Protein AF-0000000084720265 (afdb_homodimer)

Nearest PDB structures (foldseek):
  3tvk-assembly1_A  TM=3.172E-01  e=5.018E+00  Escherichia coli K-12
  6pph-assembly1_k  TM=3.146E-01  e=4.478E+00  Human herpesvirus 8 strain GK18
  1qht-assembly1_A  TM=2.442E-01  e=9.939E+00  Thermococcus sp. 9oN-7
  3tvk-assembly1_A  TM=3.169E-01  e=5.514E+00  Escherichia coli K-12
  1qht-assembly1_A  TM=2.442E-01  e=9.774E+00  Thermococcus sp. 9oN-7

Radius of gyration: 26.6 Å; Cα contacts (8 Å, |Δi|>4): 1416; chains: 2; bounding box: 69×74×68 Å

pLDDT: mean 87.04, std 13.89, range [28.55, 98.56]

Secondary structure (DSSP, 8-state):
--TT------HHHHHHHHHHHHHHHTT---TTTHHHHHHHHHHHTT-EETTEE----EEEES-HHHHHHHHT-EEEEEEEEE-SSHHHHHHHHHHHGGGGGGGSEEEEEEEETTEEEEEEEE----TTS--HHHHHHHS-S-S--EEEEEEEETTEEEEEEGGG-EEEEE-SS--TTS--HHHHHHHHHHHHTTTPPTTHHHHHHHHHHHHHHHHHHH-S-EEEEEEPTT----TTEEEEEEEEEEEEHHHHHHHHHHS--HHHHHHHHHHHHHHHHHHTSSSEEEEETTSEEEEEEEEEPPPHHHHHGGGSSS-HHHHHHHHHHHHBTTTBSEEEEE-TT--EEEEE-/--TT------HHHHHHHHHHHHHHHTT---TTTHHHHHHHHHHHTT-EETTEE----EEEES-HHHHHHHHT-EEEEEEEEE-SSHHHHHHHHHHHGGGGGGGSEEEEEEEETTEEEEEEEE----TTS--HHHHHHHS-S-S--EEEEEEEETTEEEEEEGGG-EEEEE-SS--TTS--HHHHHHHHHHHHTTTPPTTHHHHHHHHHHHHHHHHHHH-S-EEEEEEPTT----TTEEEEEEEEEEEEHHHHHHHHHHS--HHHHHHHHHHHHHHHHHHTSSSEEEEETTSEEEEEEEEEPPPHHHHH-TTSSS-HHHHHHHHHHHHBTTTBSEEEEE-TTS-EEEEE-

Organism: Cystobacter fuscus (strain ATCC 25194 / DSM 2262 / NBRC 100088 / M29) (NCBI:txid1242864)

Structure (mmCIF, N/CA/C/O backbone):
data_AF-0000000084720265-model_v1
#
loop_
_entity.id
_entity.type
_entity.pdbx_description
1 polymer 'DAC domain-containing protein'
#
loop_
_atom_site.group_PDB
_atom_site.id
_atom_site.type_symbol
_atom_site.label_atom_id
_atom_site.label_alt_id
_atom_site.label_comp_id
_atom_site.label_asym_id
_atom_site.label_entity_id
_atom_site.label_seq_id
_atom_site.pdbx_PDB_ins_code
_atom_site.Cartn_x
_atom_site.Cartn_y
_atom_site.Cartn_z
_atom_site.occupancy
_atom_site.B_iso_or_equiv
_atom_site.auth_seq_id
_atom_site.auth_comp_id
_atom_site.auth_asym_id
_atom_site.auth_atom_id
_atom_site.pdbx_PDB_model_num
ATOM 1 N N . MET A 1 1 ? -26.594 -44.469 25.734 1 29.33 1 MET A N 1
ATOM 2 C CA . MET A 1 1 ? -26.109 -43.281 25.031 1 29.33 1 MET A CA 1
ATOM 3 C C . MET A 1 1 ? -24.891 -42.688 25.75 1 29.33 1 MET A C 1
ATOM 5 O O . MET A 1 1 ? -24.906 -42.531 26.969 1 29.33 1 MET A O 1
ATOM 9 N N . ASP A 1 2 ? -23.625 -42.906 25.281 1 36.53 2 ASP A N 1
ATOM 10 C CA . ASP A 1 2 ? -22.438 -42.531 26.047 1 36.53 2 ASP A CA 1
ATOM 11 C C . ASP A 1 2 ? -22.469 -41.062 26.438 1 36.53 2 ASP A C 1
ATOM 13 O O . ASP A 1 2 ? -22.719 -40.188 25.594 1 36.53 2 ASP A O 1
ATOM 17 N N . PRO A 1 3 ? -22.781 -40.625 27.609 1 46.97 3 PRO A N 1
ATOM 18 C CA . PRO A 1 3 ? -23 -39.281 28.172 1 46.97 3 PRO A CA 1
ATOM 19 C C . PRO A 1 3 ? -21.891 -38.312 27.812 1 46.97 3 PRO A C 1
ATOM 21 O O . PRO A 1 3 ? -22.031 -37.094 28.016 1 46.97 3 PRO A O 1
ATOM 24 N N . GLY A 1 4 ? -20.672 -38.719 27.734 1 37.5 4 GLY A N 1
ATOM 25 C CA . GLY A 1 4 ? -19.516 -37.812 27.609 1 37.5 4 GLY A CA 1
ATOM 26 C C . GLY A 1 4 ? -19.375 -37.219 26.234 1 37.5 4 GLY A C 1
ATOM 27 O O . GLY A 1 4 ? -18.312 -36.719 25.859 1 37.5 4 GLY A O 1
ATOM 28 N N . ALA A 1 5 ? -20.094 -37.656 25.203 1 37.81 5 ALA A N 1
ATOM 29 C CA . ALA A 1 5 ? -19.875 -37.031 23.906 1 37.81 5 ALA A CA 1
ATOM 30 C C . ALA A 1 5 ? -20.094 -35.5 23.969 1 37.81 5 ALA A C 1
ATOM 32 O O . ALA A 1 5 ? -21.203 -35.031 24.25 1 37.81 5 ALA A O 1
ATOM 33 N N . SER A 1 6 ? -19.109 -34.719 24.375 1 41.12 6 SER A N 1
ATOM 34 C CA . SER A 1 6 ? -19.094 -33.25 24.375 1 41.12 6 SER A CA 1
ATOM 35 C C . SER A 1 6 ? -19.703 -32.688 23.094 1 41.12 6 SER A C 1
ATOM 37 O O . SER A 1 6 ? -19.328 -33.094 22 1 41.12 6 SER A O 1
ATOM 39 N N . THR A 1 7 ? -20.938 -32.406 23.062 1 40.38 7 THR A N 1
ATOM 40 C CA . THR A 1 7 ? -21.641 -31.766 21.969 1 40.38 7 THR A CA 1
ATOM 41 C C . THR A 1 7 ? -20.906 -30.484 21.547 1 40.38 7 THR A C 1
ATOM 43 O O . THR A 1 7 ? -20.75 -29.562 22.344 1 40.38 7 THR A O 1
ATOM 46 N N . VAL A 1 8 ? -19.844 -30.672 20.828 1 42.72 8 VAL A N 1
ATOM 47 C CA . VAL A 1 8 ? -19.25 -29.469 20.234 1 42.72 8 VAL A CA 1
ATOM 48 C C . VAL A 1 8 ? -20.328 -28.688 19.484 1 42.72 8 VAL A C 1
ATOM 50 O O . VAL A 1 8 ? -21 -29.234 18.609 1 42.72 8 VAL A O 1
ATOM 53 N N . LEU A 1 9 ? -20.891 -27.703 20.109 1 46.59 9 LEU A N 1
ATOM 54 C CA . LEU A 1 9 ? -21.781 -26.766 19.422 1 46.59 9 LEU A CA 1
ATOM 55 C C . LEU A 1 9 ? -21.031 -25.984 18.344 1 46.59 9 LEU A C 1
ATOM 57 O O . LEU A 1 9 ? -20.016 -25.359 18.641 1 46.59 9 LEU A O 1
ATOM 61 N N . SER A 1 10 ? -21.062 -26.578 17.109 1 57.19 10 SER A N 1
ATOM 62 C CA . SER A 1 10 ? -20.359 -25.859 16.047 1 57.19 10 SER A CA 1
ATOM 63 C C . SER A 1 10 ? -21.328 -24.938 15.289 1 57.19 10 SER A C 1
ATOM 65 O O . SER A 1 10 ? -22.391 -25.375 14.867 1 57.19 10 SER A O 1
ATOM 67 N N . PHE A 1 11 ? -21.141 -23.594 15.422 1 66.5 11 PHE A N 1
ATOM 68 C CA . PHE A 1 11 ? -21.844 -22.578 14.656 1 66.5 11 PHE A CA 1
ATOM 69 C C . PHE A 1 11 ? -21.641 -22.797 13.156 1 66.5 11 PHE A C 1
ATOM 71 O O . PHE A 1 11 ? -22.406 -22.281 12.344 1 66.5 11 PHE A O 1
ATOM 78 N N . ARG A 1 12 ? -20.828 -23.781 12.859 1 71.81 12 ARG A N 1
ATOM 79 C CA . ARG A 1 12 ? -20.438 -23.953 11.469 1 71.81 12 ARG A CA 1
ATOM 80 C C . ARG A 1 12 ? -21.578 -24.578 10.656 1 71.81 12 ARG A C 1
ATOM 82 O O . ARG A 1 12 ? -21.781 -24.219 9.492 1 71.81 12 ARG A O 1
ATOM 89 N N . HIS A 1 13 ? -22.281 -25.453 11.328 1 74.81 13 HIS A N 1
ATOM 90 C CA . HIS A 1 13 ? -23.391 -26.062 10.602 1 74.81 13 HIS A CA 1
ATOM 91 C C . HIS A 1 13 ? -24.453 -25.031 10.258 1 74.81 13 HIS A C 1
ATOM 93 O O . HIS A 1 13 ? -24.969 -25 9.133 1 74.81 13 HIS A O 1
ATOM 99 N N . LEU A 1 14 ? -24.656 -24.203 11.203 1 78.25 14 LEU A N 1
ATOM 100 C CA . LEU A 1 14 ? -25.641 -23.156 10.977 1 78.25 14 LEU A CA 1
ATOM 101 C C . LEU A 1 14 ? -25.156 -22.172 9.922 1 78.25 14 LEU A C 1
ATOM 103 O O . LEU A 1 14 ? -25.938 -21.734 9.07 1 78.25 14 LEU A O 1
ATOM 107 N N . LEU A 1 15 ? -23.922 -21.938 9.969 1 85.44 15 LEU A N 1
ATOM 108 C CA . LEU A 1 15 ? -23.328 -21.016 8.992 1 85.44 15 LEU A CA 1
ATOM 109 C C . LEU A 1 15 ? -23.391 -21.609 7.59 1 85.44 15 LEU A C 1
ATOM 111 O O . LEU A 1 15 ? -23.75 -20.922 6.633 1 85.44 15 LEU A O 1
ATOM 115 N N . SER A 1 16 ? -23.125 -22.953 7.547 1 87.38 16 SER A N 1
ATOM 116 C CA . SER A 1 16 ? -23.125 -23.625 6.254 1 87.38 16 SER A CA 1
ATOM 117 C C . SER A 1 16 ? -24.516 -23.609 5.613 1 87.38 16 SER A C 1
ATOM 119 O O . SER A 1 16 ? -24.641 -23.375 4.41 1 87.38 16 SER A O 1
ATOM 121 N N . GLU A 1 17 ? -25.453 -23.781 6.383 1 85.75 17 GLU A N 1
ATOM 122 C CA . GLU A 1 17 ? -26.812 -23.766 5.875 1 85.75 17 GLU A CA 1
ATOM 123 C C . GLU A 1 17 ? -27.219 -22.375 5.426 1 85.75 17 GLU A C 1
ATOM 125 O O . GLU A 1 17 ? -27.859 -22.203 4.383 1 85.75 17 GLU A O 1
ATOM 130 N N . ALA A 1 18 ? -26.906 -21.438 6.207 1 86.06 18 ALA A N 1
ATOM 131 C CA . ALA A 1 18 ? -27.219 -20.047 5.879 1 86.06 18 ALA A CA 1
ATOM 132 C C . ALA A 1 18 ? -26.531 -19.609 4.594 1 86.06 18 ALA A C 1
ATOM 134 O O . ALA A 1 18 ? -27.125 -18.922 3.76 1 86.06 18 ALA A O 1
ATOM 135 N N . ILE A 1 19 ? -25.359 -20.016 4.473 1 88.94 19 ILE A N 1
ATOM 136 C CA . ILE A 1 19 ? -24.578 -19.656 3.295 1 88.94 19 ILE A CA 1
ATOM 137 C C . ILE A 1 19 ? -25.156 -20.344 2.062 1 88.94 19 ILE A C 1
ATOM 139 O O . ILE A 1 19 ? -25.297 -19.734 1.004 1 88.94 19 ILE A O 1
ATOM 143 N N . SER A 1 20 ? -25.484 -21.625 2.26 1 89.38 20 SER A N 1
ATOM 144 C CA . SER A 1 20 ? -26.094 -22.344 1.153 1 89.38 20 SER A CA 1
ATOM 145 C C . SER A 1 20 ? -27.391 -21.672 0.691 1 89.38 20 SER A C 1
ATOM 147 O O . SER A 1 20 ? -27.641 -21.578 -0.51 1 89.38 20 SER A O 1
ATOM 149 N N . SER A 1 21 ? -28.109 -21.234 1.604 1 88.69 21 SER A N 1
ATOM 150 C CA . SER A 1 21 ? -29.344 -20.531 1.288 1 88.69 21 SER A CA 1
ATOM 151 C C . SER A 1 21 ? -29.062 -19.25 0.519 1 88.69 21 SER A C 1
ATOM 153 O O . SER A 1 21 ? -29.75 -18.953 -0.465 1 88.69 21 SER A O 1
ATOM 155 N N . PHE A 1 22 ? -28.156 -18.484 0.915 1 90.62 22 PHE A N 1
ATOM 156 C CA . PHE A 1 22 ? -27.797 -17.25 0.242 1 90.62 22 PHE A CA 1
ATOM 157 C C . PHE A 1 22 ? -27.328 -17.516 -1.184 1 90.62 22 PHE A C 1
ATOM 159 O O . PHE A 1 22 ? -27.719 -16.812 -2.115 1 90.62 22 PHE A O 1
ATOM 166 N N . LEU A 1 23 ? -26.469 -18.531 -1.287 1 89.94 23 LEU A N 1
ATOM 167 C CA . LEU A 1 23 ? -25.953 -18.875 -2.607 1 89.94 23 LEU A CA 1
ATOM 168 C C . LEU A 1 23 ? -27.078 -19.281 -3.547 1 89.94 23 LEU A C 1
ATOM 170 O O . LEU A 1 23 ? -27.078 -18.906 -4.723 1 89.94 23 LEU A O 1
ATOM 174 N N . SER A 1 24 ? -27.984 -20 -3.002 1 88.44 24 SER A N 1
ATOM 175 C CA . SER A 1 24 ? -29.141 -20.391 -3.795 1 88.44 24 SER A CA 1
ATOM 176 C C . SER A 1 24 ? -29.969 -19.172 -4.219 1 88.44 24 SER A C 1
ATOM 178 O O . SER A 1 24 ? -30.391 -19.078 -5.371 1 88.44 24 SER A O 1
ATOM 180 N N . GLU A 1 25 ? -30.094 -18.25 -3.33 1 87.94 25 GLU A N 1
ATOM 181 C CA . GLU A 1 25 ? -30.812 -17.031 -3.629 1 87.94 25 GLU A CA 1
ATOM 182 C C . GLU A 1 25 ? -30.094 -16.203 -4.695 1 87.94 25 GLU A C 1
ATOM 184 O O . GLU A 1 25 ? -30.734 -15.516 -5.492 1 87.94 25 GLU A O 1
ATOM 189 N N . ALA A 1 26 ? -28.812 -16.297 -4.684 1 88.44 26 ALA A N 1
ATOM 190 C CA . ALA A 1 26 ? -27.984 -15.57 -5.645 1 88.44 26 ALA A CA 1
ATOM 191 C C . ALA A 1 26 ? -27.922 -16.297 -6.984 1 88.44 26 ALA A C 1
ATOM 193 O O . ALA A 1 26 ? -27.297 -15.82 -7.934 1 88.44 26 ALA A O 1
ATOM 194 N N . GLY A 1 27 ? -28.469 -17.547 -7.016 1 85.12 27 GLY A N 1
ATOM 195 C CA . GLY A 1 27 ? -28.531 -18.297 -8.258 1 85.12 27 GLY A CA 1
ATOM 196 C C . GLY A 1 27 ? -27.359 -19.219 -8.461 1 85.12 27 GLY A C 1
ATOM 197 O O . GLY A 1 27 ? -27.156 -19.75 -9.562 1 85.12 27 GLY A O 1
ATOM 198 N N . LEU A 1 28 ? -26.531 -19.312 -7.445 1 85.69 28 LEU A N 1
ATOM 199 C CA . LEU A 1 28 ? -25.391 -20.219 -7.547 1 85.69 28 LEU A CA 1
ATOM 200 C C . LEU A 1 28 ? -25.75 -21.609 -7.008 1 85.69 28 LEU A C 1
ATOM 202 O O . LEU A 1 28 ? -26.594 -21.719 -6.113 1 85.69 28 LEU A O 1
ATOM 206 N N . GLY A 1 29 ? -25.219 -22.578 -7.766 1 71.94 29 GLY A N 1
ATOM 207 C CA . GLY A 1 29 ? -25.438 -23.922 -7.25 1 71.94 29 GLY A CA 1
ATOM 208 C C . GLY A 1 29 ? -24.906 -24.109 -5.84 1 71.94 29 GLY A C 1
ATOM 209 O O . GLY A 1 29 ? -23.781 -23.703 -5.535 1 71.94 29 GLY A O 1
ATOM 210 N N . SER A 1 30 ? -25.812 -24.469 -4.914 1 64.44 30 SER A N 1
ATOM 211 C CA . SER A 1 30 ? -25.453 -24.516 -3.498 1 64.44 30 SER A CA 1
ATOM 212 C C . SER A 1 30 ? -25.156 -25.953 -3.055 1 64.44 30 SER A C 1
ATOM 214 O O . SER A 1 30 ? -24.734 -26.172 -1.923 1 64.44 30 SER A O 1
ATOM 216 N N . ALA A 1 31 ? -25.281 -26.797 -4.031 1 66.75 31 ALA A N 1
ATOM 217 C CA . ALA A 1 31 ? -25.031 -28.156 -3.584 1 66.75 31 ALA A CA 1
ATOM 218 C C . ALA A 1 31 ? -23.531 -28.375 -3.309 1 66.75 31 ALA A C 1
ATOM 220 O O . ALA A 1 31 ? -22.688 -28.047 -4.145 1 66.75 31 ALA A O 1
ATOM 221 N N . GLN A 1 32 ? -23.141 -28.812 -2.109 1 75.62 32 GLN A N 1
ATOM 222 C CA . GLN A 1 32 ? -21.828 -29.266 -1.662 1 75.62 32 GLN A CA 1
ATOM 223 C C . GLN A 1 32 ? -20.844 -28.109 -1.539 1 75.62 32 GLN A C 1
ATOM 225 O O . GLN A 1 32 ? -19.625 -28.312 -1.555 1 75.62 32 GLN A O 1
ATOM 230 N N . VAL A 1 33 ? -21.469 -26.859 -1.601 1 84.69 33 VAL A N 1
ATOM 231 C CA . VAL A 1 33 ? -20.5 -25.766 -1.507 1 84.69 33 VAL A CA 1
ATOM 232 C C . VAL A 1 33 ? -20.688 -25.031 -0.186 1 84.69 33 VAL A C 1
ATOM 234 O O . VAL A 1 33 ? -19.891 -24.141 0.147 1 84.69 33 VAL A O 1
ATOM 237 N N . GLY A 1 34 ? -21.625 -25.438 0.568 1 86 34 GLY A N 1
ATOM 238 C CA . GLY A 1 34 ? -21.891 -24.75 1.825 1 86 34 GLY A CA 1
ATOM 239 C C . GLY A 1 34 ? -20.719 -24.781 2.787 1 86 34 GLY A C 1
ATOM 240 O O . GLY A 1 34 ? -20.297 -23.75 3.293 1 86 34 GLY A O 1
ATOM 241 N N . GLU A 1 35 ? -20.188 -25.922 2.949 1 88.19 35 GLU A N 1
ATOM 242 C CA . GLU A 1 35 ? -19.109 -26.109 3.91 1 88.19 35 GLU A CA 1
ATOM 243 C C . GLU A 1 35 ? -17.828 -25.422 3.443 1 88.19 35 GLU A C 1
ATOM 245 O O . GLU A 1 35 ? -17.219 -24.656 4.191 1 88.19 35 GLU A O 1
ATOM 250 N N . PRO A 1 36 ? -17.422 -25.672 2.211 1 92 36 PRO A N 1
ATOM 251 C CA . PRO A 1 36 ? -16.203 -25 1.749 1 92 36 PRO A CA 1
ATOM 252 C C . PRO A 1 36 ? -16.328 -23.469 1.782 1 92 36 PRO A C 1
ATOM 254 O O . PRO A 1 36 ? -15.367 -22.781 2.137 1 92 36 PRO A O 1
ATOM 257 N N . ILE A 1 37 ? -17.484 -22.984 1.495 1 91.88 37 ILE A N 1
ATOM 258 C CA . ILE A 1 37 ? -17.641 -21.531 1.439 1 91.88 37 ILE A CA 1
ATOM 259 C C . ILE A 1 37 ? -17.75 -20.969 2.855 1 91.88 37 ILE A C 1
ATOM 261 O O . ILE A 1 37 ? -17.312 -19.844 3.117 1 91.88 37 ILE A O 1
ATOM 265 N N . SER A 1 38 ? -18.281 -21.766 3.723 1 90.81 38 SER A N 1
ATOM 266 C CA . SER A 1 38 ? -18.234 -21.375 5.129 1 90.81 38 SER A CA 1
ATOM 267 C C . SER A 1 38 ? -16.797 -21.219 5.609 1 90.81 38 SER A C 1
ATOM 269 O O . SER A 1 38 ? -16.484 -20.297 6.367 1 90.81 38 SER A O 1
ATOM 271 N N . GLU A 1 39 ? -15.969 -22.094 5.152 1 92.38 39 GLU A N 1
ATOM 272 C CA . GLU A 1 39 ? -14.547 -22 5.465 1 92.38 39 GLU A CA 1
ATOM 273 C C . GLU A 1 39 ? -13.953 -20.703 4.93 1 92.38 39 GLU A C 1
ATOM 275 O O . GLU A 1 39 ? -13.156 -20.047 5.609 1 92.38 39 GLU A O 1
ATOM 280 N N . LEU A 1 40 ? -14.312 -20.344 3.773 1 93.94 40 LEU A N 1
ATOM 281 C CA . LEU A 1 40 ? -13.859 -19.094 3.168 1 93.94 40 LEU A CA 1
ATOM 282 C C . LEU A 1 40 ? -14.219 -17.906 4.047 1 93.94 40 LEU A C 1
ATOM 284 O O . LEU A 1 40 ? -13.367 -17.062 4.34 1 93.94 40 LEU A O 1
ATOM 288 N N . LEU A 1 41 ? -15.422 -17.891 4.516 1 92.62 41 LEU A N 1
ATOM 289 C CA . LEU A 1 41 ? -15.914 -16.766 5.305 1 92.62 41 LEU A CA 1
ATOM 290 C C . LEU A 1 41 ? -15.203 -16.688 6.648 1 92.62 41 LEU A C 1
ATOM 292 O O . LEU A 1 41 ? -14.766 -15.602 7.062 1 92.62 41 LEU A O 1
ATOM 296 N N . VAL A 1 42 ? -15.086 -17.797 7.23 1 91.44 42 VAL A N 1
ATOM 297 C CA . VAL A 1 42 ? -14.453 -17.844 8.547 1 91.44 42 VAL A CA 1
ATOM 298 C C . VAL A 1 42 ? -12.992 -17.422 8.43 1 91.44 42 VAL A C 1
ATOM 300 O O . VAL A 1 42 ? -12.516 -16.594 9.219 1 91.44 42 VAL A O 1
ATOM 303 N N . THR A 1 43 ? -12.328 -17.906 7.449 1 92.69 43 THR A N 1
ATOM 304 C CA . THR A 1 43 ? -10.914 -17.609 7.273 1 92.69 43 THR A CA 1
ATOM 305 C C . THR A 1 43 ? -10.711 -16.141 6.906 1 92.69 43 THR A C 1
ATOM 307 O O . THR A 1 43 ? -9.812 -15.477 7.43 1 92.69 43 THR A O 1
ATOM 310 N N . LEU A 1 44 ? -11.578 -15.594 6.102 1 92.25 44 LEU A N 1
ATOM 311 C CA . LEU A 1 44 ? -11.469 -14.211 5.648 1 92.25 44 LEU A CA 1
ATOM 312 C C . LEU A 1 44 ? -11.742 -13.234 6.793 1 92.25 44 LEU A C 1
ATOM 314 O O . LEU A 1 44 ? -11.258 -12.102 6.777 1 92.25 44 LEU A O 1
ATOM 318 N N . SER A 1 45 ? -12.492 -13.648 7.75 1 88.88 45 SER A N 1
ATOM 319 C CA . SER A 1 45 ? -12.945 -12.758 8.812 1 88.88 45 SER A CA 1
ATOM 320 C C . SER A 1 45 ? -11.781 -12.289 9.68 1 88.88 45 SER A C 1
ATOM 322 O O . SER A 1 45 ? -11.891 -11.273 10.375 1 88.88 45 SER A O 1
ATOM 324 N N . ARG A 1 46 ? -10.672 -13.086 9.594 1 88.5 46 ARG A N 1
ATOM 325 C CA . ARG A 1 46 ? -9.461 -12.719 10.328 1 88.5 46 ARG A CA 1
ATOM 326 C C . ARG A 1 46 ? -8.219 -13.266 9.641 1 88.5 46 ARG A C 1
ATOM 328 O O . ARG A 1 46 ? -7.367 -13.891 10.281 1 88.5 46 ARG A O 1
ATOM 335 N N . TYR A 1 47 ? -8.141 -12.953 8.461 1 90.56 47 TYR A N 1
ATOM 336 C CA . TYR A 1 47 ? -7.047 -13.539 7.695 1 90.56 47 TYR A CA 1
ATOM 337 C C . TYR A 1 47 ? -5.727 -12.852 8.016 1 90.56 47 TYR A C 1
ATOM 339 O O . TYR A 1 47 ? -5.645 -11.625 8.023 1 90.56 47 TYR A O 1
ATOM 347 N N . ARG A 1 48 ? -4.738 -13.664 8.266 1 86.56 48 ARG A N 1
ATOM 348 C CA . ARG A 1 48 ? -3.379 -13.195 8.523 1 86.56 48 ARG A CA 1
ATOM 349 C C . ARG A 1 48 ? -2.354 -14.078 7.812 1 86.56 48 ARG A C 1
ATOM 351 O O . ARG A 1 48 ? -2.543 -15.289 7.703 1 86.56 48 ARG A O 1
ATOM 358 N N . GLU A 1 49 ? -1.375 -13.453 7.258 1 79.75 49 GLU A N 1
ATOM 359 C CA . GLU A 1 49 ? -0.223 -14.148 6.691 1 79.75 49 GLU A CA 1
ATOM 360 C C . GLU A 1 49 ? 1.074 -13.703 7.363 1 79.75 49 GLU A C 1
ATOM 362 O O . GLU A 1 49 ? 1.397 -12.516 7.379 1 79.75 49 GLU A O 1
ATOM 367 N N . GLU A 1 50 ? 1.831 -14.617 7.977 1 72 50 GLU A N 1
ATOM 368 C CA . GLU A 1 50 ? 3.053 -14.328 8.727 1 72 50 GLU A CA 1
ATOM 369 C C . GLU A 1 50 ? 2.826 -13.219 9.742 1 72 50 GLU A C 1
ATOM 371 O O . GLU A 1 50 ? 3.615 -12.273 9.828 1 72 50 GLU A O 1
ATOM 376 N N . GLY A 1 51 ? 1.604 -13.219 10.336 1 74.06 51 GLY A N 1
ATOM 377 C CA . GLY A 1 51 ? 1.293 -12.289 11.414 1 74.06 51 GLY A CA 1
ATOM 378 C C . GLY A 1 51 ? 0.687 -10.992 10.914 1 74.06 51 GLY A C 1
ATOM 379 O O . GLY A 1 51 ? 0.179 -10.195 11.711 1 74.06 51 GLY A O 1
ATOM 380 N N . GLU A 1 52 ? 0.734 -10.75 9.672 1 78.19 52 GLU A N 1
ATOM 381 C CA . GLU A 1 52 ? 0.213 -9.508 9.102 1 78.19 52 GLU A CA 1
ATOM 382 C C . GLU A 1 52 ? -1.212 -9.695 8.594 1 78.19 52 GLU A C 1
ATOM 384 O O . GLU A 1 52 ? -1.49 -10.625 7.84 1 78.19 52 GLU A O 1
ATOM 389 N N . PRO A 1 53 ? -2.061 -8.812 9.031 1 85.88 53 PRO A N 1
ATOM 390 C CA . PRO A 1 53 ? -3.424 -8.922 8.508 1 85.88 53 PRO A CA 1
ATOM 391 C C . PRO A 1 53 ? -3.512 -8.57 7.023 1 85.88 53 PRO A C 1
ATOM 393 O O . PRO A 1 53 ? -2.828 -7.656 6.559 1 85.88 53 PRO A O 1
ATOM 396 N N . LEU A 1 54 ? -4.277 -9.344 6.285 1 90.31 54 LEU A N 1
ATOM 397 C CA . LEU A 1 54 ? -4.59 -9.078 4.883 1 90.31 54 LEU A CA 1
ATOM 398 C C . LEU A 1 54 ? -6.098 -8.992 4.672 1 90.31 54 LEU A C 1
ATOM 400 O O . LEU A 1 54 ? -6.871 -9.594 5.426 1 90.31 54 LEU A O 1
ATOM 404 N N . PHE A 1 55 ? -6.496 -8.242 3.621 1 90.75 55 PHE A N 1
ATOM 405 C CA . PHE A 1 55 ? -7.914 -8.016 3.375 1 90.75 55 PHE A CA 1
ATOM 406 C C . PHE A 1 55 ? -8.266 -8.328 1.925 1 90.75 55 PHE A C 1
ATOM 408 O O . PHE A 1 55 ? -8.75 -7.457 1.198 1 90.75 55 PHE A O 1
ATOM 415 N N . PRO A 1 56 ? -8.133 -9.539 1.546 1 93.81 56 PRO A N 1
ATOM 416 C CA . PRO A 1 56 ? -8.453 -9.898 0.164 1 93.81 56 PRO A CA 1
ATOM 417 C C . PRO A 1 56 ? -9.953 -9.828 -0.127 1 93.81 56 PRO A C 1
ATOM 419 O O . PRO A 1 56 ? -10.773 -9.984 0.782 1 93.81 56 PRO A O 1
ATOM 422 N N . VAL A 1 57 ? -10.281 -9.508 -1.312 1 95.69 57 VAL A N 1
ATOM 423 C CA . VAL A 1 57 ? -11.641 -9.594 -1.834 1 95.69 57 VAL A CA 1
ATOM 424 C C . VAL A 1 57 ? -11.758 -10.789 -2.771 1 95.69 57 VAL A C 1
ATOM 426 O O . VAL A 1 57 ? -10.898 -11.008 -3.629 1 95.69 57 VAL A O 1
ATOM 429 N N . ALA A 1 58 ? -12.812 -11.562 -2.535 1 97.31 58 ALA A N 1
ATOM 430 C CA . ALA A 1 58 ? -12.992 -12.766 -3.34 1 97.31 58 ALA A CA 1
ATOM 431 C C . ALA A 1 58 ? -14.344 -12.766 -4.039 1 97.31 58 ALA A C 1
ATOM 433 O O . ALA A 1 58 ? -15.328 -12.258 -3.496 1 97.31 58 ALA A O 1
ATOM 434 N N . PHE A 1 59 ? -14.359 -13.32 -5.168 1 96.94 59 PHE A N 1
ATOM 435 C CA . PHE A 1 59 ? -15.586 -13.461 -5.941 1 96.94 59 PHE A CA 1
ATOM 436 C C . PHE A 1 59 ? -15.82 -14.922 -6.324 1 96.94 59 PHE A C 1
ATOM 438 O O . PHE A 1 59 ? -14.93 -15.578 -6.863 1 96.94 59 PHE A O 1
ATOM 445 N N . LEU A 1 60 ? -17 -15.375 -6.027 1 95.94 60 LEU A N 1
ATOM 446 C CA . LEU A 1 60 ? -17.438 -16.734 -6.367 1 95.94 60 LEU A CA 1
ATOM 447 C C . LEU A 1 60 ? -18.391 -16.703 -7.559 1 95.94 60 LEU A C 1
ATOM 449 O O . LEU A 1 60 ? -19.297 -15.883 -7.617 1 95.94 60 LEU A O 1
ATOM 453 N N . GLY A 1 61 ? -18.156 -17.594 -8.477 1 94.31 61 GLY A N 1
ATOM 454 C CA . GLY A 1 61 ? -19.047 -17.672 -9.625 1 94.31 61 GLY A CA 1
ATOM 455 C C . GLY A 1 61 ? -18.844 -18.922 -10.461 1 94.31 61 GLY A C 1
ATOM 456 O O . GLY A 1 61 ? -18.125 -19.844 -10.047 1 94.31 61 GLY A O 1
ATOM 457 N N . GLU A 1 62 ? -19.547 -18.953 -11.633 1 92.5 62 GLU A N 1
ATOM 458 C CA . GLU A 1 62 ? -19.5 -20.141 -12.484 1 92.5 62 GLU A CA 1
ATOM 459 C C . GLU A 1 62 ? -18.891 -19.828 -13.844 1 92.5 62 GLU A C 1
ATOM 461 O O . GLU A 1 62 ? -18.516 -20.734 -14.594 1 92.5 62 GLU A O 1
ATOM 466 N N . ASP A 1 63 ? -18.75 -18.562 -14.141 1 93.38 63 ASP A N 1
ATOM 467 C CA . ASP A 1 63 ? -18.281 -18.109 -15.453 1 93.38 63 ASP A CA 1
ATOM 468 C C . ASP A 1 63 ? -17.266 -16.984 -15.32 1 93.38 63 ASP A C 1
ATOM 470 O O . ASP A 1 63 ? -17.625 -15.859 -14.992 1 93.38 63 ASP A O 1
ATOM 474 N N . LEU A 1 64 ? -16.062 -17.359 -15.672 1 96.06 64 LEU A N 1
ATOM 475 C CA . LEU A 1 64 ? -14.992 -16.391 -15.5 1 96.06 64 LEU A CA 1
ATOM 476 C C . LEU A 1 64 ? -15.172 -15.211 -16.438 1 96.06 64 LEU A C 1
ATOM 478 O O . LEU A 1 64 ? -15 -14.055 -16.047 1 96.06 64 LEU A O 1
ATOM 482 N N . ASP A 1 65 ? -15.516 -15.484 -17.672 1 95.69 65 ASP A N 1
ATOM 483 C CA . ASP A 1 65 ? -15.672 -14.422 -18.656 1 95.69 65 ASP A CA 1
ATOM 484 C C . ASP A 1 65 ? -16.781 -13.461 -18.25 1 95.69 65 ASP A C 1
ATOM 486 O O . ASP A 1 65 ? -16.625 -12.242 -18.359 1 95.69 65 ASP A O 1
ATOM 490 N N . GLY A 1 66 ? -17.922 -14.016 -17.859 1 93.75 66 GLY A N 1
ATOM 491 C CA . GLY A 1 66 ? -19 -13.188 -17.359 1 93.75 66 GLY A CA 1
ATOM 492 C C . GLY A 1 66 ? -18.594 -12.359 -16.156 1 93.75 66 GLY A C 1
ATOM 493 O O . GLY A 1 66 ? -18.969 -11.188 -16.062 1 93.75 66 GLY A O 1
ATOM 494 N N . MET A 1 67 ? -17.844 -12.945 -15.266 1 95.25 67 MET A N 1
ATOM 495 C CA . MET A 1 67 ? -17.359 -12.25 -14.078 1 95.25 67 MET A CA 1
ATOM 496 C C . MET A 1 67 ? -16.484 -11.07 -14.461 1 95.25 67 MET A C 1
ATOM 498 O O . MET A 1 67 ? -16.641 -9.969 -13.93 1 95.25 67 MET A O 1
ATOM 502 N N . MET A 1 68 ? -15.555 -11.289 -15.422 1 96.31 68 MET A N 1
ATOM 503 C CA . MET A 1 68 ? -14.656 -10.227 -15.867 1 96.31 68 MET A CA 1
ATOM 504 C C . MET A 1 68 ? -15.445 -9.078 -16.5 1 96.31 68 MET A C 1
ATOM 506 O O . MET A 1 68 ? -15.133 -7.906 -16.266 1 96.31 68 MET A O 1
ATOM 510 N N . ARG A 1 69 ? -16.453 -9.391 -17.172 1 94.81 69 ARG A N 1
ATOM 511 C CA . ARG A 1 69 ? -17.266 -8.367 -17.828 1 94.81 69 ARG A CA 1
ATOM 512 C C . ARG A 1 69 ? -18.016 -7.516 -16.797 1 94.81 69 ARG A C 1
ATOM 514 O O . ARG A 1 69 ? -18 -6.285 -16.891 1 94.81 69 ARG A O 1
ATOM 521 N N . VAL A 1 70 ? -18.594 -8.164 -15.828 1 94.31 70 VAL A N 1
ATOM 522 C CA . VAL A 1 70 ? -19.406 -7.457 -14.844 1 94.31 70 VAL A CA 1
ATOM 523 C C . VAL A 1 70 ? -18.5 -6.645 -13.914 1 94.31 70 VAL A C 1
ATOM 525 O O . VAL A 1 70 ? -18.781 -5.484 -13.617 1 94.31 70 VAL A O 1
ATOM 528 N N . LEU A 1 71 ? -17.391 -7.223 -13.531 1 95.81 71 LEU A N 1
ATOM 529 C CA . LEU A 1 71 ? -16.516 -6.633 -12.516 1 95.81 71 LEU A CA 1
ATOM 530 C C . LEU A 1 71 ? -15.492 -5.703 -13.148 1 95.81 71 LEU A C 1
ATOM 532 O O . LEU A 1 71 ? -14.734 -5.031 -12.445 1 95.81 71 LEU A O 1
ATOM 536 N N . ASN A 1 72 ? -15.461 -5.664 -14.5 1 95.25 72 ASN A N 1
ATOM 537 C CA . ASN A 1 72 ? -14.414 -4.973 -15.25 1 95.25 72 ASN A CA 1
ATOM 538 C C . ASN A 1 72 ? -13.031 -5.508 -14.891 1 95.25 72 ASN A C 1
ATOM 540 O O . ASN A 1 72 ? -12.094 -4.73 -14.703 1 95.25 72 ASN A O 1
ATOM 544 N N . GLY A 1 73 ? -12.969 -6.801 -14.664 1 96.56 73 GLY A N 1
ATOM 545 C CA . GLY A 1 73 ? -11.711 -7.473 -14.375 1 96.56 73 GLY A CA 1
ATOM 546 C C . GLY A 1 73 ? -10.828 -7.637 -15.602 1 96.56 73 GLY A C 1
ATOM 547 O O . GLY A 1 73 ? -11.336 -7.812 -16.719 1 96.56 73 GLY A O 1
ATOM 548 N N . LYS A 1 74 ? -9.523 -7.613 -15.336 1 96.31 74 LYS A N 1
ATOM 549 C CA . LYS A 1 74 ? -8.578 -7.754 -16.438 1 96.31 74 LYS A CA 1
ATOM 550 C C . LYS A 1 74 ? -7.477 -8.758 -16.109 1 96.31 74 LYS A C 1
ATOM 552 O O . LYS A 1 74 ? -7.195 -8.992 -14.93 1 96.31 74 LYS A O 1
ATOM 557 N N . ASP A 1 75 ? -6.902 -9.375 -17.062 1 95.31 75 ASP A N 1
ATOM 558 C CA . ASP A 1 75 ? -5.691 -10.188 -16.969 1 95.31 75 ASP A CA 1
ATOM 559 C C . ASP A 1 75 ? -5.836 -11.273 -15.914 1 95.31 75 ASP A C 1
ATOM 561 O O . ASP A 1 75 ? -4.984 -11.406 -15.031 1 95.31 75 ASP A O 1
ATOM 565 N N . PRO A 1 76 ? -6.859 -12.07 -16.047 1 97.06 76 PRO A N 1
ATOM 566 C CA . PRO A 1 76 ? -6.965 -13.156 -15.078 1 97.06 76 PRO A CA 1
ATOM 567 C C . PRO A 1 76 ? -5.758 -14.094 -15.109 1 97.06 76 PRO A C 1
ATOM 569 O O . PRO A 1 76 ? -5.211 -14.367 -16.172 1 97.06 76 PRO A O 1
ATOM 572 N N . VAL A 1 77 ? -5.301 -14.516 -13.961 1 96.81 77 VAL A N 1
ATOM 573 C CA . VAL A 1 77 ? -4.203 -15.469 -13.789 1 96.81 77 VAL A CA 1
ATOM 574 C C . VAL A 1 77 ? -4.691 -16.688 -13.023 1 96.81 77 VAL A C 1
ATOM 576 O O . VAL A 1 77 ? -5.074 -16.594 -11.852 1 96.81 77 VAL A O 1
ATOM 579 N N . ALA A 1 78 ? -4.664 -17.812 -13.688 1 96.81 78 ALA A N 1
ATOM 580 C CA . ALA A 1 78 ? -5.043 -19.062 -13.023 1 96.81 78 ALA A CA 1
ATOM 581 C C . ALA A 1 78 ? -3.951 -19.531 -12.062 1 96.81 78 ALA A C 1
ATOM 583 O O . ALA A 1 78 ? -2.768 -19.531 -12.414 1 96.81 78 ALA A O 1
ATOM 584 N N . VAL A 1 79 ? -4.371 -19.969 -10.875 1 96.75 79 VAL A N 1
ATOM 585 C CA . VAL A 1 79 ? -3.395 -20.344 -9.852 1 96.75 79 VAL A CA 1
ATOM 586 C C . VAL A 1 79 ? -3.506 -21.828 -9.547 1 96.75 79 VAL A C 1
ATOM 588 O O . VAL A 1 79 ? -2.492 -22.516 -9.375 1 96.75 79 VAL A O 1
ATOM 591 N N . GLY A 1 80 ? -4.801 -22.281 -9.43 1 96.06 80 GLY A N 1
ATOM 592 C CA . GLY A 1 80 ? -4.918 -23.688 -9.078 1 96.06 80 GLY A CA 1
ATOM 593 C C . GLY A 1 80 ? -6.328 -24.234 -9.242 1 96.06 80 GLY A C 1
ATOM 594 O O . GLY A 1 80 ? -7.223 -23.516 -9.695 1 96.06 80 GLY A O 1
ATOM 595 N N . THR A 1 81 ? -6.426 -25.562 -9.023 1 96 81 THR A N 1
ATOM 596 C CA . THR A 1 81 ? -7.688 -26.297 -9.023 1 96 81 THR A CA 1
ATOM 597 C C . THR A 1 81 ? -7.723 -27.297 -7.883 1 96 81 THR A C 1
ATOM 599 O O . THR A 1 81 ? -6.684 -27.625 -7.305 1 96 81 THR A O 1
ATOM 602 N N . GLY A 1 82 ? -8.93 -27.703 -7.504 1 96.31 82 GLY A N 1
ATOM 603 C CA . GLY A 1 82 ? -9.102 -28.734 -6.48 1 96.31 82 GLY A CA 1
ATOM 604 C C . GLY A 1 82 ? -10.547 -29.109 -6.246 1 96.31 82 GLY A C 1
ATOM 605 O O . GLY A 1 82 ? -11.461 -28.453 -6.77 1 96.31 82 GLY A O 1
ATOM 606 N N . PRO A 1 83 ? -10.758 -30.188 -5.473 1 95.88 83 PRO A N 1
ATOM 607 C CA . PRO A 1 83 ? -12.125 -30.562 -5.133 1 95.88 83 PRO A CA 1
ATOM 608 C C . PRO A 1 83 ? -12.836 -29.531 -4.273 1 95.88 83 PRO A C 1
ATOM 610 O O . PRO A 1 83 ? -12.195 -28.609 -3.744 1 95.88 83 PRO A O 1
ATOM 613 N N . ARG A 1 84 ? -14.141 -29.672 -4.199 1 93.75 84 ARG A N 1
ATOM 614 C CA . ARG A 1 84 ? -14.93 -28.75 -3.389 1 93.75 84 ARG A CA 1
ATOM 615 C C . ARG A 1 84 ? -14.805 -29.078 -1.905 1 93.75 84 ARG A C 1
ATOM 617 O O . ARG A 1 84 ? -15.766 -29.547 -1.286 1 93.75 84 ARG A O 1
ATOM 624 N N . THR A 1 85 ? -13.672 -28.797 -1.418 1 94.62 85 THR A N 1
ATOM 625 C CA . THR A 1 85 ? -13.391 -29.094 -0.017 1 94.62 85 THR A CA 1
ATOM 626 C C . THR A 1 85 ? -12.883 -27.844 0.708 1 94.62 85 THR A C 1
ATOM 628 O O . THR A 1 85 ? -12.516 -26.859 0.072 1 94.62 85 THR A O 1
ATOM 631 N N . ARG A 1 86 ? -12.875 -27.969 2.021 1 93.62 86 ARG A N 1
ATOM 632 C CA . ARG A 1 86 ? -12.32 -26.906 2.861 1 93.62 86 ARG A CA 1
ATOM 633 C C . ARG A 1 86 ? -10.836 -26.719 2.586 1 93.62 86 ARG A C 1
ATOM 635 O O . ARG A 1 86 ? -10.344 -25.578 2.564 1 93.62 86 ARG A O 1
ATOM 642 N N . GLU A 1 87 ? -10.164 -27.766 2.354 1 95.38 87 GLU A N 1
ATOM 643 C CA . GLU A 1 87 ? -8.727 -27.734 2.111 1 95.38 87 GLU A CA 1
ATOM 644 C C . GLU A 1 87 ? -8.398 -26.953 0.846 1 95.38 87 GLU A C 1
ATOM 646 O O . GLU A 1 87 ? -7.41 -26.219 0.808 1 95.38 87 GLU A O 1
ATOM 651 N N . THR A 1 88 ? -9.211 -27.109 -0.153 1 96.38 88 THR A N 1
ATOM 652 C CA . THR A 1 88 ? -9 -26.391 -1.397 1 96.38 88 THR A CA 1
ATOM 653 C C . THR A 1 88 ? -9.156 -24.875 -1.177 1 96.38 88 THR A C 1
ATOM 655 O O . THR A 1 88 ? -8.375 -24.078 -1.697 1 96.38 88 THR A O 1
ATOM 658 N N . VAL A 1 89 ? -10.133 -24.531 -0.392 1 96.06 89 VAL A N 1
ATOM 659 C CA . VAL A 1 89 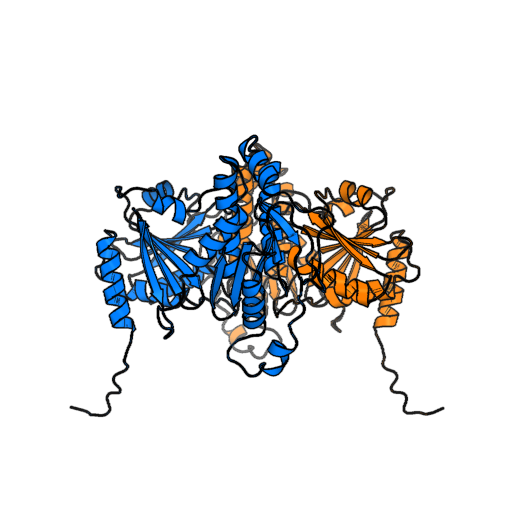? -10.391 -23.125 -0.108 1 96.06 89 VAL A CA 1
ATOM 660 C C . VAL A 1 89 ? -9.219 -22.531 0.687 1 96.06 89 VAL A C 1
ATOM 662 O O . VAL A 1 89 ? -8.75 -21.438 0.395 1 96.06 89 VAL A O 1
ATOM 665 N N . GLN A 1 90 ? -8.766 -23.266 1.618 1 95.06 90 GLN A N 1
ATOM 666 C CA . GLN A 1 90 ? -7.625 -22.828 2.414 1 95.06 90 GLN A CA 1
ATOM 667 C C . GLN A 1 90 ? -6.387 -22.641 1.543 1 95.06 90 GLN A C 1
ATOM 669 O O . GLN A 1 90 ? -5.672 -21.641 1.684 1 95.06 90 GLN A O 1
ATOM 674 N N . ARG A 1 91 ? -6.18 -23.547 0.713 1 94.69 91 ARG A N 1
ATOM 675 C CA . ARG A 1 91 ? -5.047 -23.453 -0.202 1 94.69 91 ARG A CA 1
ATOM 676 C C . ARG A 1 91 ? -5.184 -22.25 -1.13 1 94.69 91 ARG A C 1
ATOM 678 O O . ARG A 1 91 ? -4.215 -21.531 -1.364 1 94.69 91 ARG A O 1
ATOM 685 N N . ALA A 1 92 ? -6.367 -22.047 -1.651 1 96.44 92 ALA A N 1
ATOM 686 C CA . ALA A 1 92 ? -6.633 -20.922 -2.531 1 96.44 92 ALA A CA 1
ATOM 687 C C . ALA A 1 92 ? -6.328 -19.594 -1.83 1 96.44 92 ALA A C 1
ATOM 689 O O . ALA A 1 92 ? -5.688 -18.719 -2.408 1 96.44 92 ALA A O 1
ATOM 690 N N . LEU A 1 93 ? -6.746 -19.5 -0.611 1 95.38 93 LEU A N 1
ATOM 691 C CA . LEU A 1 93 ? -6.512 -18.281 0.147 1 95.38 93 LEU A CA 1
ATOM 692 C C . LEU A 1 93 ? -5.027 -18.094 0.444 1 95.38 93 LEU A C 1
ATOM 694 O O . LEU A 1 93 ? -4.488 -17 0.288 1 95.38 93 LEU A O 1
ATOM 698 N N . LYS A 1 94 ? -4.41 -19.094 0.792 1 93 94 LYS A N 1
ATOM 699 C CA . LYS A 1 94 ? -2.984 -19.031 1.106 1 93 94 LYS A CA 1
ATOM 700 C C . LYS A 1 94 ? -2.172 -18.594 -0.109 1 93 94 LYS A C 1
ATOM 702 O O . LYS A 1 94 ? -1.217 -17.828 0.021 1 93 94 LYS A O 1
ATOM 707 N N . GLN A 1 95 ? -2.578 -19.078 -1.215 1 94.56 95 GLN A N 1
ATOM 708 C CA . GLN A 1 95 ? -1.814 -18.844 -2.436 1 94.56 95 GLN A CA 1
ATOM 709 C C . GLN A 1 95 ? -2.201 -17.5 -3.072 1 94.56 95 GLN A C 1
ATOM 711 O O . GLN A 1 95 ? -1.395 -16.891 -3.768 1 94.56 95 GLN A O 1
ATOM 716 N N . CYS A 1 96 ? -3.396 -17 -2.807 1 96.38 96 CYS A N 1
ATOM 717 C CA . CYS A 1 96 ? -3.875 -15.859 -3.574 1 96.38 96 CYS A CA 1
ATOM 718 C C . CYS A 1 96 ? -3.973 -14.617 -2.697 1 96.38 96 CYS A C 1
ATOM 720 O O . CYS A 1 96 ? -3.82 -13.492 -3.186 1 96.38 96 CYS A O 1
ATOM 722 N N . ALA A 1 97 ? -4.238 -14.734 -1.43 1 95 97 ALA A N 1
ATOM 723 C CA . ALA A 1 97 ? -4.547 -13.609 -0.552 1 95 97 ALA A CA 1
ATOM 724 C C . ALA A 1 97 ? -3.402 -12.594 -0.533 1 95 97 ALA A C 1
ATOM 726 O O . ALA A 1 97 ? -3.631 -11.391 -0.643 1 95 97 ALA A O 1
ATOM 727 N N . PRO A 1 98 ? -2.129 -13.039 -0.477 1 92.44 98 PRO A N 1
ATOM 728 C CA . PRO A 1 98 ? -1.023 -12.078 -0.451 1 92.44 98 PRO A CA 1
ATOM 729 C C . PRO A 1 98 ? -0.914 -11.273 -1.741 1 92.44 98 PRO A C 1
ATOM 731 O O . PRO A 1 98 ? -0.296 -10.203 -1.754 1 92.44 98 PRO A O 1
ATOM 734 N N . LEU A 1 99 ? -1.49 -11.773 -2.809 1 95.25 99 LEU A N 1
ATOM 735 C CA . LEU A 1 99 ? -1.409 -11.125 -4.113 1 95.25 99 LEU A CA 1
ATOM 736 C C . LEU A 1 99 ? -2.412 -9.984 -4.215 1 95.25 99 LEU A C 1
ATOM 738 O O . LEU A 1 99 ? -2.33 -9.156 -5.125 1 95.25 99 LEU A O 1
ATOM 742 N N . GLY A 1 100 ? -3.326 -9.922 -3.291 1 91.31 100 GLY A N 1
ATOM 743 C CA . GLY A 1 100 ? -4.426 -8.969 -3.377 1 91.31 100 GLY A CA 1
ATOM 744 C C . GLY A 1 100 ? -4.172 -7.691 -2.605 1 91.31 100 GLY A C 1
ATOM 745 O O . GLY A 1 100 ? -5.066 -6.852 -2.469 1 91.31 100 GLY A O 1
ATOM 746 N N . GLN A 1 101 ? -2.988 -7.457 -2.18 1 84.06 101 GLN A N 1
ATOM 747 C CA . GLN A 1 101 ? -2.672 -6.266 -1.399 1 84.06 101 GLN A CA 1
ATOM 748 C C . GLN A 1 101 ? -2.787 -5.004 -2.252 1 84.06 101 GLN A C 1
ATOM 750 O O . GLN A 1 101 ? -2.414 -5.008 -3.426 1 84.06 101 GLN A O 1
ATOM 755 N N . GLY A 1 102 ? -3.355 -4.023 -1.626 1 82.5 102 GLY A N 1
ATOM 756 C CA . GLY A 1 102 ? -3.465 -2.729 -2.277 1 82.5 102 GLY A CA 1
ATOM 757 C C . GLY A 1 102 ? -4.621 -2.65 -3.258 1 82.5 102 GLY A C 1
ATOM 758 O O . GLY A 1 102 ? -4.754 -1.668 -3.99 1 82.5 102 GLY A O 1
ATOM 759 N N . ARG A 1 103 ? -5.344 -3.699 -3.467 1 89.12 103 ARG A N 1
ATOM 760 C CA . ARG A 1 103 ? -6.578 -3.77 -4.246 1 89.12 103 ARG A CA 1
ATOM 761 C C . ARG A 1 103 ? -6.281 -3.744 -5.742 1 89.12 103 ARG A C 1
ATOM 763 O O . ARG A 1 103 ? -7.133 -3.348 -6.539 1 89.12 103 ARG A O 1
ATOM 770 N N . TRP A 1 104 ? -5.105 -4.125 -6.051 1 95.06 104 TRP A N 1
ATOM 771 C CA . TRP A 1 104 ? -4.734 -4.23 -7.457 1 95.06 104 TRP A CA 1
ATOM 772 C C . TRP A 1 104 ? -5.246 -5.535 -8.062 1 95.06 104 TRP A C 1
ATOM 774 O O . TRP A 1 104 ? -5.422 -5.637 -9.273 1 95.06 104 TRP A O 1
ATOM 784 N N . TRP A 1 105 ? -5.418 -6.473 -7.152 1 97.44 105 TRP A N 1
ATOM 785 C CA . TRP A 1 105 ? -5.84 -7.809 -7.562 1 97.44 105 TRP A CA 1
ATOM 786 C C . TRP A 1 105 ? -6.922 -8.344 -6.629 1 97.44 105 TRP A C 1
ATOM 788 O O . TRP A 1 105 ? -6.906 -8.07 -5.43 1 97.44 105 TRP A O 1
ATOM 798 N N . SER A 1 106 ? -7.793 -9.094 -7.215 1 98 106 SER A N 1
ATOM 799 C CA . SER A 1 106 ? -8.82 -9.789 -6.453 1 98 106 SER A CA 1
ATOM 800 C C . SER A 1 106 ? -8.828 -11.281 -6.762 1 98 106 SER A C 1
ATOM 802 O O . SER A 1 106 ? -8.352 -11.703 -7.816 1 98 106 SER A O 1
ATOM 804 N N . LEU A 1 107 ? -9.359 -12.008 -5.828 1 97.88 107 LEU A N 1
ATOM 805 C CA . LEU A 1 107 ? -9.422 -13.461 -5.969 1 97.88 107 LEU A CA 1
ATOM 806 C C . LEU A 1 107 ? -10.719 -13.891 -6.633 1 97.88 107 LEU A C 1
ATOM 808 O O . LEU A 1 107 ? -11.773 -13.297 -6.387 1 97.88 107 LEU A O 1
ATOM 812 N N . TYR A 1 108 ? -10.617 -14.891 -7.465 1 98.06 108 TYR A N 1
ATOM 813 C CA . TYR A 1 108 ? -11.828 -15.547 -7.922 1 98.06 108 TYR A CA 1
ATOM 814 C C . TYR A 1 108 ? -11.805 -17.031 -7.578 1 98.06 108 TYR A C 1
ATOM 816 O O . TYR A 1 108 ? -10.742 -17.656 -7.531 1 98.06 108 TYR A O 1
ATOM 824 N N . LEU A 1 109 ? -12.93 -17.547 -7.277 1 97.12 109 LEU A N 1
ATOM 825 C CA . LEU A 1 109 ? -13.219 -18.953 -7.059 1 97.12 109 LEU A CA 1
ATOM 826 C C . LEU A 1 109 ? -14.367 -19.422 -7.945 1 97.12 109 LEU A C 1
ATOM 828 O O . LEU A 1 109 ? -15.523 -19.062 -7.711 1 97.12 109 LEU A O 1
ATOM 832 N N . LEU A 1 110 ? -14.039 -20.266 -8.875 1 96 110 LEU A N 1
ATOM 833 C CA . LEU A 1 110 ? -15.039 -20.719 -9.844 1 96 110 LEU A CA 1
ATOM 834 C C . LEU A 1 110 ? -15.562 -22.094 -9.469 1 96 110 LEU A C 1
ATOM 836 O O . LEU A 1 110 ? -14.789 -23 -9.141 1 96 110 LEU A O 1
ATOM 840 N N . LEU A 1 111 ? -16.844 -22.188 -9.516 1 93.69 111 LEU A N 1
ATOM 841 C CA . LEU A 1 111 ? -17.5 -23.484 -9.383 1 93.69 111 LEU A CA 1
ATOM 842 C C . LEU A 1 111 ? -17.562 -24.203 -10.727 1 93.69 111 LEU A C 1
ATOM 844 O O . LEU A 1 111 ? -18.328 -23.828 -11.609 1 93.69 111 LEU A O 1
ATOM 848 N N . VAL A 1 112 ? -16.734 -25.219 -10.836 1 92.56 112 VAL A N 1
ATOM 849 C CA . VAL A 1 112 ? -16.703 -26.016 -12.055 1 92.56 112 VAL A CA 1
ATOM 850 C C . VAL A 1 112 ? -17.078 -27.469 -11.734 1 92.56 112 VAL A C 1
ATOM 852 O O . VAL A 1 112 ? -17.078 -27.859 -10.57 1 92.56 112 VAL A O 1
ATOM 855 N N . PRO A 1 113 ? -17.469 -28.203 -12.68 1 89.62 113 PRO A N 1
ATOM 856 C CA . PRO A 1 113 ? -17.922 -29.578 -12.422 1 89.62 113 PRO A CA 1
ATOM 857 C C . PRO A 1 113 ? -16.891 -30.406 -11.641 1 89.62 113 PRO A C 1
ATOM 859 O O . PRO A 1 113 ? -17.25 -31.203 -10.781 1 89.62 113 PRO A O 1
ATOM 862 N N . GLU A 1 114 ? -15.609 -30.156 -11.852 1 91.69 114 GLU A N 1
ATOM 863 C CA . GLU A 1 114 ? -14.547 -30.938 -11.242 1 91.69 114 GLU A CA 1
ATOM 864 C C . GLU A 1 114 ? -14.219 -30.438 -9.836 1 91.69 114 GLU A C 1
ATOM 866 O O . GLU A 1 114 ? -13.5 -31.094 -9.086 1 91.69 114 GLU A O 1
ATOM 871 N N . GLY A 1 115 ? -14.75 -29.312 -9.523 1 94.62 115 GLY A N 1
ATOM 872 C CA . GLY A 1 115 ? -14.453 -28.719 -8.227 1 94.62 115 GLY A CA 1
ATOM 873 C C . GLY A 1 115 ? -14.359 -27.203 -8.266 1 94.62 115 GLY A C 1
ATOM 874 O O . GLY A 1 115 ? -15.266 -26.547 -8.773 1 94.62 115 GLY A O 1
ATOM 875 N N . PHE A 1 116 ? -13.266 -26.734 -7.691 1 96.31 116 PHE A N 1
ATOM 876 C CA . PHE A 1 116 ? -12.977 -25.312 -7.723 1 96.31 116 PHE A CA 1
ATOM 877 C C . PHE A 1 116 ? -11.812 -25.016 -8.648 1 96.31 116 PHE A C 1
ATOM 879 O O . PHE A 1 116 ? -10.836 -25.766 -8.695 1 96.31 116 PHE A O 1
ATOM 886 N N . ARG A 1 117 ? -11.914 -24.047 -9.414 1 97.38 117 ARG A N 1
ATOM 887 C CA . ARG A 1 117 ? -10.805 -23.359 -10.055 1 97.38 117 ARG A CA 1
ATOM 888 C C . ARG A 1 117 ? -10.617 -21.953 -9.484 1 97.38 117 ARG A C 1
ATOM 890 O O . ARG A 1 117 ? -11.586 -21.219 -9.312 1 97.38 117 ARG A O 1
ATOM 897 N N . TYR A 1 118 ? -9.383 -21.625 -9.133 1 97.75 118 TYR A N 1
ATOM 898 C CA . TYR A 1 118 ? -9.203 -20.328 -8.477 1 97.75 118 TYR A CA 1
ATOM 899 C C . TYR A 1 118 ? -7.984 -19.609 -9.031 1 97.75 118 TYR A C 1
ATOM 901 O O . TYR A 1 118 ? -7.098 -20.234 -9.617 1 97.75 118 TYR A O 1
ATOM 909 N N . GLY A 1 119 ? -7.973 -18.328 -8.852 1 98 119 GLY A N 1
ATOM 910 C CA . GLY A 1 119 ? -6.93 -17.438 -9.305 1 98 119 GLY A CA 1
ATOM 911 C C . GLY A 1 119 ? -7.172 -15.992 -8.898 1 98 119 GLY A C 1
ATOM 912 O O . GLY A 1 119 ? -7.844 -15.727 -7.898 1 98 119 GLY A O 1
ATOM 913 N N . ILE A 1 120 ? -6.488 -15.125 -9.602 1 98 120 ILE A N 1
ATOM 914 C CA . ILE A 1 120 ? -6.613 -13.695 -9.328 1 98 120 ILE A CA 1
ATOM 915 C C . ILE A 1 120 ? -6.898 -12.945 -10.625 1 98 120 ILE A C 1
ATOM 917 O O . ILE A 1 120 ? -6.715 -13.484 -11.719 1 98 120 ILE A O 1
ATOM 921 N N . PHE A 1 121 ? -7.445 -11.773 -10.508 1 98.25 121 PHE A N 1
ATOM 922 C CA . PHE A 1 121 ? -7.621 -10.891 -11.656 1 98.25 121 PHE A CA 1
ATOM 923 C C . PHE A 1 121 ? -7.355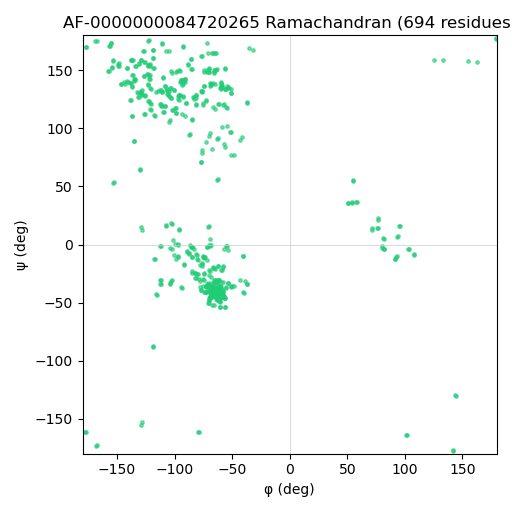 -9.438 -11.266 1 98.25 121 PHE A C 1
ATOM 925 O O . PHE A 1 121 ? -7.5 -9.062 -10.102 1 98.25 121 PHE A O 1
ATOM 932 N N . ARG A 1 122 ? -6.941 -8.695 -12.188 1 97.31 122 ARG A N 1
ATOM 933 C CA . ARG A 1 122 ? -6.543 -7.309 -11.977 1 97.31 122 ARG A CA 1
ATOM 934 C C . ARG A 1 122 ? -7.766 -6.41 -11.812 1 97.31 122 ARG A C 1
ATOM 936 O O . ARG A 1 122 ? -8.727 -6.512 -12.578 1 97.31 122 ARG A O 1
ATOM 943 N N . THR A 1 123 ? -7.707 -5.602 -10.781 1 96.19 123 THR A N 1
ATOM 944 C CA . THR A 1 123 ? -8.711 -4.57 -10.547 1 96.19 123 THR A CA 1
ATOM 945 C C . THR A 1 123 ? -8.07 -3.184 -10.562 1 96.19 123 THR A C 1
ATOM 947 O O . THR A 1 123 ? -6.844 -3.057 -10.625 1 96.19 123 THR A O 1
ATOM 950 N N . GLU A 1 124 ? -8.867 -2.148 -10.625 1 91.25 124 GLU A N 1
ATOM 951 C CA . GLU A 1 124 ? -8.398 -0.767 -10.594 1 91.25 124 GLU A CA 1
ATOM 952 C C . GLU A 1 124 ? -8.547 -0.162 -9.203 1 91.25 124 GLU A C 1
ATOM 954 O O . GLU A 1 124 ? -9.664 0.023 -8.719 1 91.25 124 GLU A O 1
ATOM 959 N N . PRO A 1 125 ? -7.414 0.199 -8.625 1 91.19 125 PRO A N 1
ATOM 960 C CA . PRO A 1 125 ? -7.484 0.665 -7.238 1 91.19 125 PRO A CA 1
ATOM 961 C C . PRO A 1 125 ? -7.832 2.146 -7.133 1 91.19 125 PRO A C 1
ATOM 963 O O . PRO A 1 125 ? -7.988 2.67 -6.023 1 91.19 125 PRO A O 1
ATOM 966 N N . SER A 1 126 ? -7.984 2.85 -8.172 1 91.25 126 SER A N 1
ATOM 967 C CA . SER A 1 126 ? -8.258 4.281 -8.141 1 91.25 126 SER A CA 1
ATOM 968 C C . SER A 1 126 ? -9.555 4.582 -7.402 1 91.25 126 SER A C 1
ATOM 970 O O . SER A 1 126 ? -10.586 3.967 -7.676 1 91.25 126 SER A O 1
ATOM 972 N N . PRO A 1 127 ? -9.492 5.582 -6.516 1 93.62 127 PRO A N 1
ATOM 973 C CA . PRO A 1 127 ? -10.711 5.949 -5.801 1 93.62 127 PRO A CA 1
ATOM 974 C C . PRO A 1 127 ? -11.734 6.652 -6.691 1 93.62 127 PRO A C 1
ATOM 976 O O . PRO A 1 127 ? -12.844 6.953 -6.25 1 93.62 127 PRO A O 1
ATOM 979 N N . LEU A 1 128 ? -11.352 6.855 -7.949 1 91.12 128 LEU A N 1
ATOM 980 C CA . LEU A 1 128 ? -12.219 7.574 -8.875 1 91.12 128 LEU A CA 1
ATOM 981 C C . LEU A 1 128 ? -13.023 6.602 -9.734 1 91.12 128 LEU A C 1
ATOM 983 O O . LEU A 1 128 ? -13.93 7.016 -10.469 1 91.12 128 LEU A O 1
ATOM 987 N N . VAL A 1 129 ? -12.648 5.352 -9.648 1 90.88 129 VAL A N 1
ATOM 988 C CA . VAL A 1 129 ? -13.297 4.332 -10.469 1 90.88 129 VAL A CA 1
ATOM 989 C C . VAL A 1 129 ? -14.148 3.426 -9.586 1 90.88 129 VAL A C 1
ATOM 991 O O . VAL A 1 129 ? -13.773 3.107 -8.461 1 90.88 129 VAL A O 1
ATOM 994 N N . GLU A 1 130 ? -15.258 3.021 -10.141 1 92.94 130 GLU A N 1
ATOM 995 C CA . GLU A 1 130 ? -16.125 2.098 -9.422 1 92.94 130 GLU A CA 1
ATOM 996 C C . GLU A 1 130 ? -15.406 0.796 -9.086 1 92.94 130 GLU A C 1
ATOM 998 O O . GLU A 1 130 ? -14.703 0.241 -9.938 1 92.94 130 GLU A O 1
ATOM 1003 N N . THR A 1 131 ? -15.625 0.346 -7.859 1 93.31 131 THR A N 1
ATOM 1004 C CA . THR A 1 131 ? -15.047 -0.929 -7.445 1 93.31 131 THR A CA 1
ATOM 1005 C C . THR A 1 131 ? -15.836 -2.094 -8.039 1 93.31 131 THR A C 1
ATOM 1007 O O . THR A 1 131 ? -16.984 -1.929 -8.445 1 93.31 131 THR A O 1
ATOM 1010 N N . PRO A 1 132 ? -15.203 -3.287 -8.055 1 94.5 132 PRO A N 1
ATOM 1011 C CA . PRO A 1 132 ? -15.938 -4.469 -8.516 1 94.5 132 PRO A CA 1
ATOM 1012 C C . PRO A 1 132 ? -17.234 -4.684 -7.742 1 94.5 132 PRO A C 1
ATOM 1014 O O . PRO A 1 132 ? -18.281 -4.996 -8.336 1 94.5 132 PRO A O 1
ATOM 1017 N N . LEU A 1 133 ? -17.25 -4.426 -6.492 1 91.75 133 LEU A N 1
ATOM 1018 C CA . LEU A 1 133 ? -18.438 -4.641 -5.672 1 91.75 133 LEU A CA 1
ATOM 1019 C C . LEU A 1 133 ? -19.516 -3.609 -5.992 1 91.75 133 LEU A C 1
ATOM 1021 O O . LEU A 1 133 ? -20.703 -3.922 -5.961 1 91.75 133 LEU A O 1
ATOM 1025 N N . GLU A 1 134 ? -19.125 -2.408 -6.258 1 90.69 134 GLU A N 1
ATOM 1026 C CA . GLU A 1 134 ? -20.078 -1.388 -6.668 1 90.69 134 GLU A CA 1
ATOM 1027 C C . GLU A 1 134 ? -20.703 -1.726 -8.023 1 90.69 134 GLU A C 1
ATOM 1029 O O . GLU A 1 134 ? -21.891 -1.492 -8.242 1 90.69 134 GLU A O 1
ATOM 1034 N N . ARG A 1 135 ? -19.891 -2.264 -8.883 1 92.62 135 ARG A N 1
ATOM 1035 C CA . ARG A 1 135 ? -20.375 -2.658 -10.203 1 92.62 135 ARG A CA 1
ATOM 1036 C C . ARG A 1 135 ? -21.391 -3.789 -10.094 1 92.62 135 ARG A C 1
ATOM 1038 O O . ARG A 1 135 ? -22.375 -3.822 -10.836 1 92.62 135 ARG A O 1
ATOM 1045 N N . MET A 1 136 ? -21.172 -4.641 -9.219 1 91 136 MET A N 1
ATOM 1046 C CA . MET A 1 136 ? -22.109 -5.738 -8.992 1 91 136 MET A CA 1
ATOM 1047 C C . MET A 1 136 ? -23.469 -5.211 -8.57 1 91 136 MET A C 1
ATOM 1049 O O . MET A 1 136 ? -24.5 -5.734 -9 1 91 136 MET A O 1
ATOM 1053 N N . ARG A 1 137 ? -23.406 -4.273 -7.746 1 84.56 137 ARG A N 1
ATOM 1054 C CA . ARG A 1 137 ? -24.656 -3.686 -7.258 1 84.56 137 ARG A CA 1
ATOM 1055 C C . ARG A 1 137 ? -25.453 -3.08 -8.406 1 84.56 137 ARG A C 1
ATOM 1057 O O . ARG A 1 137 ? -26.688 -3.195 -8.438 1 84.56 137 ARG A O 1
ATOM 1064 N N . ARG A 1 138 ? -24.734 -2.551 -9.281 1 84.94 138 ARG A N 1
ATOM 1065 C CA . ARG A 1 138 ? -25.391 -1.881 -10.398 1 84.94 138 ARG A CA 1
ATOM 1066 C C . ARG A 1 138 ? -25.828 -2.887 -11.461 1 84.94 138 ARG A C 1
ATOM 1068 O O . ARG A 1 138 ? -26.797 -2.652 -12.18 1 84.94 138 ARG A O 1
ATOM 1075 N N . ALA A 1 139 ? -25.016 -3.953 -11.453 1 83.5 139 ALA A N 1
ATOM 1076 C CA . ALA A 1 139 ? -25.266 -4.949 -12.484 1 83.5 139 ALA A CA 1
ATOM 1077 C C . ALA A 1 139 ? -26.578 -5.68 -12.227 1 83.5 139 ALA A C 1
ATOM 1079 O O . ALA A 1 139 ? -26.953 -5.91 -11.07 1 83.5 139 ALA A O 1
ATOM 1080 N N . GLY A 1 140 ? -27.719 -5.352 -12.789 1 71.25 140 GLY A N 1
ATOM 1081 C CA . GLY A 1 140 ? -29 -6.035 -12.703 1 71.25 140 GLY A CA 1
ATOM 1082 C C . GLY A 1 140 ? -28.859 -7.543 -12.648 1 71.25 140 GLY A C 1
ATOM 1083 O O . GLY A 1 140 ? -27.75 -8.07 -12.547 1 71.25 140 GLY A O 1
ATOM 1084 N N . ASP A 1 141 ? -29.953 -8.25 -12.344 1 63.31 141 ASP A N 1
ATOM 1085 C CA . ASP A 1 141 ? -30.078 -9.703 -12.266 1 63.31 141 ASP A CA 1
ATOM 1086 C C . ASP A 1 141 ? -29.828 -10.344 -13.633 1 63.31 141 ASP A C 1
ATOM 1088 O O . ASP A 1 141 ? -30.75 -10.516 -14.422 1 63.31 141 ASP A O 1
ATOM 1092 N N . GLY A 1 142 ? -28.656 -10.016 -14.156 1 60.44 142 GLY A N 1
ATOM 1093 C CA . GLY A 1 142 ? -28.422 -10.602 -15.469 1 60.44 142 GLY A CA 1
ATOM 1094 C C . GLY A 1 142 ? -28 -12.055 -15.414 1 60.44 142 GLY A C 1
ATOM 1095 O O . GLY A 1 142 ? -28.281 -12.75 -14.43 1 60.44 142 GLY A O 1
ATOM 1096 N N . ALA A 1 143 ? -27.406 -12.578 -16.484 1 63.03 143 ALA A N 1
ATOM 1097 C CA . ALA A 1 143 ? -27.062 -13.969 -16.766 1 63.03 143 ALA A CA 1
ATOM 1098 C C . ALA A 1 143 ? -25.859 -14.414 -15.938 1 63.03 143 ALA A C 1
ATOM 1100 O O . ALA A 1 143 ? -25.703 -15.609 -15.664 1 63.03 143 ALA A O 1
ATOM 1101 N N . SER A 1 144 ? -25.203 -13.453 -15.32 1 76.75 144 SER A N 1
ATOM 1102 C CA . SER A 1 144 ? -24.047 -13.891 -14.539 1 76.75 144 SER A CA 1
ATOM 1103 C C . SER A 1 144 ? -24.406 -14.062 -13.07 1 76.75 144 SER A C 1
ATOM 1105 O O . SER A 1 144 ? -25.141 -13.258 -12.508 1 76.75 144 SER A O 1
ATOM 1107 N N . ARG A 1 145 ? -24.141 -15.219 -12.578 1 86.81 145 ARG A N 1
ATOM 1108 C CA . ARG A 1 145 ? -24.359 -15.523 -11.172 1 86.81 145 ARG A CA 1
ATOM 1109 C C . ARG A 1 145 ? -23.031 -15.5 -10.398 1 86.81 145 ARG A C 1
ATOM 1111 O O . ARG A 1 145 ? -22.125 -16.281 -10.703 1 86.81 145 ARG A O 1
ATOM 1118 N N . MET A 1 146 ? -22.969 -14.523 -9.453 1 93.19 146 MET A N 1
ATOM 1119 C CA . MET A 1 146 ? -21.734 -14.438 -8.688 1 93.19 146 MET A CA 1
ATOM 1120 C C . MET A 1 146 ? -21.984 -13.82 -7.316 1 93.19 146 MET A C 1
ATOM 1122 O O . MET A 1 146 ? -23.016 -13.172 -7.105 1 93.19 146 MET A O 1
ATOM 1126 N N . VAL A 1 147 ? -21.109 -14.086 -6.43 1 94.06 147 VAL A N 1
ATOM 1127 C CA . VAL A 1 147 ? -21.141 -13.547 -5.074 1 94.06 147 VAL A CA 1
ATOM 1128 C C . VAL A 1 147 ? -19.766 -12.977 -4.707 1 94.06 147 VAL A C 1
ATOM 1130 O O . VAL A 1 147 ? -18.75 -13.617 -4.945 1 94.06 147 VAL A O 1
ATOM 1133 N N . GLY A 1 148 ? -19.828 -11.703 -4.266 1 95.44 148 GLY A N 1
ATOM 1134 C CA . GLY A 1 148 ? -18.625 -11.109 -3.695 1 95.44 148 GLY A CA 1
ATOM 1135 C C . GLY A 1 148 ? -18.547 -11.258 -2.188 1 95.44 148 GLY A C 1
ATOM 1136 O O . GLY A 1 148 ? -19.562 -11.211 -1.498 1 95.44 148 GLY A O 1
ATOM 1137 N N . VAL A 1 149 ? -17.312 -11.5 -1.732 1 94.75 149 VAL A N 1
ATOM 1138 C CA . VAL A 1 149 ? -17.062 -11.68 -0.303 1 94.75 149 VAL A CA 1
ATOM 1139 C C . VAL A 1 149 ? -15.938 -10.766 0.149 1 94.75 149 VAL A C 1
ATOM 1141 O O . VAL A 1 149 ? -14.867 -10.727 -0.473 1 94.75 149 VAL A O 1
ATOM 1144 N N . LEU A 1 150 ? -16.156 -9.984 1.215 1 91.88 150 LEU A N 1
ATOM 1145 C CA . LEU A 1 150 ? -15.086 -9.148 1.756 1 91.88 150 LEU A CA 1
ATOM 1146 C C . LEU A 1 150 ? -15.242 -8.977 3.264 1 91.88 150 LEU A C 1
ATOM 1148 O O . LEU A 1 150 ? -16.344 -9.109 3.797 1 91.88 150 LEU A O 1
ATOM 1152 N N . GLN A 1 151 ? -14.18 -8.742 3.9 1 89.5 151 GLN A N 1
ATOM 1153 C CA . GLN A 1 151 ? -14.188 -8.422 5.324 1 89.5 151 GLN A CA 1
ATOM 1154 C C . GLN A 1 151 ? -14.461 -6.941 5.551 1 89.5 151 GLN A C 1
ATOM 1156 O O . GLN A 1 151 ? -13.773 -6.086 4.984 1 89.5 151 GLN A O 1
ATOM 1161 N N . LEU A 1 152 ? -15.414 -6.613 6.352 1 82.75 152 LEU A N 1
ATOM 1162 C CA . LEU A 1 152 ? -15.742 -5.23 6.68 1 82.75 152 LEU A CA 1
ATOM 1163 C C . LEU A 1 152 ? -15.023 -4.789 7.953 1 82.75 152 LEU A C 1
ATOM 1165 O O . LEU A 1 152 ? -14.625 -3.631 8.07 1 82.75 152 LEU A O 1
ATOM 1169 N N . ALA A 1 153 ? -14.922 -5.656 8.836 1 79.81 153 ALA A N 1
ATOM 1170 C CA . ALA A 1 153 ? -14.266 -5.496 10.133 1 79.81 153 ALA A CA 1
ATOM 1171 C C . ALA A 1 153 ? -13.836 -6.848 10.703 1 79.81 153 ALA A C 1
ATOM 1173 O O . ALA A 1 153 ? -14.148 -7.895 10.133 1 79.81 153 ALA A O 1
ATOM 1174 N N . GLU A 1 154 ? -13.102 -6.777 11.727 1 81.06 154 GLU A N 1
ATOM 1175 C CA . GLU A 1 154 ? -12.719 -8.039 12.352 1 81.06 154 GLU A CA 1
ATOM 1176 C C . GLU A 1 154 ? -13.945 -8.875 12.703 1 81.06 154 GLU A C 1
ATOM 1178 O O . GLU A 1 154 ? -14.883 -8.383 13.344 1 81.06 154 GLU A O 1
ATOM 1183 N N . ASN A 1 155 ? -14.062 -10.023 12.133 1 84.56 155 ASN A N 1
ATOM 1184 C CA . ASN A 1 155 ? -15.109 -11.023 12.367 1 84.56 155 ASN A CA 1
ATOM 1185 C C . ASN A 1 155 ? -16.422 -10.625 11.695 1 84.56 155 ASN A C 1
ATOM 1187 O O . ASN A 1 155 ? -17.484 -11.117 12.07 1 84.56 155 ASN A O 1
ATOM 1191 N N . VAL A 1 156 ? -16.375 -9.695 10.836 1 84.56 156 VAL A N 1
ATOM 1192 C CA . VAL A 1 156 ? -17.562 -9.328 10.07 1 84.56 156 VAL A CA 1
ATOM 1193 C C . VAL A 1 156 ? -17.281 -9.461 8.578 1 84.56 156 VAL A C 1
ATOM 1195 O O . VAL A 1 156 ? -16.375 -8.805 8.055 1 84.56 156 VAL A O 1
ATOM 1198 N N . VAL A 1 157 ? -18.047 -10.219 7.945 1 89.94 157 VAL A N 1
ATOM 1199 C CA . VAL A 1 157 ? -17.891 -10.445 6.516 1 89.94 157 VAL A CA 1
ATOM 1200 C C . VAL A 1 157 ? -19.172 -10.047 5.785 1 89.94 157 VAL A C 1
ATOM 1202 O O . VAL A 1 157 ? -20.281 -10.227 6.312 1 89.94 157 VAL A O 1
ATOM 1205 N N . GLU A 1 158 ? -19.031 -9.5 4.684 1 89.69 158 GLU A N 1
ATOM 1206 C CA . GLU A 1 158 ? -20.156 -9.141 3.838 1 89.69 158 GLU A CA 1
ATOM 1207 C C . GLU A 1 158 ? -20.188 -9.992 2.572 1 89.69 158 GLU A C 1
ATOM 1209 O O . GLU A 1 158 ? -19.156 -10.227 1.944 1 89.69 158 GLU A O 1
ATOM 1214 N N . LEU A 1 159 ? -21.359 -10.508 2.262 1 92.75 159 LEU A N 1
ATOM 1215 C CA . LEU A 1 159 ? -21.656 -11.172 0.999 1 92.75 159 LEU A CA 1
ATOM 1216 C C . LEU A 1 159 ? -22.547 -10.289 0.12 1 92.75 159 LEU A C 1
ATOM 1218 O O . LEU A 1 159 ? -23.516 -9.688 0.602 1 92.75 159 LEU A O 1
ATOM 1222 N N . ARG A 1 160 ? -22.125 -10.211 -1.106 1 91.69 160 ARG A N 1
ATOM 1223 C CA . ARG A 1 160 ? -22.906 -9.43 -2.057 1 91.69 160 ARG A CA 1
ATOM 1224 C C . ARG A 1 160 ? -23.188 -10.227 -3.324 1 91.69 160 ARG A C 1
ATOM 1226 O O . ARG A 1 160 ? -22.297 -10.883 -3.865 1 91.69 160 ARG A O 1
ATOM 1233 N N . ALA A 1 161 ? -24.406 -10.219 -3.684 1 91.25 161 ALA A N 1
ATOM 1234 C CA . ALA A 1 161 ? -24.781 -10.805 -4.969 1 91.25 161 ALA A CA 1
ATOM 1235 C C . ALA A 1 161 ? -25.234 -9.727 -5.953 1 91.25 161 ALA A C 1
ATOM 1237 O O . ALA A 1 161 ? -25.266 -8.539 -5.613 1 91.25 161 ALA A O 1
ATOM 1238 N N . LEU A 1 162 ? -25.453 -10.164 -7.145 1 89.06 162 LEU A N 1
ATOM 1239 C CA . LEU A 1 162 ? -25.938 -9.227 -8.156 1 89.06 162 LEU A CA 1
ATOM 1240 C C . LEU A 1 162 ? -27.312 -8.688 -7.777 1 89.06 162 LEU A C 1
ATOM 1242 O O . LEU A 1 162 ? -28.062 -9.344 -7.059 1 89.06 162 LEU A O 1
ATOM 1246 N N . GLY A 1 163 ? -27.656 -7.488 -8.18 1 80.5 163 GLY A N 1
ATOM 1247 C CA . GLY A 1 163 ? -28.984 -6.91 -7.977 1 80.5 163 GLY A CA 1
ATOM 1248 C C . GLY A 1 163 ? -29.172 -6.332 -6.586 1 80.5 163 GLY A C 1
ATOM 1249 O O . GLY A 1 163 ? -30.297 -6.094 -6.16 1 80.5 163 GLY A O 1
ATOM 1250 N N . GLY A 1 164 ? -28.125 -6.309 -5.773 1 81.31 164 GLY A N 1
ATOM 1251 C CA . GLY A 1 164 ? -28.219 -5.59 -4.508 1 81.31 164 GLY A CA 1
ATOM 1252 C C . GLY A 1 164 ? -28.422 -6.508 -3.316 1 81.31 164 GLY A C 1
ATOM 1253 O O . GLY A 1 164 ? -28.469 -6.047 -2.174 1 81.31 164 GLY A O 1
ATOM 1254 N N . LEU A 1 165 ? -28.562 -7.816 -3.572 1 86.12 165 LEU A N 1
ATOM 1255 C CA . LEU A 1 165 ? -28.672 -8.766 -2.467 1 86.12 165 LEU A CA 1
ATOM 1256 C C . LEU A 1 165 ? -27.391 -8.75 -1.621 1 86.12 165 LEU A C 1
ATOM 1258 O O . LEU A 1 165 ? -26.297 -8.93 -2.145 1 86.12 165 LEU A O 1
ATOM 1262 N N . THR A 1 166 ? -27.594 -8.43 -0.319 1 89.06 166 THR A N 1
ATOM 1263 C CA . THR A 1 166 ? -26.453 -8.336 0.586 1 89.06 166 THR A CA 1
ATOM 1264 C C . THR A 1 166 ? -26.75 -9.047 1.905 1 89.06 166 THR A C 1
ATOM 1266 O O . THR A 1 166 ? -27.891 -9.047 2.373 1 89.06 166 THR A O 1
ATOM 1269 N N . ARG A 1 167 ? -25.734 -9.688 2.43 1 89.38 167 ARG A N 1
ATOM 1270 C CA . ARG A 1 167 ? -25.797 -10.312 3.748 1 89.38 167 ARG A CA 1
ATOM 1271 C C . ARG A 1 167 ? -24.531 -10.039 4.547 1 89.38 167 ARG A C 1
ATOM 1273 O O . ARG A 1 167 ? -23.422 -10.07 4 1 89.38 167 ARG A O 1
ATOM 1280 N N . HIS A 1 168 ? -24.75 -9.719 5.82 1 87.06 168 HIS A N 1
ATOM 1281 C CA . HIS A 1 168 ? -23.641 -9.547 6.742 1 87.06 168 HIS A CA 1
ATOM 1282 C C . HIS A 1 168 ? -23.547 -10.719 7.719 1 87.06 168 HIS A C 1
ATOM 1284 O O . HIS A 1 168 ? -24.547 -11.125 8.305 1 87.06 168 HIS A O 1
ATOM 1290 N N . VAL A 1 169 ? -22.375 -11.234 7.801 1 87.06 169 VAL A N 1
ATOM 1291 C CA . VAL A 1 169 ? -22.141 -12.352 8.711 1 87.06 169 VAL A CA 1
ATOM 1292 C C . VAL A 1 169 ? -21.234 -11.906 9.852 1 87.06 169 VAL A C 1
ATOM 1294 O O . VAL A 1 169 ? -20.094 -11.469 9.625 1 87.06 169 VAL A O 1
ATOM 1297 N N . PHE A 1 170 ? -21.75 -12 11.078 1 82.88 170 PHE A N 1
ATOM 1298 C CA . PHE A 1 170 ? -20.984 -11.695 12.281 1 82.88 170 PHE A CA 1
ATOM 1299 C C . PHE A 1 170 ? -20.453 -12.969 12.93 1 82.88 170 PHE A C 1
ATOM 1301 O O . PHE A 1 170 ? -21.234 -13.828 13.352 1 82.88 170 PHE A O 1
ATOM 1308 N N . LEU A 1 171 ? -19.203 -13.125 12.922 1 82 171 LEU A N 1
ATOM 1309 C CA . LEU A 1 171 ? -18.594 -14.344 13.43 1 82 171 LEU A CA 1
ATOM 1310 C C . LEU A 1 171 ? -18.125 -14.156 14.867 1 82 171 LEU A C 1
ATOM 1312 O O . LEU A 1 171 ? -17.484 -15.039 15.445 1 82 171 LEU A O 1
ATOM 1316 N N . SER A 1 172 ? -18.328 -13.031 15.406 1 73.12 172 SER A N 1
ATOM 1317 C CA . SER A 1 172 ? -18.109 -12.812 16.828 1 73.12 172 SER A CA 1
ATOM 1318 C C . SER A 1 172 ? -19.422 -12.797 17.609 1 73.12 172 SER A C 1
ATOM 1320 O O . SER A 1 172 ? -20.5 -12.789 17.016 1 73.12 172 SER A O 1
ATOM 1322 N N . GLY A 1 173 ? -19.406 -13.234 18.812 1 61.62 173 GLY A N 1
ATOM 1323 C CA . GLY A 1 173 ? -20.578 -13.172 19.656 1 61.62 173 GLY A CA 1
ATOM 1324 C C . GLY A 1 173 ? -21.156 -11.773 19.781 1 61.62 173 GLY A C 1
ATOM 1325 O O . GLY A 1 173 ? -22.016 -11.523 20.625 1 61.62 173 GLY A O 1
ATOM 1326 N N . ALA A 1 174 ? -20.531 -10.922 19.172 1 54.44 174 ALA A N 1
ATOM 1327 C CA . ALA A 1 174 ? -20.984 -9.547 19.344 1 54.44 174 ALA A CA 1
ATOM 1328 C C . ALA A 1 174 ? -22.375 -9.352 18.734 1 54.44 174 ALA A C 1
ATOM 1330 O O . ALA A 1 174 ? -22.734 -9.992 17.75 1 54.44 174 ALA A O 1
ATOM 1331 N N . ARG A 1 175 ? -23.297 -9 19.578 1 52.91 175 ARG A N 1
ATOM 1332 C CA . ARG A 1 175 ? -24.672 -8.742 19.172 1 52.91 175 ARG A CA 1
ATOM 1333 C C . ARG A 1 175 ? -24.719 -7.758 18 1 52.91 175 ARG A C 1
ATOM 1335 O O . ARG A 1 175 ? -23.891 -6.848 17.922 1 52.91 175 ARG A O 1
ATOM 1342 N N . ALA A 1 176 ? -25.547 -8.047 16.891 1 53.31 176 ALA A N 1
ATOM 1343 C CA . ALA A 1 176 ? -26 -7.328 15.703 1 53.31 176 ALA A CA 1
ATOM 1344 C C . ALA A 1 176 ? -26.344 -5.875 16.031 1 53.31 176 ALA A C 1
ATOM 1346 O O . ALA A 1 176 ? -26.641 -5.082 15.141 1 53.31 176 ALA A O 1
ATOM 1347 N N . GLU A 1 177 ? -26.375 -5.555 17.297 1 51.84 177 GLU A N 1
ATOM 1348 C CA . GLU A 1 177 ? -26.953 -4.246 17.578 1 51.84 177 GLU A CA 1
ATOM 1349 C C . GLU A 1 177 ? -26.047 -3.123 17.094 1 51.84 177 GLU A C 1
ATOM 1351 O O . GLU A 1 177 ? -26.438 -1.958 17.062 1 51.84 177 GLU A O 1
ATOM 1356 N N . ASN A 1 178 ? -24.891 -3.529 16.531 1 60.75 178 ASN A N 1
ATOM 1357 C CA . ASN A 1 178 ? -23.922 -2.479 16.234 1 60.75 178 ASN A CA 1
ATOM 1358 C C . ASN A 1 178 ? -24.078 -1.967 14.805 1 60.75 178 ASN A C 1
ATOM 1360 O O . ASN A 1 178 ? -24.578 -2.689 13.93 1 60.75 178 ASN A O 1
ATOM 1364 N N . LEU A 1 179 ? -24.203 -0.551 14.688 1 71.12 179 LEU A N 1
ATOM 1365 C CA . LEU A 1 179 ? -24.219 0.095 13.383 1 71.12 179 LEU A CA 1
ATOM 1366 C C . LEU A 1 179 ? -23.266 -0.592 12.422 1 71.12 179 LEU A C 1
ATOM 1368 O O . LEU A 1 179 ? -22.125 -0.881 12.789 1 71.12 179 LEU A O 1
ATOM 1372 N N . LEU A 1 180 ? -23.891 -1.042 11.312 1 79.06 180 LEU A N 1
ATOM 1373 C CA . LEU A 1 180 ? -23.031 -1.612 10.273 1 79.06 180 LEU A CA 1
ATOM 1374 C C . LEU A 1 180 ? -21.953 -0.622 9.852 1 79.06 180 LEU A C 1
ATOM 1376 O O . LEU A 1 180 ? -22.219 0.573 9.703 1 79.06 180 LEU A O 1
ATOM 1380 N N . PRO A 1 181 ? -20.734 -1.04 9.75 1 81.06 181 PRO A N 1
ATOM 1381 C CA . PRO A 1 181 ? -19.641 -0.151 9.352 1 81.06 181 PRO A CA 1
ATOM 1382 C C . PRO A 1 181 ? -19.953 0.64 8.086 1 81.06 181 PRO A C 1
ATOM 1384 O O . PRO A 1 181 ? -19.609 1.818 7.984 1 81.06 181 PRO A O 1
ATOM 1387 N N . THR A 1 182 ? -20.656 0.021 7.164 1 83.81 182 THR A N 1
ATOM 1388 C CA . THR A 1 182 ? -20.938 0.674 5.895 1 83.81 182 THR A CA 1
ATOM 1389 C C . THR A 1 182 ? -21.891 1.855 6.094 1 83.81 182 THR A C 1
ATOM 1391 O O . THR A 1 182 ? -21.781 2.871 5.406 1 83.81 182 THR A O 1
ATOM 1394 N N . VAL A 1 183 ? -22.766 1.721 7.031 1 87.81 183 VAL A N 1
ATOM 1395 C CA . VAL A 1 183 ? -23.719 2.795 7.297 1 87.81 183 VAL A CA 1
ATOM 1396 C C . VAL A 1 183 ? -22.984 3.988 7.914 1 87.81 183 VAL A C 1
ATOM 1398 O O . VAL A 1 183 ? -23.188 5.129 7.5 1 87.81 183 VAL A O 1
ATOM 1401 N N . ALA A 1 184 ? -22.188 3.699 8.891 1 90.81 184 ALA A N 1
ATOM 1402 C CA . ALA A 1 184 ? -21.422 4.762 9.539 1 90.81 184 ALA A CA 1
ATOM 1403 C C . ALA A 1 184 ? -20.516 5.484 8.531 1 90.81 184 ALA A C 1
ATOM 1405 O O . ALA A 1 184 ? -20.406 6.711 8.555 1 90.81 184 ALA A O 1
ATOM 1406 N N . MET A 1 185 ? -19.969 4.762 7.656 1 91.12 185 MET A N 1
ATOM 1407 C CA . MET A 1 185 ? -19.078 5.336 6.648 1 91.12 185 MET A CA 1
ATOM 1408 C C . MET A 1 185 ? -19.859 6.195 5.66 1 91.12 185 MET A C 1
ATOM 1410 O O . MET A 1 185 ? -19.375 7.258 5.25 1 91.12 185 MET A O 1
ATOM 1414 N N . ASP A 1 186 ? -21 5.703 5.352 1 93.31 186 ASP A N 1
ATOM 1415 C CA . ASP A 1 186 ? -21.859 6.469 4.453 1 93.31 186 ASP A CA 1
ATOM 1416 C C . ASP A 1 186 ? -22.266 7.793 5.09 1 93.31 186 ASP A C 1
ATOM 1418 O O . ASP A 1 186 ? -22.281 8.828 4.43 1 93.31 186 ASP A O 1
ATOM 1422 N N . GLU A 1 187 ? -22.594 7.703 6.344 1 95.88 187 GLU A N 1
ATOM 1423 C CA . GLU A 1 187 ? -22.969 8.914 7.062 1 95.88 187 GLU A CA 1
ATOM 1424 C C . GLU A 1 187 ? -21.828 9.922 7.086 1 95.88 187 GLU A C 1
ATOM 1426 O O . GLU A 1 187 ? -22.047 11.125 6.914 1 95.88 187 GLU A O 1
ATOM 1431 N N . LEU A 1 188 ? -20.656 9.438 7.293 1 97.25 188 LEU A N 1
ATOM 1432 C CA . LEU A 1 188 ? -19.484 10.32 7.289 1 97.25 188 LEU A CA 1
ATOM 1433 C C . LEU A 1 188 ? -19.281 10.945 5.91 1 97.25 188 LEU A C 1
ATOM 1435 O O . LEU A 1 188 ? -19.078 12.148 5.797 1 97.25 188 LEU A O 1
ATOM 1439 N N . ALA A 1 189 ? -19.391 10.109 4.883 1 97.56 189 ALA A N 1
ATOM 1440 C CA . ALA A 1 189 ? -19.203 10.617 3.525 1 97.56 189 ALA A CA 1
ATOM 1441 C C . ALA A 1 189 ? -20.25 11.68 3.195 1 97.56 189 ALA A C 1
ATOM 1443 O O . ALA A 1 189 ? -19.953 12.68 2.551 1 97.56 189 ALA A O 1
ATOM 1444 N N . LEU A 1 190 ? -21.453 11.445 3.654 1 97.69 190 LEU A N 1
ATOM 1445 C CA . LEU A 1 190 ? -22.516 12.43 3.479 1 97.69 190 LEU A CA 1
ATOM 1446 C C . LEU A 1 190 ? -22.172 13.734 4.188 1 97.69 190 LEU A C 1
ATOM 1448 O O . LEU A 1 190 ? -22.312 14.82 3.613 1 97.69 190 LEU A O 1
ATOM 1452 N N . GLY A 1 191 ? -21.688 13.625 5.367 1 98.19 191 GLY A N 1
ATOM 1453 C CA . GLY A 1 191 ? -21.297 14.797 6.129 1 98.19 191 GLY A CA 1
ATOM 1454 C C . GLY A 1 191 ? -20.156 15.57 5.492 1 98.19 191 GLY A C 1
ATOM 1455 O O . GLY A 1 191 ? -20.141 16.797 5.539 1 98.19 191 GLY A O 1
ATOM 1456 N N . LEU A 1 192 ? -19.281 14.891 4.824 1 98.31 192 LEU A N 1
ATOM 1457 C CA . LEU A 1 192 ? -18.078 15.469 4.238 1 98.31 192 LEU A CA 1
ATOM 1458 C C . LEU A 1 192 ? -18.406 16.25 2.969 1 98.31 192 LEU A C 1
ATOM 1460 O O . LEU A 1 192 ? -17.594 17.031 2.482 1 98.31 192 LEU A O 1
ATOM 1464 N N . THR A 1 193 ? -19.594 15.992 2.449 1 98.56 193 THR A N 1
ATOM 1465 C CA . THR A 1 193 ? -19.906 16.609 1.165 1 98.56 193 THR A CA 1
ATOM 1466 C C . THR A 1 193 ? -21.25 17.328 1.232 1 98.56 193 THR A C 1
ATOM 1468 O O . THR A 1 193 ? -21.859 17.641 0.2 1 98.56 193 THR A O 1
ATOM 1471 N N . ALA A 1 194 ? -21.75 17.562 2.375 1 98.19 194 ALA A N 1
ATOM 1472 C CA . ALA A 1 194 ? -23.078 18.141 2.584 1 98.19 194 ALA A CA 1
ATOM 1473 C C . ALA A 1 194 ? -23.172 19.516 1.921 1 98.19 194 ALA A C 1
ATOM 1475 O O . ALA A 1 194 ? -24.234 19.891 1.423 1 98.19 194 ALA A O 1
ATOM 1476 N N . ASP A 1 195 ? -22.125 20.234 1.871 1 98.19 195 ASP A N 1
ATOM 1477 C CA . ASP A 1 195 ? -22.141 21.609 1.363 1 98.19 195 ASP A CA 1
ATOM 1478 C C . ASP A 1 195 ? -21.469 21.688 -0.005 1 98.19 195 ASP A C 1
ATOM 1480 O O . ASP A 1 195 ? -21.047 22.766 -0.424 1 98.19 195 ASP A O 1
ATOM 1484 N N . VAL A 1 196 ? -21.297 20.562 -0.68 1 98.38 196 VAL A N 1
ATOM 1485 C CA . VAL A 1 196 ? -20.781 20.531 -2.041 1 98.38 196 VAL A CA 1
ATOM 1486 C C . VAL A 1 196 ? -21.922 20.531 -3.041 1 98.38 196 VAL A C 1
ATOM 1488 O O . VAL A 1 196 ? -22.938 19.844 -2.844 1 98.38 196 VAL A O 1
ATOM 1491 N N . ARG A 1 197 ? -21.812 21.297 -4.09 1 97.19 197 ARG A N 1
ATOM 1492 C CA . ARG A 1 197 ? -22.859 21.359 -5.086 1 97.19 197 ARG A CA 1
ATOM 1493 C C . ARG A 1 197 ? -22.734 20.25 -6.113 1 97.19 197 ARG A C 1
ATOM 1495 O O . ARG A 1 197 ? -21.625 19.781 -6.391 1 97.19 197 ARG A O 1
ATOM 1502 N N . GLU A 1 198 ? -23.859 19.859 -6.648 1 95.44 198 GLU A N 1
ATOM 1503 C CA . GLU A 1 198 ? -23.844 18.906 -7.758 1 95.44 198 GLU A CA 1
ATOM 1504 C C . GLU A 1 198 ? -23.297 19.562 -9.023 1 95.44 198 GLU A C 1
ATOM 1506 O O . GLU A 1 198 ? -23.453 20.766 -9.242 1 95.44 198 GLU A O 1
ATOM 1511 N N . PRO A 1 199 ? -22.719 18.734 -9.828 1 94.12 199 PRO A N 1
ATOM 1512 C CA . PRO A 1 199 ? -22.469 17.297 -9.82 1 94.12 199 PRO A CA 1
ATOM 1513 C C . PRO A 1 199 ? -21.234 16.906 -9.023 1 94.12 199 PRO A C 1
ATOM 1515 O O . PRO A 1 199 ? -20.953 15.719 -8.844 1 94.12 199 PRO A O 1
ATOM 1518 N N . ALA A 1 200 ? -20.469 17.922 -8.477 1 97.12 200 ALA A N 1
ATOM 1519 C CA . ALA A 1 200 ? -19.234 17.672 -7.723 1 97.12 200 ALA A CA 1
ATOM 1520 C C . ALA A 1 200 ? -19.516 16.859 -6.461 1 97.12 200 ALA A C 1
ATOM 1522 O O . ALA A 1 200 ? -18.672 16.078 -6.027 1 97.12 200 ALA A O 1
ATOM 1523 N N . ARG A 1 201 ? -20.641 17 -5.898 1 98 201 ARG A N 1
ATOM 1524 C CA . ARG A 1 201 ? -21.016 16.344 -4.656 1 98 201 ARG A CA 1
ATOM 1525 C C . ARG A 1 201 ? -20.969 14.82 -4.812 1 98 201 ARG A C 1
ATOM 1527 O O . ARG A 1 201 ? -20.312 14.133 -4.035 1 98 201 ARG A O 1
ATOM 1534 N N . GLY A 1 202 ? -21.656 14.312 -5.816 1 96.69 202 GLY A N 1
ATOM 1535 C CA . GLY A 1 202 ? -21.703 12.875 -6.031 1 96.69 202 GLY A CA 1
ATOM 1536 C C . GLY A 1 202 ? -20.328 12.273 -6.27 1 96.69 202 GLY A C 1
ATOM 1537 O O . GLY A 1 202 ? -19.984 11.25 -5.672 1 96.69 202 GLY A O 1
ATOM 1538 N N . LEU A 1 203 ? -19.531 12.953 -7.082 1 96.25 203 LEU A N 1
ATOM 1539 C CA . LEU A 1 203 ? -18.203 12.469 -7.438 1 96.25 203 LEU A CA 1
ATOM 1540 C C . LEU A 1 203 ? -17.281 12.492 -6.223 1 96.25 203 LEU A C 1
ATOM 1542 O O . LEU A 1 203 ? -16.547 11.531 -5.98 1 96.25 203 LEU A O 1
ATOM 1546 N N . THR A 1 204 ? -17.375 13.523 -5.488 1 98.06 204 THR A N 1
ATOM 1547 C CA . THR A 1 204 ? -16.5 13.672 -4.32 1 98.06 204 THR A CA 1
ATOM 1548 C C . THR A 1 204 ? -16.938 12.719 -3.209 1 98.06 204 THR A C 1
ATOM 1550 O O . THR A 1 204 ? -16.094 12.18 -2.488 1 98.06 204 THR A O 1
ATOM 1553 N N . ARG A 1 205 ? -18.188 12.523 -3.088 1 97.88 205 ARG A N 1
ATOM 1554 C CA . ARG A 1 205 ? -18.703 11.586 -2.094 1 97.88 205 ARG A CA 1
ATOM 1555 C C . ARG A 1 205 ? -18.234 10.164 -2.381 1 97.88 205 ARG A C 1
ATOM 1557 O O . ARG A 1 205 ? -17.828 9.445 -1.466 1 97.88 205 ARG A O 1
ATOM 1564 N N . ASP A 1 206 ? -18.281 9.781 -3.607 1 95.88 206 ASP A N 1
ATOM 1565 C CA . ASP A 1 206 ? -17.797 8.461 -3.998 1 95.88 206 ASP A CA 1
ATOM 1566 C C . ASP A 1 206 ? -16.312 8.32 -3.676 1 95.88 206 ASP A C 1
ATOM 1568 O O . ASP A 1 206 ? -15.867 7.27 -3.191 1 95.88 206 ASP A O 1
ATOM 1572 N N . PHE A 1 207 ? -15.586 9.359 -3.922 1 96.81 207 PHE A N 1
ATOM 1573 C CA . PHE A 1 207 ? -14.172 9.383 -3.562 1 96.81 207 PHE A CA 1
ATOM 1574 C C . PHE A 1 207 ? -13.992 9.102 -2.076 1 96.81 207 PHE A C 1
ATOM 1576 O O . PHE A 1 207 ? -13.25 8.195 -1.698 1 96.81 207 PHE A O 1
ATOM 1583 N N . TYR A 1 208 ? -14.656 9.852 -1.284 1 97.88 208 TYR A N 1
ATOM 1584 C CA . TYR A 1 208 ? -14.492 9.711 0.159 1 97.88 208 TYR A CA 1
ATOM 1585 C C . TYR A 1 208 ? -14.953 8.336 0.626 1 97.88 208 TYR A C 1
ATOM 1587 O O . TYR A 1 208 ? -14.305 7.707 1.466 1 97.88 208 TYR A O 1
ATOM 1595 N N . ARG A 1 209 ? -16.047 7.867 0.108 1 95.31 209 ARG A N 1
ATOM 1596 C CA . ARG A 1 209 ? -16.547 6.551 0.489 1 95.31 209 ARG A CA 1
ATOM 1597 C C . ARG A 1 209 ? -15.508 5.469 0.243 1 95.31 209 ARG A C 1
ATOM 1599 O O . ARG A 1 209 ? -15.258 4.629 1.11 1 95.31 209 ARG A O 1
ATOM 1606 N N . ARG A 1 210 ? -14.898 5.48 -0.847 1 94.5 210 ARG A N 1
ATOM 1607 C CA . ARG A 1 210 ? -13.93 4.461 -1.234 1 94.5 210 ARG A CA 1
ATOM 1608 C C . ARG A 1 210 ? -12.648 4.582 -0.412 1 94.5 210 ARG A C 1
ATOM 1610 O O . ARG A 1 210 ? -12.086 3.574 0.024 1 94.5 210 ARG A O 1
ATOM 1617 N N . VAL A 1 211 ? -12.227 5.828 -0.175 1 95 211 VAL A N 1
ATOM 1618 C CA . VAL A 1 211 ? -11.023 6.047 0.618 1 95 211 VAL A CA 1
ATOM 1619 C C . VAL A 1 211 ? -11.273 5.633 2.066 1 95 211 VAL A C 1
ATOM 1621 O O . VAL A 1 211 ? -10.422 4.988 2.688 1 95 211 VAL A O 1
ATOM 1624 N N . LEU A 1 212 ? -12.445 5.992 2.574 1 93.19 212 LEU A N 1
ATOM 1625 C CA . LEU A 1 212 ? -12.789 5.652 3.951 1 93.19 212 LEU A CA 1
ATOM 1626 C C . LEU A 1 212 ? -12.875 4.141 4.137 1 93.19 212 LEU A C 1
ATOM 1628 O O . LEU A 1 212 ? -12.422 3.613 5.156 1 93.19 212 LEU A O 1
ATOM 1632 N N . PHE A 1 213 ? -13.398 3.482 3.215 1 89.5 213 PHE A N 1
ATOM 1633 C CA . PHE A 1 213 ? -13.5 2.029 3.293 1 89.5 213 PHE A CA 1
ATOM 1634 C C . PHE A 1 213 ? -12.117 1.401 3.416 1 89.5 213 PHE A C 1
ATOM 1636 O O . PHE A 1 213 ? -11.898 0.533 4.262 1 89.5 213 PHE A O 1
ATOM 1643 N N . GLU A 1 214 ? -11.203 1.86 2.619 1 87.75 214 GLU A N 1
ATOM 1644 C CA . GLU A 1 214 ? -9.844 1.331 2.654 1 87.75 214 GLU A CA 1
ATOM 1645 C C . GLU A 1 214 ? -9.148 1.688 3.965 1 87.75 214 GLU A C 1
ATOM 1647 O O . GLU A 1 214 ? -8.43 0.866 4.535 1 87.75 214 GLU A O 1
ATOM 1652 N N . ALA A 1 215 ? -9.344 2.904 4.379 1 87.06 215 ALA A N 1
ATOM 1653 C CA . ALA A 1 215 ? -8.719 3.369 5.613 1 87.06 215 ALA A CA 1
ATOM 1654 C C . ALA A 1 215 ? -9.195 2.553 6.812 1 87.06 215 ALA A C 1
ATOM 1656 O O . ALA A 1 215 ? -8.43 2.301 7.742 1 87.06 215 ALA A O 1
ATOM 1657 N N . MET A 1 216 ? -10.344 2.064 6.793 1 82.69 216 MET A N 1
ATOM 1658 C CA . MET A 1 216 ? -10.945 1.383 7.934 1 82.69 216 MET A CA 1
ATOM 1659 C C . MET A 1 216 ? -10.477 -0.067 8.016 1 82.69 216 MET A C 1
ATOM 1661 O O . MET A 1 216 ? -10.492 -0.67 9.086 1 82.69 216 MET A O 1
ATOM 1665 N N . GLN A 1 217 ? -10.086 -0.604 6.922 1 76.31 217 GLN A N 1
ATOM 1666 C CA . GLN A 1 217 ? -9.602 -1.98 6.922 1 76.31 217 GLN A CA 1
ATOM 1667 C C . GLN A 1 217 ? -8.242 -2.09 7.613 1 76.31 217 GLN A C 1
ATOM 1669 O O . GLN A 1 217 ? -7.98 -3.061 8.328 1 76.31 217 GLN A O 1
ATOM 1674 N N . SER A 1 218 ? -7.398 -1.096 7.492 1 66.81 218 SER A N 1
ATOM 1675 C CA . SER A 1 218 ? -6.012 -1.193 7.934 1 66.81 218 SER A CA 1
ATOM 1676 C C . SER A 1 218 ? -5.801 -0.477 9.266 1 66.81 218 SER A C 1
ATOM 1678 O O . SER A 1 218 ? -4.742 -0.607 9.883 1 66.81 218 SER A O 1
ATOM 1680 N N . SER A 1 219 ? -6.828 0.17 9.781 1 67 219 SER A N 1
ATOM 1681 C CA . SER A 1 219 ? -6.543 1.126 10.844 1 67 219 SER A CA 1
ATOM 1682 C C . SER A 1 219 ? -6.711 0.486 12.219 1 67 219 SER A C 1
ATOM 1684 O O . SER A 1 219 ? -7.527 -0.418 12.391 1 67 219 SER A O 1
ATOM 1686 N N . HIS A 1 220 ? -5.801 0.837 13.07 1 74.31 220 HIS A N 1
ATOM 1687 C CA . HIS A 1 220 ? -5.895 0.554 14.5 1 74.31 220 HIS A CA 1
ATOM 1688 C C . HIS A 1 220 ? -6.992 1.389 15.156 1 74.31 220 HIS A C 1
ATOM 1690 O O . HIS A 1 220 ? -7.199 1.303 16.375 1 74.31 220 HIS A O 1
ATOM 1696 N N . GLY A 1 221 ? -7.754 2.137 14.414 1 84.06 221 GLY A N 1
ATOM 1697 C CA . GLY A 1 221 ? -8.781 3.053 14.891 1 84.06 221 GLY A CA 1
ATOM 1698 C C . GLY A 1 221 ? -8.602 4.469 14.367 1 84.06 221 GLY A C 1
ATOM 1699 O O . GLY A 1 221 ? -7.504 4.855 13.969 1 84.06 221 GLY A O 1
ATOM 1700 N N . THR A 1 222 ? -9.719 5.223 14.398 1 91 222 THR A N 1
ATOM 1701 C CA . THR A 1 222 ? -9.625 6.574 13.852 1 91 222 THR A CA 1
ATOM 1702 C C . THR A 1 222 ? -10.727 7.461 14.43 1 91 222 THR A C 1
ATOM 1704 O O . THR A 1 222 ? -11.758 6.965 14.883 1 91 222 THR A O 1
ATOM 1707 N N . LEU A 1 223 ? -10.445 8.742 14.555 1 94.81 223 LEU A N 1
ATOM 1708 C CA . LEU A 1 223 ? -11.391 9.805 14.891 1 94.81 223 LEU A CA 1
ATOM 1709 C C . LEU A 1 223 ? -11.445 10.859 13.789 1 94.81 223 LEU A C 1
ATOM 1711 O O . LEU A 1 223 ? -10.406 11.25 13.25 1 94.81 223 LEU A O 1
ATOM 1715 N N . VAL A 1 224 ? -12.648 11.219 13.453 1 96.88 224 VAL A N 1
ATOM 1716 C CA . VAL A 1 224 ? -12.82 12.258 12.445 1 96.88 224 VAL A CA 1
ATOM 1717 C C . VAL A 1 224 ? -13.781 13.328 12.969 1 96.88 224 VAL A C 1
ATOM 1719 O O . VAL A 1 224 ? -14.812 13.008 13.562 1 96.88 224 VAL A O 1
ATOM 1722 N N . ALA A 1 225 ? -13.43 14.555 12.852 1 97.38 225 ALA A N 1
ATOM 1723 C CA . ALA A 1 225 ? -14.297 15.703 13.086 1 97.38 225 ALA A CA 1
ATOM 1724 C C . ALA A 1 225 ? -14.531 16.484 11.797 1 97.38 225 ALA A C 1
ATOM 1726 O O . ALA A 1 225 ? -13.578 16.781 11.07 1 97.38 225 ALA A O 1
ATOM 1727 N N . VAL A 1 226 ? -15.773 16.797 11.539 1 98.12 226 VAL A N 1
ATOM 1728 C CA . VAL A 1 226 ? -16.109 17.547 10.344 1 98.12 226 VAL A CA 1
ATOM 1729 C C . VAL A 1 226 ? -16.625 18.938 10.734 1 98.12 226 VAL A C 1
ATOM 1731 O O . VAL A 1 226 ? -17.625 19.047 11.461 1 98.12 226 VAL A O 1
ATOM 1734 N N . LEU A 1 227 ? -15.984 19.938 10.273 1 97.62 227 LEU A N 1
ATOM 1735 C CA . LEU A 1 227 ? -16.391 21.312 10.492 1 97.62 227 LEU A CA 1
ATOM 1736 C C . LEU A 1 227 ? -17.359 21.781 9.406 1 97.62 227 LEU A C 1
ATOM 1738 O O . LEU A 1 227 ? -17.375 21.219 8.305 1 97.62 227 LEU A O 1
ATOM 1742 N N . PRO A 1 228 ? -18.203 22.766 9.719 1 96.88 228 PRO A N 1
ATOM 1743 C CA . PRO A 1 228 ? -19.062 23.344 8.68 1 96.88 228 PRO A CA 1
ATOM 1744 C C . PRO A 1 228 ? -18.266 24.109 7.613 1 96.88 228 PRO A C 1
ATOM 1746 O O . PRO A 1 228 ? -17.094 24.438 7.82 1 96.88 228 PRO A O 1
ATOM 1749 N N . LYS A 1 229 ? -18.984 24.344 6.539 1 96.31 229 LYS A N 1
ATOM 1750 C CA . LYS A 1 229 ? -18.375 25.109 5.441 1 96.31 229 LYS A CA 1
ATOM 1751 C C . LYS A 1 229 ? -17.75 26.406 5.945 1 96.31 229 LYS A C 1
ATOM 1753 O O . LYS A 1 229 ? -18.375 27.141 6.699 1 96.31 229 LYS A O 1
ATOM 1758 N N . GLY A 1 230 ? -16.516 26.609 5.547 1 91.94 230 GLY A N 1
ATOM 1759 C CA . GLY A 1 230 ? -15.828 27.828 5.914 1 91.94 230 GLY A CA 1
ATOM 1760 C C . GLY A 1 230 ? -15.227 27.781 7.305 1 91.94 230 GLY A C 1
ATOM 1761 O O . GLY A 1 230 ? -14.523 28.703 7.715 1 91.94 230 GLY A O 1
ATOM 1762 N N . GLY A 1 231 ? -15.461 26.672 8.047 1 89.75 231 GLY A N 1
ATOM 1763 C CA . GLY A 1 231 ? -14.93 26.531 9.391 1 89.75 231 GLY A CA 1
ATOM 1764 C C . GLY A 1 231 ? -13.43 26.312 9.422 1 89.75 231 GLY A C 1
ATOM 1765 O O . GLY A 1 231 ? -12.852 25.781 8.469 1 89.75 231 GLY A O 1
ATOM 1766 N N . SER A 1 232 ? -12.844 26.797 10.469 1 82.69 232 SER A N 1
ATOM 1767 C CA . SER A 1 232 ? -11.414 26.609 10.695 1 82.69 232 SER A CA 1
ATOM 1768 C C . SER A 1 232 ? -11.141 26.062 12.094 1 82.69 232 SER A C 1
ATOM 1770 O O . SER A 1 232 ? -12.055 25.578 12.766 1 82.69 232 SER A O 1
ATOM 1772 N N . ALA A 1 233 ? -10 26.297 12.602 1 73.75 233 ALA A N 1
ATOM 1773 C CA . ALA A 1 233 ? -9.562 25.75 13.883 1 73.75 233 ALA A CA 1
ATOM 1774 C C . ALA A 1 233 ? -10.531 26.125 15 1 73.75 233 ALA A C 1
ATOM 1776 O O . ALA A 1 233 ? -11.094 27.219 15 1 73.75 233 ALA A O 1
ATOM 1777 N N . LEU A 1 234 ? -10.82 25.125 15.727 1 78.62 234 LEU A N 1
ATOM 1778 C CA . LEU A 1 234 ? -11.711 25.297 16.875 1 78.62 234 LEU A CA 1
ATOM 1779 C C . LEU A 1 234 ? -10.906 25.5 18.156 1 78.62 234 LEU A C 1
ATOM 1781 O O . LEU A 1 234 ? -9.805 24.969 18.297 1 78.62 234 LEU A O 1
ATOM 1785 N N . PRO A 1 235 ? -11.523 26.266 19.031 1 78.19 235 PRO A N 1
ATOM 1786 C CA . PRO A 1 235 ? -10.867 26.422 20.328 1 78.19 235 PRO A CA 1
ATOM 1787 C C . PRO A 1 235 ? -10.656 25.094 21.062 1 78.19 235 PRO A C 1
ATOM 1789 O O . PRO A 1 235 ? -9.766 24.969 21.891 1 78.19 235 PRO A O 1
ATOM 1792 N N . LEU A 1 236 ? -11.422 24.172 20.688 1 81.19 236 LEU A N 1
ATOM 1793 C CA . LEU A 1 236 ? -11.367 22.844 21.312 1 81.19 236 LEU A CA 1
ATOM 1794 C C . LEU A 1 236 ? -10.07 22.125 20.938 1 81.19 236 LEU A C 1
ATOM 1796 O O . LEU A 1 236 ? -9.617 21.25 21.672 1 81.19 236 LEU A O 1
ATOM 1800 N N . PHE A 1 237 ? -9.516 22.531 19.875 1 87.56 237 PHE A N 1
ATOM 1801 C CA . PHE A 1 237 ? -8.289 21.875 19.438 1 87.56 237 PHE A CA 1
ATOM 1802 C C . PHE A 1 237 ? -7.078 22.422 20.188 1 87.56 237 PHE A C 1
ATOM 1804 O O . PHE A 1 237 ? -6.832 23.625 20.172 1 87.56 237 PHE A O 1
ATOM 1811 N N . VAL A 1 238 ? -6.332 21.609 20.906 1 85.12 238 VAL A N 1
ATOM 1812 C CA . VAL A 1 238 ? -5.242 22.078 21.75 1 85.12 238 VAL A CA 1
ATOM 1813 C C . VAL A 1 238 ? -3.9 21.797 21.078 1 85.12 238 VAL A C 1
ATOM 1815 O O . VAL A 1 238 ? -2.912 22.484 21.328 1 85.12 238 VAL A O 1
ATOM 1818 N N . ASP A 1 239 ? -3.799 20.688 20.344 1 88.5 239 ASP A N 1
ATOM 1819 C CA . ASP A 1 239 ? -2.578 20.297 19.641 1 88.5 239 ASP A CA 1
ATOM 1820 C C . ASP A 1 239 ? -2.898 19.547 18.359 1 88.5 239 ASP A C 1
ATOM 1822 O O . ASP A 1 239 ? -4.035 19.125 18.141 1 88.5 239 ASP A O 1
ATOM 1826 N N . GLY A 1 240 ? -1.917 19.641 17.516 1 91.88 240 GLY A N 1
ATOM 1827 C CA . GLY A 1 240 ? -2.102 18.906 16.281 1 91.88 240 GLY A CA 1
ATOM 1828 C C . GLY A 1 240 ? -1.568 19.641 15.062 1 91.88 240 GLY A C 1
ATOM 1829 O O . GLY A 1 240 ? -0.926 20.672 15.188 1 91.88 240 GLY A O 1
ATOM 1830 N N . VAL A 1 241 ? -1.772 19.016 13.969 1 94.81 241 VAL A N 1
ATOM 1831 C CA . VAL A 1 241 ? -1.328 19.578 12.695 1 94.81 241 VAL A CA 1
ATOM 1832 C C . VAL A 1 241 ? -2.523 20.141 11.93 1 94.81 241 VAL A C 1
ATOM 1834 O O . VAL A 1 241 ? -3.367 19.375 11.438 1 94.81 241 VAL A O 1
ATOM 1837 N N . LEU A 1 242 ? -2.59 21.406 11.883 1 94.75 242 LEU A N 1
ATOM 1838 C CA . LEU A 1 242 ? -3.527 22.094 11 1 94.75 242 LEU A CA 1
ATOM 1839 C C . LEU A 1 242 ? -2.812 22.641 9.773 1 94.75 242 LEU A C 1
ATOM 1841 O O . LEU A 1 242 ? -1.848 23.406 9.906 1 94.75 242 LEU A O 1
ATOM 1845 N N . LEU A 1 243 ? -3.332 22.266 8.648 1 94.38 243 LEU A N 1
ATOM 1846 C CA . LEU A 1 243 ? -2.676 22.656 7.41 1 94.38 243 LEU A CA 1
ATOM 1847 C C . LEU A 1 243 ? -2.82 24.172 7.184 1 94.38 243 LEU A C 1
ATOM 1849 O O . LEU A 1 243 ? -3.893 24.734 7.406 1 94.38 243 LEU A O 1
ATOM 1853 N N . GLU A 1 244 ? -1.701 24.75 6.77 1 89.75 244 GLU A N 1
ATOM 1854 C CA . GLU A 1 244 ? -1.75 26.172 6.441 1 89.75 244 GLU A CA 1
ATOM 1855 C C . GLU A 1 244 ? -2.746 26.438 5.32 1 89.75 244 GLU A C 1
ATOM 1857 O O . GLU A 1 244 ? -3.494 27.422 5.371 1 89.75 244 GLU A O 1
ATOM 1862 N N . THR A 1 245 ? -2.666 25.609 4.375 1 92.88 245 THR A N 1
ATOM 1863 C CA . THR A 1 245 ? -3.629 25.641 3.279 1 92.88 245 THR A CA 1
ATOM 1864 C C . THR A 1 245 ? -4.418 24.344 3.215 1 92.88 245 THR A C 1
ATOM 1866 O O . THR A 1 245 ? -3.867 23.297 2.869 1 92.88 245 THR A O 1
ATOM 1869 N N . PRO A 1 246 ? -5.723 24.453 3.547 1 95.38 246 PRO A N 1
ATOM 1870 C CA . PRO A 1 246 ? -6.535 23.234 3.451 1 95.38 246 PRO A CA 1
ATOM 1871 C C . PRO A 1 246 ? -6.5 22.609 2.061 1 95.38 246 PRO A C 1
ATOM 1873 O O . PRO A 1 246 ? -6.289 23.312 1.068 1 95.38 246 PRO A O 1
ATOM 1876 N N . ILE A 1 247 ? -6.664 21.359 1.973 1 96.81 247 ILE A N 1
ATOM 1877 C CA . ILE A 1 247 ? -6.641 20.656 0.697 1 96.81 247 ILE A CA 1
ATOM 1878 C C . ILE A 1 247 ? -8.055 20.594 0.115 1 96.81 247 ILE A C 1
ATOM 1880 O O . ILE A 1 247 ? -8.961 20.031 0.734 1 96.81 247 ILE A O 1
ATOM 1884 N N . ASP A 1 248 ? -8.195 21.125 -1.051 1 97.62 248 ASP A N 1
ATOM 1885 C CA . ASP A 1 248 ? -9.469 21.156 -1.762 1 97.62 248 ASP A CA 1
ATOM 1886 C C . ASP A 1 248 ? -9.68 19.875 -2.576 1 97.62 248 ASP A C 1
ATOM 1888 O O . ASP A 1 248 ? -9.281 19.812 -3.742 1 97.62 248 ASP A O 1
ATOM 1892 N N . MET A 1 249 ? -10.375 18.922 -2.021 1 97.56 249 MET A N 1
ATOM 1893 C CA . MET A 1 249 ? -10.562 17.641 -2.695 1 97.56 249 MET A CA 1
ATOM 1894 C C . MET A 1 249 ? -11.578 17.766 -3.826 1 97.56 249 MET A C 1
ATOM 1896 O O . MET A 1 249 ? -11.484 17.047 -4.828 1 97.56 249 MET A O 1
ATOM 1900 N N . VAL A 1 250 ? -12.523 18.688 -3.652 1 98.06 250 VAL A N 1
ATOM 1901 C CA . VAL A 1 250 ? -13.547 18.875 -4.672 1 98.06 250 VAL A CA 1
ATOM 1902 C C . VAL A 1 250 ? -12.898 19.344 -5.973 1 98.06 250 VAL A C 1
ATOM 1904 O O . VAL A 1 250 ? -13.156 18.797 -7.043 1 98.06 250 VAL A O 1
ATOM 1907 N N . ALA A 1 251 ? -12.055 20.312 -5.863 1 97.06 251 ALA A N 1
ATOM 1908 C CA . ALA A 1 251 ? -11.367 20.828 -7.043 1 97.06 251 ALA A CA 1
ATOM 1909 C C . ALA A 1 251 ? -10.531 19.75 -7.715 1 97.06 251 ALA A C 1
ATOM 1911 O O . ALA A 1 251 ? -10.484 19.656 -8.945 1 97.06 251 ALA A O 1
ATOM 1912 N N . ARG A 1 252 ? -9.891 18.922 -6.957 1 95.88 252 ARG A N 1
ATOM 1913 C CA . ARG A 1 252 ? -9.023 17.875 -7.496 1 95.88 252 ARG A CA 1
ATOM 1914 C C . ARG A 1 252 ? -9.836 16.812 -8.203 1 95.88 252 ARG A C 1
ATOM 1916 O O . ARG A 1 252 ? -9.477 16.359 -9.297 1 95.88 252 ARG A O 1
ATOM 1923 N N . VAL A 1 253 ? -10.891 16.391 -7.582 1 96.69 253 VAL A N 1
ATOM 1924 C CA . VAL A 1 253 ? -11.773 15.391 -8.172 1 96.69 253 VAL A CA 1
ATOM 1925 C C . VAL A 1 253 ? -12.367 15.922 -9.477 1 96.69 253 VAL A C 1
ATOM 1927 O O . VAL A 1 253 ? -12.383 15.227 -10.492 1 96.69 253 VAL A O 1
ATOM 1930 N N . MET A 1 254 ? -12.766 17.188 -9.461 1 96.19 254 MET A N 1
ATOM 1931 C CA . MET A 1 254 ? -13.398 17.797 -10.625 1 96.19 254 MET A CA 1
ATOM 1932 C C . MET A 1 254 ? -12.383 18 -11.75 1 96.19 254 MET A C 1
ATOM 1934 O O . MET A 1 254 ? -12.727 17.891 -12.93 1 96.19 254 MET A O 1
ATOM 1938 N N . ARG A 1 255 ? -11.188 18.297 -11.438 1 94.12 255 ARG A N 1
ATOM 1939 C CA . ARG A 1 255 ? -10.141 18.422 -12.445 1 94.12 255 ARG A CA 1
ATOM 1940 C C . ARG A 1 255 ? -9.961 17.109 -13.211 1 94.12 255 ARG A C 1
ATOM 1942 O O . ARG A 1 255 ? -9.836 17.109 -14.438 1 94.12 255 ARG A O 1
ATOM 1949 N N . HIS A 1 256 ? -9.945 16.062 -12.516 1 91.5 256 HIS A N 1
ATOM 1950 C CA . HIS A 1 256 ? -9.812 14.766 -13.148 1 91.5 256 HIS A CA 1
ATOM 1951 C C . HIS A 1 256 ? -11.016 14.453 -14.031 1 91.5 256 HIS A C 1
ATOM 1953 O O . HIS A 1 256 ? -10.867 13.914 -15.125 1 91.5 256 HIS A O 1
ATOM 1959 N N . HIS A 1 257 ? -12.156 14.758 -13.508 1 90.19 257 HIS A N 1
ATOM 1960 C CA . HIS A 1 257 ? -13.375 14.5 -14.266 1 90.19 257 HIS A CA 1
ATOM 1961 C C . HIS A 1 257 ? -13.391 15.305 -15.562 1 90.19 257 HIS A C 1
ATOM 1963 O O . HIS A 1 257 ? -13.844 14.805 -16.594 1 90.19 257 HIS A O 1
ATOM 1969 N N . GLY A 1 258 ? -12.906 16.453 -15.547 1 89.94 258 GLY A N 1
ATOM 1970 C CA . GLY A 1 258 ? -12.875 17.312 -16.719 1 89.94 258 GLY A CA 1
ATOM 1971 C C . GLY A 1 258 ? -11.789 16.922 -17.703 1 89.94 258 GLY A C 1
ATOM 1972 O O . GLY A 1 258 ? -11.984 17.016 -18.922 1 89.94 258 GLY A O 1
ATOM 1973 N N . SER A 1 259 ? -10.633 16.547 -17.156 1 87.31 259 SER A N 1
ATOM 1974 C CA . SER A 1 259 ? -9.484 16.141 -17.969 1 87.31 259 SER A CA 1
ATOM 1975 C C . SER A 1 259 ? -8.828 14.883 -17.406 1 87.31 259 SER A C 1
ATOM 1977 O O . SER A 1 259 ? -7.848 14.969 -16.656 1 87.31 259 SER A O 1
ATOM 1979 N N . PRO A 1 260 ? -9.375 13.766 -17.906 1 81.25 260 PRO A N 1
ATOM 1980 C CA . PRO A 1 260 ? -8.852 12.508 -17.375 1 81.25 260 PRO A CA 1
ATOM 1981 C C . PRO A 1 260 ? -7.48 12.148 -17.938 1 81.25 260 PRO A C 1
ATOM 1983 O O . PRO A 1 260 ? -7.383 11.414 -18.922 1 81.25 260 PRO A O 1
ATOM 1986 N N . GLU A 1 261 ? -6.41 12.781 -17.344 1 82.75 261 GLU A N 1
ATOM 1987 C CA . GLU A 1 261 ? -5.02 12.523 -17.703 1 82.75 261 GLU A CA 1
ATOM 1988 C C . GLU A 1 261 ? -4.312 11.727 -16.609 1 82.75 261 GLU A C 1
ATOM 1990 O O . GLU A 1 261 ? -4.816 11.625 -15.484 1 82.75 261 GLU A O 1
ATOM 1995 N N . VAL A 1 262 ? -3.209 11.242 -16.938 1 80.94 262 VAL A N 1
ATOM 1996 C CA . VAL A 1 262 ? -2.42 10.43 -16.016 1 80.94 262 VAL A CA 1
ATOM 1997 C C . VAL A 1 262 ? -2.053 11.25 -14.781 1 80.94 262 VAL A C 1
ATOM 1999 O O . VAL A 1 262 ? -2.186 10.781 -13.648 1 80.94 262 VAL A O 1
ATOM 2002 N N . GLU A 1 263 ? -1.764 12.453 -15.016 1 85.56 263 GLU A N 1
ATOM 2003 C CA . GLU A 1 263 ? -1.304 13.305 -13.922 1 85.56 263 GLU A CA 1
ATOM 2004 C C . GLU A 1 263 ? -2.436 13.609 -12.945 1 85.56 263 GLU A C 1
ATOM 2006 O O . GLU A 1 263 ? -2.234 13.578 -11.727 1 85.56 263 GLU A O 1
ATOM 2011 N N . SER A 1 264 ? -3.602 13.961 -13.453 1 88.75 264 SER A N 1
ATOM 2012 C CA . SER A 1 264 ? -4.719 14.273 -12.57 1 88.75 264 SER A CA 1
ATOM 2013 C C . SER A 1 264 ? -5.172 13.039 -11.789 1 88.75 264 SER A C 1
ATOM 2015 O O . SER A 1 264 ? -5.535 13.133 -10.617 1 88.75 264 SER A O 1
ATOM 2017 N N . ALA A 1 265 ? -5.117 11.891 -12.414 1 88.56 265 ALA A N 1
ATOM 2018 C CA . ALA A 1 265 ? -5.461 10.641 -11.734 1 88.56 265 ALA A CA 1
ATOM 2019 C C . ALA A 1 265 ? -4.465 10.336 -10.617 1 88.56 265 ALA A C 1
ATOM 2021 O O . ALA A 1 265 ? -4.859 9.961 -9.516 1 88.56 265 ALA A O 1
ATOM 2022 N N . SER A 1 266 ? -3.248 10.57 -10.945 1 89.56 266 SER A N 1
ATOM 2023 C CA . SER A 1 266 ? -2.189 10.328 -9.969 1 89.56 266 SER A CA 1
ATOM 2024 C C . SER A 1 266 ? -2.311 11.281 -8.781 1 89.56 266 SER A C 1
ATOM 2026 O O . SER A 1 266 ? -2.115 10.875 -7.633 1 89.56 266 SER A O 1
ATOM 2028 N N . ALA A 1 267 ? -2.662 12.484 -9.047 1 93.38 267 ALA A N 1
ATOM 2029 C CA . ALA A 1 267 ? -2.805 13.477 -7.992 1 93.38 267 ALA A CA 1
ATOM 2030 C C . ALA A 1 267 ? -3.92 13.094 -7.027 1 93.38 267 ALA A C 1
ATOM 2032 O O . ALA A 1 267 ? -3.756 13.195 -5.809 1 93.38 267 ALA A O 1
ATOM 2033 N N . VAL A 1 268 ? -5 12.648 -7.543 1 94.69 268 VAL A N 1
ATOM 2034 C CA . VAL A 1 268 ? -6.129 12.266 -6.699 1 94.69 268 VAL A CA 1
ATOM 2035 C C . VAL A 1 268 ? -5.77 11.016 -5.895 1 94.69 268 VAL A C 1
ATOM 2037 O O . VAL A 1 268 ? -6.07 10.938 -4.699 1 94.69 268 VAL A O 1
ATOM 2040 N N . SER A 1 269 ? -5.098 10.094 -6.531 1 93.88 269 SER A N 1
ATOM 2041 C CA . SER A 1 269 ? -4.672 8.891 -5.836 1 93.88 269 SER A CA 1
ATOM 2042 C C . SER A 1 269 ? -3.697 9.211 -4.707 1 93.88 269 SER A C 1
ATOM 2044 O O . SER A 1 269 ? -3.75 8.609 -3.637 1 93.88 269 SER A O 1
ATOM 2046 N N . ALA A 1 270 ? -2.863 10.156 -4.988 1 95.81 270 ALA A N 1
ATOM 2047 C CA . ALA A 1 270 ? -1.922 10.594 -3.961 1 95.81 270 ALA A CA 1
ATOM 2048 C C . ALA A 1 270 ? -2.656 11.188 -2.762 1 95.81 270 ALA A C 1
ATOM 2050 O O . ALA A 1 270 ? -2.279 10.945 -1.613 1 95.81 270 ALA A O 1
ATOM 2051 N N . MET A 1 271 ? -3.676 11.906 -3.016 1 96.69 271 MET A N 1
ATOM 2052 C CA . MET A 1 271 ? -4.445 12.516 -1.935 1 96.69 271 MET A CA 1
ATOM 2053 C C . MET A 1 271 ? -5.207 11.453 -1.145 1 96.69 271 MET A C 1
ATOM 2055 O O . MET A 1 271 ? -5.383 11.586 0.068 1 96.69 271 MET A O 1
ATOM 2059 N N . ALA A 1 272 ? -5.656 10.445 -1.859 1 96.19 272 ALA A N 1
ATOM 2060 C CA . ALA A 1 272 ? -6.289 9.32 -1.165 1 96.19 272 ALA A CA 1
ATOM 2061 C C . ALA A 1 272 ? -5.328 8.68 -0.169 1 96.19 272 ALA A C 1
ATOM 2063 O O . ALA A 1 272 ? -5.695 8.414 0.976 1 96.19 272 ALA A O 1
ATOM 2064 N N . GLN A 1 273 ? -4.137 8.484 -0.621 1 94.94 273 GLN A N 1
ATOM 2065 C CA . GLN A 1 273 ? -3.119 7.895 0.242 1 94.94 273 GLN A CA 1
ATOM 2066 C C . GLN A 1 273 ? -2.781 8.82 1.409 1 94.94 273 GLN A C 1
ATOM 2068 O O . GLN A 1 273 ? -2.521 8.352 2.521 1 94.94 273 GLN A O 1
ATOM 2073 N N . LEU A 1 274 ? -2.746 10.086 1.133 1 96.75 274 LEU A N 1
ATOM 2074 C CA . LEU A 1 274 ? -2.48 11.07 2.176 1 96.75 274 LEU A CA 1
ATOM 2075 C C . LEU A 1 274 ? -3.545 11.008 3.266 1 96.75 274 LEU A C 1
ATOM 2077 O O . LEU A 1 274 ? -3.223 10.945 4.453 1 96.75 274 LEU A O 1
ATOM 2081 N N . LEU A 1 275 ? -4.758 11.016 2.844 1 96.62 275 LEU A N 1
ATOM 2082 C CA . LEU A 1 275 ? -5.863 10.961 3.791 1 96.62 275 LEU A CA 1
ATOM 2083 C C . LEU A 1 275 ? -5.816 9.664 4.602 1 96.62 275 LEU A C 1
ATOM 2085 O O . LEU A 1 275 ? -6.02 9.688 5.82 1 96.62 275 LEU A O 1
ATOM 2089 N N . ARG A 1 276 ? -5.551 8.555 3.959 1 94.19 276 ARG A N 1
ATOM 2090 C CA . ARG A 1 276 ? -5.406 7.293 4.676 1 94.19 276 ARG A CA 1
ATOM 2091 C C . ARG A 1 276 ? -4.309 7.387 5.73 1 94.19 276 ARG A C 1
ATOM 2093 O O . ARG A 1 276 ? -4.484 6.91 6.855 1 94.19 276 ARG A O 1
ATOM 2100 N N . GLY A 1 277 ? -3.215 7.992 5.316 1 93.31 277 GLY A N 1
ATOM 2101 C CA . GLY A 1 277 ? -2.129 8.188 6.262 1 93.31 277 GLY A CA 1
ATOM 2102 C C . GLY A 1 277 ? -2.514 9.062 7.441 1 93.31 277 GLY A C 1
ATOM 2103 O O . GLY A 1 277 ? -2.125 8.789 8.578 1 93.31 277 GLY A O 1
ATOM 2104 N N . MET A 1 278 ? -3.23 10.102 7.172 1 94.94 278 MET A N 1
ATOM 2105 C CA . MET A 1 278 ? -3.689 11 8.227 1 94.94 278 MET A CA 1
ATOM 2106 C C . MET A 1 278 ? -4.605 10.266 9.203 1 94.94 278 MET A C 1
ATOM 2108 O O . MET A 1 278 ? -4.492 10.445 10.422 1 94.94 278 MET A O 1
ATOM 2112 N N . MET A 1 279 ? -5.41 9.398 8.695 1 92.69 279 MET A N 1
ATOM 2113 C CA . MET A 1 279 ? -6.391 8.688 9.516 1 92.69 279 MET A CA 1
ATOM 2114 C C . MET A 1 279 ? -5.723 7.57 10.312 1 92.69 279 MET A C 1
ATOM 2116 O O . MET A 1 279 ? -6.301 7.055 11.266 1 92.69 279 MET A O 1
ATOM 2120 N N . ALA A 1 280 ? -4.562 7.219 9.875 1 87.06 280 ALA A N 1
ATOM 2121 C CA . ALA A 1 280 ? -3.828 6.152 10.547 1 87.06 280 ALA A CA 1
ATOM 2122 C C . ALA A 1 280 ? -2.99 6.707 11.695 1 87.06 280 ALA A C 1
ATOM 2124 O O . ALA A 1 280 ? -2.404 5.945 12.469 1 87.06 280 ALA A O 1
ATOM 2125 N N . THR A 1 281 ? -2.904 7.988 11.828 1 87.25 281 THR A N 1
ATOM 2126 C CA . THR A 1 281 ? -2.152 8.609 12.914 1 87.25 281 THR A CA 1
ATOM 2127 C C . THR A 1 281 ? -3.02 8.742 14.164 1 87.25 281 THR A C 1
ATOM 2129 O O . THR A 1 281 ? -4.25 8.68 14.078 1 87.25 281 THR A O 1
ATOM 2132 N N . ASP A 1 282 ? -2.375 8.883 15.242 1 85.56 282 ASP A N 1
ATOM 2133 C CA . ASP A 1 282 ? -3.119 9.164 16.469 1 85.56 282 ASP A CA 1
ATOM 2134 C C . ASP A 1 282 ? -3.801 10.531 16.391 1 85.56 282 ASP A C 1
ATOM 2136 O O . ASP A 1 282 ? -3.34 11.422 15.68 1 85.56 282 ASP A O 1
ATOM 2140 N N . GLY A 1 283 ? -4.918 10.555 17.047 1 91.81 283 GLY A N 1
ATOM 2141 C CA . GLY A 1 283 ? -5.625 11.828 17.094 1 91.81 283 GLY A CA 1
ATOM 2142 C C . GLY A 1 283 ? -6.793 11.891 16.125 1 91.81 283 GLY A C 1
ATOM 2143 O O . GLY A 1 283 ? -7.277 10.859 15.664 1 91.81 283 GLY A O 1
ATOM 2144 N N . ILE A 1 284 ? -7.234 13.148 15.914 1 95.44 284 ILE A N 1
ATOM 2145 C CA . ILE A 1 284 ? -8.438 13.406 15.133 1 95.44 284 ILE A CA 1
ATOM 2146 C C . ILE A 1 284 ? -8.055 13.93 13.742 1 95.44 284 ILE A C 1
ATOM 2148 O O . ILE A 1 284 ? -7.207 14.82 13.625 1 95.44 284 ILE A O 1
ATOM 2152 N N . THR A 1 285 ? -8.562 13.328 12.742 1 96.69 285 THR A N 1
ATOM 2153 C CA . THR A 1 285 ? -8.523 13.945 11.422 1 96.69 285 THR A CA 1
ATOM 2154 C C . THR A 1 285 ? -9.648 14.969 11.266 1 96.69 285 THR A C 1
ATOM 2156 O O . THR A 1 285 ? -10.805 14.68 11.57 1 96.69 285 THR A O 1
ATOM 2159 N N . VAL A 1 286 ? -9.289 16.125 10.852 1 97.56 286 VAL A N 1
ATOM 2160 C CA . VAL A 1 286 ? -10.25 17.219 10.773 1 97.56 286 VAL A CA 1
ATOM 2161 C C . VAL A 1 286 ? -10.57 17.531 9.312 1 97.56 286 VAL A C 1
ATOM 2163 O O . VAL A 1 286 ? -9.672 17.875 8.539 1 97.56 286 VAL A O 1
ATOM 2166 N N . LEU A 1 287 ? -11.805 17.375 8.984 1 98.19 287 LEU A N 1
ATOM 2167 C CA . LEU A 1 287 ? -12.305 17.625 7.633 1 98.19 287 LEU A CA 1
ATOM 2168 C C . LEU A 1 287 ? -13.422 18.672 7.645 1 98.19 287 LEU A C 1
ATOM 2170 O O . LEU A 1 287 ? -13.789 19.172 8.703 1 98.19 287 LEU A O 1
ATOM 2174 N N . ARG A 1 288 ? -13.859 19.016 6.488 1 98.06 288 ARG A N 1
ATOM 2175 C CA . ARG A 1 288 ? -14.898 20.047 6.383 1 98.06 288 ARG A CA 1
ATOM 2176 C C . ARG A 1 288 ? -16.031 19.578 5.473 1 98.06 288 ARG A C 1
ATOM 2178 O O . ARG A 1 288 ? -15.812 18.781 4.555 1 98.06 288 ARG A O 1
ATOM 2185 N N . SER A 1 289 ? -17.203 20.109 5.645 1 98.25 289 SER A N 1
ATOM 2186 C CA . SER A 1 289 ? -18.422 19.641 4.996 1 98.25 289 SER A CA 1
ATOM 2187 C C . SER A 1 289 ? -18.453 20.031 3.523 1 98.25 289 SER A C 1
ATOM 2189 O O . SER A 1 289 ? -19.281 19.531 2.762 1 98.25 289 SER A O 1
ATOM 2191 N N . ASP A 1 290 ? -17.547 20.875 3.123 1 98.38 290 ASP A N 1
ATOM 2192 C CA . ASP A 1 290 ? -17.469 21.25 1.716 1 98.38 290 ASP A CA 1
ATOM 2193 C C . ASP A 1 290 ? -16.312 20.531 1.016 1 98.38 290 ASP A C 1
ATOM 2195 O O . ASP A 1 290 ? -15.836 20.984 -0.023 1 98.38 290 ASP A O 1
ATOM 2199 N N . GLY A 1 291 ? -15.82 19.469 1.606 1 98.25 291 GLY A N 1
ATOM 2200 C CA . GLY A 1 291 ? -14.945 18.516 0.921 1 98.25 291 GLY A CA 1
ATOM 2201 C C . GLY A 1 291 ? -13.477 18.797 1.155 1 98.25 291 GLY A C 1
ATOM 2202 O O . GLY A 1 291 ? -12.617 18.234 0.467 1 98.25 291 GLY A O 1
ATOM 2203 N N . PHE A 1 292 ? -13.109 19.625 2.168 1 98.12 292 PHE A N 1
ATOM 2204 C CA . PHE A 1 292 ? -11.719 20 2.396 1 98.12 292 PHE A CA 1
ATOM 2205 C C . PHE A 1 292 ? -11.102 19.141 3.494 1 98.12 292 PHE A C 1
ATOM 2207 O O . PHE A 1 292 ? -11.789 18.734 4.426 1 98.12 292 PHE A O 1
ATOM 2214 N N . ILE A 1 293 ? -9.844 18.906 3.406 1 97.94 293 ILE A N 1
ATOM 2215 C CA . ILE A 1 293 ? -9.023 18.344 4.477 1 97.94 293 ILE A CA 1
ATOM 2216 C C . ILE A 1 293 ? -8.32 19.469 5.223 1 97.94 293 ILE A C 1
ATOM 2218 O O . ILE A 1 293 ? -7.602 20.281 4.617 1 97.94 293 ILE A O 1
ATOM 2222 N N . LEU A 1 294 ? -8.43 19.516 6.539 1 97.12 294 LEU A N 1
ATOM 2223 C CA . LEU A 1 294 ? -7.941 20.656 7.301 1 97.12 294 LEU A CA 1
ATOM 2224 C C . LEU A 1 294 ? -6.738 20.266 8.156 1 97.12 294 LEU A C 1
ATOM 2226 O O . LEU A 1 294 ? -5.898 21.109 8.469 1 97.12 294 LEU A O 1
ATOM 2230 N N . GLY A 1 295 ? -6.766 19.062 8.625 1 96.56 295 GLY A N 1
ATOM 2231 C CA . GLY A 1 295 ? -5.684 18.688 9.523 1 96.56 295 GLY A CA 1
ATOM 2232 C C . GLY A 1 295 ? -5.805 17.266 10.047 1 96.56 295 GLY A C 1
ATOM 2233 O O . GLY A 1 295 ? -6.719 16.531 9.656 1 96.56 295 GLY A O 1
ATOM 2234 N N . TYR A 1 296 ? -4.859 16.859 10.805 1 96.31 296 TYR A N 1
ATOM 2235 C CA . TYR A 1 296 ? -4.773 15.531 11.398 1 96.31 296 TYR A CA 1
ATOM 2236 C C . TYR A 1 296 ? -3.93 15.555 12.664 1 96.31 296 TYR A C 1
ATOM 2238 O O . TYR A 1 296 ? -3.371 16.594 13.031 1 96.31 296 TYR A O 1
ATOM 2246 N N . ASN A 1 297 ? -3.91 14.438 13.344 1 94.31 297 ASN A N 1
ATOM 2247 C CA . ASN A 1 297 ? -3.184 14.359 14.609 1 94.31 297 ASN A CA 1
ATOM 2248 C C . ASN A 1 297 ? -3.623 15.453 15.578 1 94.31 297 ASN A C 1
ATOM 2250 O O . ASN A 1 297 ? -2.793 16.031 16.281 1 94.31 297 ASN A O 1
ATOM 2254 N N . VAL A 1 298 ? -4.883 15.789 15.578 1 95.06 298 VAL A N 1
ATOM 2255 C CA . VAL A 1 298 ? -5.418 16.859 16.406 1 95.06 298 VAL A CA 1
ATOM 2256 C C . VAL A 1 298 ? -5.953 16.266 17.719 1 95.06 298 VAL A C 1
ATOM 2258 O O . VAL A 1 298 ? -6.586 15.211 17.719 1 95.06 298 VAL A O 1
ATOM 2261 N N . PHE A 1 299 ? -5.734 17 18.766 1 93.38 299 PHE A N 1
ATOM 2262 C CA . PHE A 1 299 ? -6.207 16.578 20.078 1 93.38 299 PHE A CA 1
ATOM 2263 C C . PHE A 1 299 ? -7.121 17.641 20.688 1 93.38 299 PHE A C 1
ATOM 2265 O O . PHE A 1 299 ? -7.035 18.812 20.328 1 93.38 299 PHE A O 1
ATOM 2272 N N . ILE A 1 300 ? -7.957 17.203 21.531 1 91.25 300 ILE A N 1
ATOM 2273 C CA . ILE A 1 300 ? -8.898 18.125 22.156 1 91.25 300 ILE A CA 1
ATOM 2274 C C . ILE A 1 300 ? -8.742 18.094 23.672 1 91.25 300 ILE A C 1
ATOM 2276 O O . ILE A 1 300 ? -8.219 17.125 24.234 1 91.25 300 ILE A O 1
ATOM 2280 N N . ARG A 1 301 ? -9.141 19.234 24.234 1 83.75 301 ARG A N 1
ATOM 2281 C CA . ARG A 1 301 ? -9.219 19.297 25.688 1 83.75 301 ARG A CA 1
ATOM 2282 C C . ARG A 1 301 ? -10.43 18.547 26.219 1 83.75 301 ARG A C 1
ATOM 2284 O O . ARG A 1 301 ? -11.547 18.719 25.703 1 83.75 301 ARG A O 1
ATOM 2291 N N . HIS A 1 302 ? -10.164 17.578 27.031 1 79.75 302 HIS A N 1
ATOM 2292 C CA . HIS A 1 302 ? -11.281 16.875 27.672 1 79.75 302 HIS A CA 1
ATOM 2293 C C . HIS A 1 302 ? -11.789 17.641 28.875 1 79.75 302 HIS A C 1
ATOM 2295 O O . HIS A 1 302 ? -11 18.125 29.703 1 79.75 302 HIS A O 1
ATOM 2301 N N . PRO A 1 303 ? -13.086 17.891 28.859 1 67.69 303 PRO A N 1
ATOM 2302 C CA . PRO A 1 303 ? -13.625 18.562 30.062 1 67.69 303 PRO A CA 1
ATOM 2303 C C . PRO A 1 303 ? -13.289 17.812 31.344 1 67.69 303 PRO A C 1
ATOM 2305 O O . PRO A 1 303 ? -13.102 16.594 31.328 1 67.69 303 PRO A O 1
ATOM 2308 N N . GLU A 1 304 ? -12.859 18.578 32.438 1 61.34 304 GLU A N 1
ATOM 2309 C CA . GLU A 1 304 ? -12.523 18.047 33.75 1 61.34 304 GLU A CA 1
ATOM 2310 C C . GLU A 1 304 ? -13.508 16.953 34.188 1 61.34 304 GLU A C 1
ATOM 2312 O O . GLU A 1 304 ? -13.125 16 34.875 1 61.34 304 GLU A O 1
ATOM 2317 N N . THR A 1 305 ? -14.727 17.078 33.969 1 52.62 305 THR A N 1
ATOM 2318 C CA . THR A 1 305 ? -15.719 16.109 34.375 1 52.62 305 THR A CA 1
ATOM 2319 C C . THR A 1 305 ? -15.484 14.758 33.719 1 52.62 305 THR A C 1
ATOM 2321 O O . THR A 1 305 ? -15.758 13.703 34.281 1 52.62 305 THR A O 1
ATOM 2324 N N . LEU A 1 306 ? -15.109 14.727 32.5 1 54.03 306 LEU A N 1
ATOM 2325 C CA . LEU A 1 306 ? -14.891 13.484 31.781 1 54.03 306 LEU A CA 1
ATOM 2326 C C . LEU A 1 306 ? -13.594 12.812 32.219 1 54.03 306 LEU A C 1
ATOM 2328 O O . LEU A 1 306 ? -13.406 11.609 32.031 1 54.03 306 LEU A O 1
ATOM 2332 N N . SER A 1 307 ? -12.648 13.648 32.75 1 49.19 307 SER A N 1
ATOM 2333 C CA . SER A 1 307 ? -11.383 13.086 33.219 1 49.19 307 SER A CA 1
ATOM 2334 C C . SER A 1 307 ? -11.594 12.195 34.438 1 49.19 307 SER A C 1
ATOM 2336 O O . SER A 1 307 ? -10.82 11.266 34.656 1 49.19 307 SER A O 1
ATOM 2338 N N . ARG A 1 308 ? -12.391 12.625 35.344 1 45.47 308 ARG A N 1
ATOM 2339 C CA . ARG A 1 308 ? -12.633 11.875 36.594 1 45.47 308 ARG A CA 1
ATOM 2340 C C . ARG A 1 308 ? -13.375 10.57 36.281 1 45.47 308 ARG A C 1
ATOM 2342 O O . ARG A 1 308 ? -13.25 9.602 37.031 1 45.47 308 ARG A O 1
ATOM 2349 N N . GLU A 1 309 ? -14.383 10.578 35.625 1 43.06 309 GLU A N 1
ATOM 2350 C CA . GLU A 1 309 ? -15.18 9.383 35.375 1 43.06 309 GLU A CA 1
ATOM 2351 C C . GLU A 1 309 ? -14.461 8.43 34.406 1 43.06 309 GLU A C 1
ATOM 2353 O O . GLU A 1 309 ? -15.102 7.645 33.719 1 43.06 309 GLU A O 1
ATOM 2358 N N . ALA A 1 310 ? -13.297 8.695 34.281 1 45.53 310 ALA A N 1
ATOM 2359 C CA . ALA A 1 310 ? -12.375 7.926 33.438 1 45.53 310 ALA A CA 1
ATOM 2360 C C . ALA A 1 310 ? -12.594 6.426 33.625 1 45.53 310 ALA A C 1
ATOM 2362 O O . ALA A 1 310 ? -11.945 5.613 32.969 1 45.53 310 ALA A O 1
ATOM 2363 N N . ALA A 1 311 ? -13 6.152 34.781 1 43.19 311 ALA A N 1
ATOM 2364 C CA . ALA A 1 311 ? -13.258 4.758 35.125 1 43.19 311 ALA A CA 1
ATOM 2365 C C . ALA A 1 311 ? -14.289 4.141 34.188 1 43.19 311 ALA A C 1
ATOM 2367 O O . ALA A 1 311 ? -14.656 2.975 34.344 1 43.19 311 ALA A O 1
ATOM 2368 N N . ARG A 1 312 ? -15.141 4.996 33.438 1 42.91 312 ARG A N 1
ATOM 2369 C CA . ARG A 1 312 ? -16.188 4.324 32.688 1 42.91 312 ARG A CA 1
ATOM 2370 C C . ARG A 1 312 ? -15.602 3.568 31.5 1 42.91 312 ARG A C 1
ATOM 2372 O O . ARG A 1 312 ? -14.453 3.807 31.109 1 42.91 312 ARG A O 1
ATOM 2379 N N . VAL A 1 313 ? -16.5 2.723 30.719 1 39.62 313 VAL A N 1
ATOM 2380 C CA . VAL A 1 313 ? -16.594 1.666 29.719 1 39.62 313 VAL A CA 1
ATOM 2381 C C . VAL A 1 313 ? -16.234 2.225 28.344 1 39.62 313 VAL A C 1
ATOM 2383 O O . VAL A 1 313 ? -16.891 3.139 27.844 1 39.62 313 VAL A O 1
ATOM 2386 N N . GLY A 1 314 ? -15.031 2.238 27.938 1 55.59 314 GLY A N 1
ATOM 2387 C CA . GLY A 1 314 ? -14.594 2.326 26.547 1 55.59 314 GLY A CA 1
ATOM 2388 C C . GLY A 1 314 ? -13.203 2.918 26.406 1 55.59 314 GLY A C 1
ATOM 2389 O O . GLY A 1 314 ? -12.672 3.506 27.344 1 55.59 314 GLY A O 1
ATOM 2390 N N . GLY A 1 315 ? -12.461 2.748 25.438 1 72.88 315 GLY A N 1
ATOM 2391 C CA . GLY A 1 315 ? -11.117 3.178 25.094 1 72.88 315 GLY A CA 1
ATOM 2392 C C . GLY A 1 315 ? -11 4.68 24.906 1 72.88 315 GLY A C 1
ATOM 2393 O O . GLY A 1 315 ? -12.008 5.379 24.828 1 72.88 315 GLY A O 1
ATOM 2394 N N . ALA A 1 316 ? -9.852 5.371 25.172 1 80.19 316 ALA A N 1
ATOM 2395 C CA . ALA A 1 316 ? -9.531 6.793 25.031 1 80.19 316 ALA A CA 1
ATOM 2396 C C . ALA A 1 316 ? -10.195 7.387 23.781 1 80.19 316 ALA A C 1
ATOM 2398 O O . ALA A 1 316 ? -10.727 8.492 23.828 1 80.19 316 ALA A O 1
ATOM 2399 N N . ARG A 1 317 ? -10.344 6.695 22.766 1 86.69 317 ARG A N 1
ATOM 2400 C CA . ARG A 1 317 ? -10.93 7.176 21.531 1 86.69 317 ARG A CA 1
ATOM 2401 C C . ARG A 1 317 ? -12.438 7.34 21.656 1 86.69 317 ARG A C 1
ATOM 2403 O O . ARG A 1 317 ? -13.008 8.305 21.141 1 86.69 317 ARG A O 1
ATOM 2410 N N . ARG A 1 318 ? -13.07 6.445 22.281 1 88.88 318 ARG A N 1
ATOM 2411 C CA . ARG A 1 318 ? -14.516 6.52 22.469 1 88.88 318 ARG A CA 1
ATOM 2412 C C . ARG A 1 318 ? -14.898 7.734 23.297 1 88.88 318 ARG A C 1
ATOM 2414 O O . ARG A 1 318 ? -15.867 8.43 22.984 1 88.88 318 ARG A O 1
ATOM 2421 N N . ARG A 1 319 ? -14.188 7.973 24.297 1 90.06 319 ARG A N 1
ATOM 2422 C CA . ARG A 1 319 ? -14.453 9.141 25.141 1 90.06 319 ARG A CA 1
ATOM 2423 C C . ARG A 1 319 ? -14.32 10.43 24.344 1 90.06 319 ARG A C 1
ATOM 2425 O O . ARG A 1 319 ? -15.141 11.336 24.469 1 90.06 319 ARG A O 1
ATOM 2432 N N . THR A 1 320 ? -13.266 10.445 23.594 1 92.56 320 THR A N 1
ATOM 2433 C CA . THR A 1 320 ? -13.062 11.617 22.75 1 92.56 320 THR A CA 1
ATOM 2434 C C . THR A 1 320 ? -14.211 11.781 21.75 1 92.56 320 THR A C 1
ATOM 2436 O O . THR A 1 320 ? -14.68 12.898 21.516 1 92.56 320 THR A O 1
ATOM 2439 N N . TYR A 1 321 ? -14.68 10.711 21.281 1 94.12 321 TYR A N 1
ATOM 2440 C CA . TYR A 1 321 ? -15.812 10.719 20.359 1 94.12 321 TYR A CA 1
ATOM 2441 C C . TYR A 1 321 ? -17.047 11.305 21.031 1 94.12 321 TYR A C 1
ATOM 2443 O O . TYR A 1 321 ? -17.766 12.117 20.422 1 94.12 321 TYR A O 1
ATOM 2451 N N . GLU A 1 322 ? -17.297 10.891 22.172 1 92.94 322 GLU A N 1
ATOM 2452 C CA . GLU A 1 322 ? -18.453 11.383 22.891 1 92.94 322 GLU A CA 1
ATOM 2453 C C . GLU A 1 322 ? -18.359 12.891 23.109 1 92.94 322 GLU A C 1
ATOM 2455 O O . GLU A 1 322 ? -19.375 13.602 23.016 1 92.94 322 GLU A O 1
ATOM 2460 N N . VAL A 1 323 ? -17.219 13.297 23.391 1 92.31 323 VAL A N 1
ATOM 2461 C CA . VAL A 1 323 ? -17 14.734 23.531 1 92.31 323 VAL A CA 1
ATOM 2462 C C . VAL A 1 323 ? -17.297 15.445 22.219 1 92.31 323 VAL A C 1
ATOM 2464 O O . VAL A 1 323 ? -17.984 16.469 22.188 1 92.31 323 VAL A O 1
ATOM 2467 N N . LEU A 1 324 ? -16.766 14.922 21.125 1 94.62 324 LEU A N 1
ATOM 2468 C CA . LEU A 1 324 ? -16.984 15.508 19.812 1 94.62 324 LEU A CA 1
ATOM 2469 C C . LEU A 1 324 ? -18.484 15.547 19.469 1 94.62 324 LEU A C 1
ATOM 2471 O O . LEU A 1 324 ? -18.969 16.531 18.922 1 94.62 324 LEU A O 1
ATOM 2475 N N . CYS A 1 325 ? -19.125 14.508 19.844 1 95.38 325 CYS A N 1
ATOM 2476 C CA . CYS A 1 325 ? -20.562 14.438 19.578 1 95.38 325 CYS A CA 1
ATOM 2477 C C . CYS A 1 325 ? -21.297 15.57 20.266 1 95.38 325 CYS A C 1
ATOM 2479 O O . CYS A 1 325 ? -22.281 16.078 19.75 1 95.38 325 CYS A O 1
ATOM 2481 N N . GLY A 1 326 ? -20.844 15.875 21.391 1 92.44 326 GLY A N 1
ATOM 2482 C CA . GLY A 1 326 ? -21.438 16.984 22.109 1 92.44 326 GLY A CA 1
ATOM 2483 C C . GLY A 1 326 ? -21.312 18.312 21.391 1 92.44 326 GLY A C 1
ATOM 2484 O O . GLY A 1 326 ? -22.078 19.25 21.672 1 92.44 326 GLY A O 1
ATOM 2485 N N . TRP A 1 327 ? -20.453 18.406 20.484 1 93.25 327 TRP A N 1
ATOM 2486 C CA . TRP A 1 327 ? -20.219 19.656 19.75 1 93.25 327 TRP A CA 1
ATOM 2487 C C . TRP A 1 327 ? -20.906 19.625 18.391 1 93.25 327 TRP A C 1
ATOM 2489 O O . TRP A 1 327 ? -20.938 20.625 17.672 1 93.25 327 TRP A O 1
ATOM 2499 N N . VAL A 1 328 ? -21.406 18.5 18.016 1 95.94 328 VAL A N 1
ATOM 2500 C CA . VAL A 1 328 ? -22.125 18.391 16.75 1 95.94 328 VAL A CA 1
ATOM 2501 C C . VAL A 1 328 ? -23.422 19.203 16.812 1 95.94 328 VAL A C 1
ATOM 2503 O O . VAL A 1 328 ? -24.141 19.141 17.812 1 95.94 328 VAL A O 1
ATOM 2506 N N . GLY A 1 329 ? -23.766 19.922 15.703 1 94.19 329 GLY A N 1
ATOM 2507 C CA . GLY A 1 329 ? -24.906 20.828 15.68 1 94.19 329 GLY A CA 1
ATOM 2508 C C . GLY A 1 329 ? -24.547 22.25 16.031 1 94.19 329 GLY A C 1
ATOM 2509 O O . GLY A 1 329 ? -25.375 23.156 15.883 1 94.19 329 GLY A O 1
ATOM 2510 N N . ARG A 1 330 ? -23.344 22.453 16.516 1 91.69 330 ARG A N 1
ATOM 2511 C CA . ARG A 1 330 ? -22.812 23.781 16.812 1 91.69 330 ARG A CA 1
ATOM 2512 C C . ARG A 1 330 ? -21.578 24.078 15.977 1 91.69 330 ARG A C 1
ATOM 2514 O O . ARG A 1 330 ? -21.688 24.453 14.805 1 91.69 330 ARG A O 1
ATOM 2521 N N . GLU A 1 331 ? -20.375 23.594 16.609 1 92.56 331 GLU A N 1
ATOM 2522 C CA . GLU A 1 331 ? -19.125 23.891 15.922 1 92.56 331 GLU A CA 1
ATOM 2523 C C . GLU A 1 331 ? -18.734 22.766 14.961 1 92.56 331 GLU A C 1
ATOM 2525 O O . GLU A 1 331 ? -17.891 22.953 14.086 1 92.56 331 GLU A O 1
ATOM 2530 N N . LEU A 1 332 ? -19.312 21.641 15.141 1 96.31 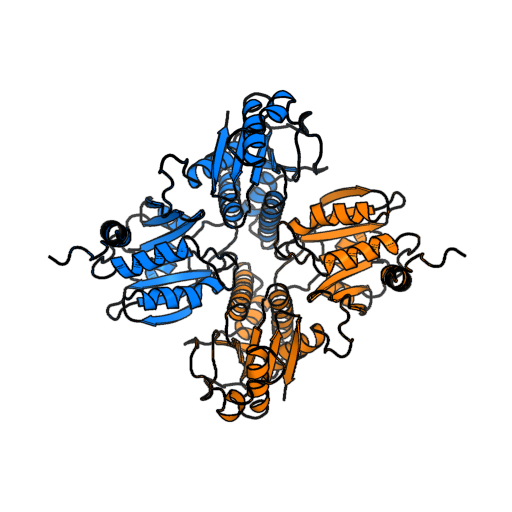332 LEU A N 1
ATOM 2531 C CA . LEU A 1 332 ? -19.078 20.484 14.273 1 96.31 332 LEU A CA 1
ATOM 2532 C C . LEU A 1 332 ? -20.375 20.062 13.578 1 96.31 332 LEU A C 1
ATOM 2534 O O . LEU A 1 332 ? -21.469 20.281 14.109 1 96.31 332 LEU A O 1
ATOM 2538 N N . THR A 1 333 ? -20.234 19.484 12.414 1 97.81 333 THR A N 1
ATOM 2539 C CA . THR A 1 333 ? -21.406 18.938 11.734 1 97.81 333 THR A CA 1
ATOM 2540 C C . THR A 1 333 ? -21.453 17.422 11.875 1 97.81 333 THR A C 1
ATOM 2542 O O . THR A 1 333 ? -22.516 16.812 11.812 1 97.81 333 THR A O 1
ATOM 2545 N N . THR A 1 334 ? -20.281 16.797 11.945 1 98 334 THR A N 1
ATOM 2546 C CA . THR A 1 334 ? -20.203 15.344 12.008 1 98 334 THR A CA 1
ATOM 2547 C C . THR A 1 334 ? -19.016 14.906 12.867 1 98 334 THR A C 1
ATOM 2549 O O . THR A 1 334 ? -17.969 15.555 12.867 1 98 334 THR A O 1
ATOM 2552 N N . ALA A 1 335 ? -19.156 13.945 13.672 1 97.31 335 ALA A N 1
ATOM 2553 C CA . ALA A 1 335 ? -18.109 13.234 14.391 1 97.31 335 ALA A CA 1
ATOM 2554 C C . ALA A 1 335 ? -18.156 11.742 14.086 1 97.31 335 ALA A C 1
ATOM 2556 O O . ALA A 1 335 ? -19.234 11.148 13.977 1 97.31 335 ALA A O 1
ATOM 2557 N N . PHE A 1 336 ? -17.016 11.172 13.891 1 96.38 336 PHE A N 1
ATOM 2558 C CA . PHE A 1 336 ? -16.906 9.766 13.523 1 96.38 336 PHE A CA 1
ATOM 2559 C C . PHE A 1 336 ? -15.82 9.07 14.336 1 96.38 336 PHE A C 1
ATOM 2561 O O . PHE A 1 336 ? -14.797 9.68 14.648 1 96.38 336 PHE A O 1
ATOM 2568 N N . PHE A 1 337 ? -16.125 7.828 14.719 1 92.25 337 PHE A N 1
ATOM 2569 C CA . PHE A 1 337 ? -15.125 7.082 15.461 1 92.25 337 PHE A CA 1
ATOM 2570 C C . PHE A 1 337 ? -15.148 5.605 15.078 1 92.25 337 PHE A C 1
ATOM 2572 O O . PHE A 1 337 ? -16.203 5.062 14.766 1 92.25 337 PHE A O 1
ATOM 2579 N N . ARG A 1 338 ? -13.953 5.031 14.977 1 88.88 338 ARG A N 1
ATOM 2580 C CA . ARG A 1 338 ? -13.758 3.59 14.867 1 88.88 338 ARG A CA 1
ATOM 2581 C C . ARG A 1 338 ? -12.688 3.107 15.844 1 88.88 338 ARG A C 1
ATOM 2583 O O . ARG A 1 338 ? -11.602 3.686 15.914 1 88.88 338 ARG A O 1
ATOM 2590 N N . SER A 1 339 ? -13.039 2.051 16.594 1 82.88 339 SER A N 1
ATOM 2591 C CA . SER A 1 339 ? -12.062 1.479 17.516 1 82.88 339 SER A CA 1
ATOM 2592 C C . SER A 1 339 ? -11.281 0.344 16.859 1 82.88 339 SER A C 1
ATOM 2594 O O . SER A 1 339 ? -11.633 -0.116 15.781 1 82.88 339 SER A O 1
ATOM 2596 N N . GLN A 1 340 ? -10.273 -0.083 17.562 1 73.69 340 GLN A N 1
ATOM 2597 C CA . GLN A 1 340 ? -9.445 -1.192 17.094 1 73.69 340 GLN A CA 1
ATOM 2598 C C . GLN A 1 340 ? -10.25 -2.49 17.047 1 73.69 340 GLN A C 1
ATOM 2600 O O . GLN A 1 340 ? -10.031 -3.332 16.172 1 73.69 340 GLN A O 1
ATOM 2605 N N . ASP A 1 341 ? -11.188 -2.521 17.969 1 69.25 341 ASP A N 1
ATOM 2606 C CA . ASP A 1 341 ? -11.961 -3.756 18.062 1 69.25 341 ASP A CA 1
ATOM 2607 C C . ASP A 1 341 ? -13.148 -3.736 17.109 1 69.25 341 ASP A C 1
ATOM 2609 O O . ASP A 1 341 ? -13.961 -4.664 17.094 1 69.25 341 ASP A O 1
ATOM 2613 N N . GLY A 1 342 ? -13.289 -2.648 16.391 1 74.38 342 GLY A N 1
ATOM 2614 C CA . GLY A 1 342 ? -14.266 -2.656 15.32 1 74.38 342 GLY A CA 1
ATOM 2615 C C . GLY A 1 342 ? -15.5 -1.826 15.625 1 74.38 342 GLY A C 1
ATOM 2616 O O . GLY A 1 342 ? -16.359 -1.649 14.766 1 74.38 342 GLY A O 1
ATOM 2617 N N . ALA A 1 343 ? -15.602 -1.341 16.875 1 80.19 343 ALA A N 1
ATOM 2618 C CA . ALA A 1 343 ? -16.719 -0.448 17.156 1 80.19 343 ALA A CA 1
ATOM 2619 C C . ALA A 1 343 ? -16.672 0.794 16.266 1 80.19 343 ALA A C 1
ATOM 2621 O O . ALA A 1 343 ? -15.594 1.347 16.016 1 80.19 343 ALA A O 1
ATOM 2622 N N . ILE A 1 344 ? -17.812 1.122 15.758 1 88.56 344 ILE A N 1
ATOM 2623 C CA . ILE A 1 344 ? -17.891 2.232 14.812 1 88.56 344 ILE A CA 1
ATOM 2624 C C . ILE A 1 344 ? -19.156 3.047 15.062 1 88.56 344 ILE A C 1
ATOM 2626 O O . ILE A 1 344 ? -20.203 2.49 15.406 1 88.56 344 ILE A O 1
ATOM 2630 N N . ALA A 1 345 ? -19.047 4.355 14.969 1 91.5 345 ALA A N 1
ATOM 2631 C CA . ALA A 1 345 ? -20.203 5.23 15.156 1 91.5 345 ALA A CA 1
ATOM 2632 C C . ALA A 1 345 ? -20.016 6.551 14.406 1 91.5 345 ALA A C 1
ATOM 2634 O O . ALA A 1 345 ? -18.891 6.949 14.117 1 91.5 345 ALA A O 1
ATOM 2635 N N . CYS A 1 346 ? -21.062 7.09 14.062 1 95.19 346 CYS A N 1
ATOM 2636 C CA . CYS A 1 346 ? -21.094 8.391 13.406 1 95.19 346 CYS A CA 1
ATOM 2637 C C . CYS A 1 346 ? -22.219 9.258 13.953 1 95.19 346 CYS A C 1
ATOM 2639 O O . CYS A 1 346 ? -23.375 8.812 14.031 1 95.19 346 CYS A O 1
ATOM 2641 N N . CYS A 1 347 ? -21.875 10.398 14.414 1 95.81 347 CYS A N 1
ATOM 2642 C CA . CYS A 1 347 ? -22.812 11.391 14.914 1 95.81 347 CYS A CA 1
ATOM 2643 C C . CYS A 1 347 ? -22.906 12.586 13.969 1 95.81 347 CYS A C 1
ATOM 2645 O O . CYS A 1 347 ? -21.922 13.297 13.758 1 95.81 347 CYS A O 1
ATOM 2647 N N . ARG A 1 348 ? -24.047 12.742 13.383 1 94.69 348 ARG A N 1
ATOM 2648 C CA . ARG A 1 348 ? -24.219 13.805 12.398 1 94.69 348 ARG A CA 1
ATOM 2649 C C . ARG A 1 348 ? -25.422 14.68 12.734 1 94.69 348 ARG A C 1
ATOM 2651 O O . ARG A 1 348 ? -26.422 14.188 13.258 1 94.69 348 ARG A O 1
ATOM 2658 N N . ASP A 1 349 ? -25.312 15.977 12.438 1 88.81 349 ASP A N 1
ATOM 2659 C CA . ASP A 1 349 ? -26.391 16.938 12.688 1 88.81 349 ASP A CA 1
ATOM 2660 C C . ASP A 1 349 ? -27.594 16.641 11.805 1 88.81 349 ASP A C 1
ATOM 2662 O O . ASP A 1 349 ? -27.453 16.156 10.68 1 88.81 349 ASP A O 1
ATOM 2666 N N . MET B 1 1 ? 38.75 12.156 41.656 1 28.55 1 MET B N 1
ATOM 2667 C CA . MET B 1 1 ? 38 11.844 40.438 1 28.55 1 MET B CA 1
ATOM 2668 C C . MET B 1 1 ? 37 10.742 40.688 1 28.55 1 MET B C 1
ATOM 2670 O O . MET B 1 1 ? 37.312 9.695 41.25 1 28.55 1 MET B O 1
ATOM 2674 N N . ASP B 1 2 ? 35.688 11.023 40.906 1 35.28 2 ASP B N 1
ATOM 2675 C CA . ASP B 1 2 ? 34.719 10.023 41.375 1 35.28 2 ASP B CA 1
ATOM 2676 C C . ASP B 1 2 ? 34.656 8.852 40.375 1 35.28 2 ASP B C 1
ATOM 2678 O O . ASP B 1 2 ? 34.5 9.055 39.188 1 35.28 2 ASP B O 1
ATOM 2682 N N . PRO B 1 3 ? 35.25 7.711 40.562 1 44.84 3 PRO B N 1
ATOM 2683 C CA . PRO B 1 3 ? 35.5 6.535 39.719 1 44.84 3 PRO B CA 1
ATOM 2684 C C . PRO B 1 3 ? 34.219 6.031 39.031 1 44.84 3 PRO B C 1
ATOM 2686 O O . PRO B 1 3 ? 34.281 5.172 38.156 1 44.84 3 PRO B O 1
ATOM 2689 N N . GLY B 1 4 ? 33.094 6.094 39.625 1 36.47 4 GLY B N 1
ATOM 2690 C CA . GLY B 1 4 ? 31.891 5.387 39.219 1 36.47 4 GLY B CA 1
ATOM 2691 C C . GLY B 1 4 ? 31.234 6.02 38 1 36.47 4 GLY B C 1
ATOM 2692 O O . GLY B 1 4 ? 30.062 5.777 37.719 1 36.47 4 GLY B O 1
ATOM 2693 N N . ALA B 1 5 ? 31.625 7.184 37.531 1 36.69 5 ALA B N 1
ATOM 2694 C CA . ALA B 1 5 ? 30.875 7.723 36.375 1 36.69 5 ALA B CA 1
ATOM 2695 C C . ALA B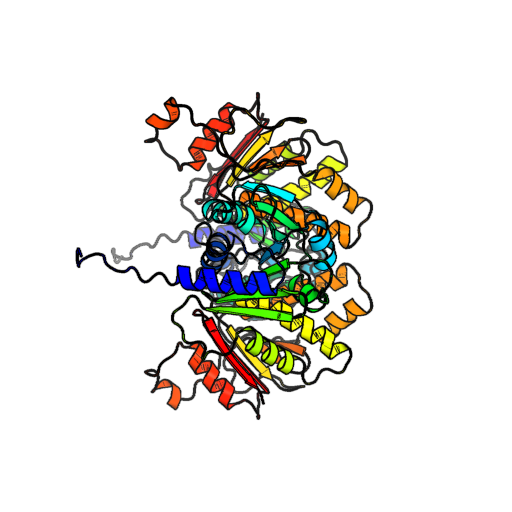 1 5 ? 30.906 6.75 35.219 1 36.69 5 ALA B C 1
ATOM 2697 O O . ALA B 1 5 ? 31.969 6.434 34.688 1 36.69 5 ALA B O 1
ATOM 2698 N N . SER B 1 6 ? 30 5.777 35.125 1 40.25 6 SER B N 1
ATOM 2699 C CA . SER B 1 6 ? 29.797 4.836 34.031 1 40.25 6 SER B CA 1
ATOM 2700 C C . SER B 1 6 ? 29.875 5.535 32.656 1 40.25 6 SER B C 1
ATOM 2702 O O . SER B 1 6 ? 29.25 6.57 32.469 1 40.25 6 SER B O 1
ATOM 2704 N N . THR B 1 7 ? 31 5.629 32.062 1 39.44 7 THR B N 1
ATOM 2705 C CA . THR B 1 7 ? 31.219 6.156 30.703 1 39.44 7 THR B CA 1
ATOM 2706 C C . THR B 1 7 ? 30.25 5.535 29.719 1 39.44 7 THR B C 1
ATOM 2708 O O . THR B 1 7 ? 30.234 4.316 29.516 1 39.44 7 THR B O 1
ATOM 2711 N N . VAL B 1 8 ? 29.031 5.992 29.75 1 41 8 VAL B N 1
ATOM 2712 C CA . VAL B 1 8 ? 28.141 5.566 28.672 1 41 8 VAL B CA 1
ATOM 2713 C C . VAL B 1 8 ? 28.812 5.812 27.328 1 41 8 VAL B C 1
ATOM 2715 O O . VAL B 1 8 ? 29.234 6.93 27.031 1 41 8 VAL B O 1
ATOM 2718 N N . LEU B 1 9 ? 29.422 4.828 26.781 1 45.72 9 LEU B N 1
ATOM 2719 C CA . LEU B 1 9 ? 29.938 4.898 25.422 1 45.72 9 LEU B CA 1
ATOM 2720 C C . LEU B 1 9 ? 28.812 5.113 24.422 1 45.72 9 LEU B C 1
ATOM 2722 O O . LEU B 1 9 ? 27.859 4.34 24.375 1 45.72 9 LEU B O 1
ATOM 2726 N N . SER B 1 10 ? 28.547 6.426 24.141 1 56.19 10 SER B N 1
ATOM 2727 C CA . SER B 1 10 ? 27.469 6.676 23.188 1 56.19 10 SER B CA 1
ATOM 2728 C C . SER B 1 10 ? 28.016 6.762 21.766 1 56.19 10 SER B C 1
ATOM 2730 O O . SER B 1 10 ? 28.969 7.496 21.5 1 56.19 10 SER B O 1
ATOM 2732 N N . PHE B 1 11 ? 27.703 5.758 20.922 1 65.75 11 PHE B N 1
ATOM 2733 C CA . PHE B 1 11 ? 27.953 5.73 19.484 1 65.75 11 PHE B CA 1
ATOM 2734 C C . PHE B 1 11 ? 27.359 6.969 18.812 1 65.75 11 PHE B C 1
ATOM 2736 O O . PHE B 1 11 ? 27.781 7.332 17.703 1 65.75 11 PHE B O 1
ATOM 2743 N N . ARG B 1 12 ? 26.688 7.734 19.609 1 71.25 12 ARG B N 1
ATOM 2744 C CA . ARG B 1 12 ? 25.953 8.852 19.016 1 71.25 12 ARG B CA 1
ATOM 2745 C C . ARG B 1 12 ? 26.891 10.008 18.688 1 71.25 12 ARG B C 1
ATOM 2747 O O . ARG B 1 12 ? 26.703 10.68 17.672 1 71.25 12 ARG B O 1
ATOM 2754 N N . HIS B 1 13 ? 27.859 10.188 19.547 1 74.31 13 HIS B N 1
ATOM 2755 C CA . HIS B 1 13 ? 28.797 11.273 19.281 1 74.31 13 HIS B CA 1
ATOM 2756 C C . HIS B 1 13 ? 29.594 11.008 18 1 74.31 13 HIS B C 1
ATOM 2758 O O . HIS B 1 13 ? 29.75 11.906 17.172 1 74.31 13 HIS B O 1
ATOM 2764 N N . LEU B 1 14 ? 29.953 9.781 17.891 1 77.94 14 LEU B N 1
ATOM 2765 C CA . LEU B 1 14 ? 30.688 9.406 16.703 1 77.94 14 LEU B CA 1
ATOM 2766 C C . LEU B 1 14 ? 29.812 9.508 15.461 1 77.94 14 LEU B C 1
ATOM 2768 O O . LEU B 1 14 ? 30.25 9.977 14.414 1 77.94 14 LEU B O 1
ATOM 2772 N N . LEU B 1 15 ? 28.609 9.141 15.641 1 85.31 15 LEU B N 1
ATOM 2773 C CA . LEU B 1 15 ? 27.656 9.203 14.531 1 85.31 15 LEU B CA 1
ATOM 2774 C C . LEU B 1 15 ? 27.391 10.648 14.133 1 85.31 15 LEU B C 1
ATOM 2776 O O . LEU B 1 15 ? 27.375 10.977 12.945 1 85.31 15 LEU B O 1
ATOM 2780 N N . SER B 1 16 ? 27.312 11.516 15.18 1 87.31 16 SER B N 1
ATOM 2781 C CA . SER B 1 16 ? 27.016 12.922 14.914 1 87.31 16 SER B CA 1
ATOM 2782 C C . SER B 1 16 ? 28.156 13.578 14.141 1 87.31 16 SER B C 1
ATOM 2784 O O . SER B 1 16 ? 27.922 14.352 13.219 1 87.31 16 SER B O 1
ATOM 2786 N N . GLU B 1 17 ? 29.297 13.234 14.477 1 85.69 17 GLU B N 1
ATOM 2787 C CA . GLU B 1 17 ? 30.453 13.789 13.789 1 85.69 17 GLU B CA 1
ATOM 2788 C C . GLU B 1 17 ? 30.531 13.281 12.352 1 85.69 17 GLU B C 1
ATOM 2790 O O . GLU B 1 17 ? 30.828 14.047 11.43 1 85.69 17 GLU B O 1
ATOM 2795 N N . ALA B 1 18 ? 30.312 12.062 12.203 1 85.69 18 ALA B N 1
ATOM 2796 C CA . ALA B 1 18 ? 30.359 11.461 10.867 1 85.69 18 ALA B CA 1
ATOM 2797 C C . ALA B 1 18 ? 29.281 12.055 9.961 1 85.69 18 ALA B C 1
ATOM 2799 O O . ALA B 1 18 ? 29.531 12.328 8.789 1 85.69 18 ALA B O 1
ATOM 2800 N N . ILE B 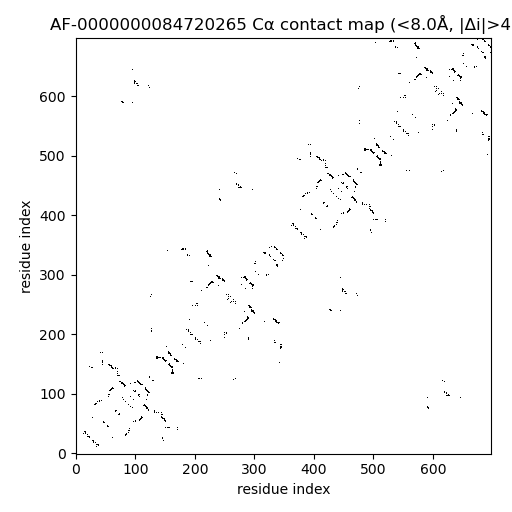1 19 ? 28.188 12.25 10.523 1 88.75 19 ILE B N 1
ATOM 2801 C CA . ILE B 1 19 ? 27.078 12.805 9.766 1 88.75 19 ILE B CA 1
ATOM 2802 C C . ILE B 1 19 ? 27.375 14.258 9.391 1 88.75 19 ILE B C 1
ATOM 2804 O O . ILE B 1 19 ? 27.141 14.672 8.258 1 88.75 19 ILE B O 1
ATOM 2808 N N . SER B 1 20 ? 27.906 14.977 10.383 1 89.19 20 SER B N 1
ATOM 2809 C CA . SER B 1 20 ? 28.281 16.359 10.109 1 89.19 20 SER B CA 1
ATOM 2810 C C . SER B 1 20 ? 29.297 16.453 8.969 1 89.19 20 SER B C 1
ATOM 2812 O O . SER B 1 20 ? 29.188 17.328 8.109 1 89.19 20 SER B O 1
ATOM 2814 N N . SER B 1 21 ? 30.188 15.562 8.984 1 88.56 21 SER B N 1
ATOM 2815 C CA . SER B 1 21 ? 31.188 15.516 7.93 1 88.56 21 SER B CA 1
ATOM 2816 C C . SER B 1 21 ? 30.547 15.227 6.574 1 88.56 21 SER B C 1
ATOM 2818 O O . SER B 1 21 ? 30.891 15.867 5.578 1 88.56 21 SER B O 1
ATOM 2820 N N . PHE B 1 22 ? 29.688 14.336 6.488 1 90.5 22 PHE B N 1
ATOM 2821 C CA . PHE B 1 22 ? 29 13.992 5.246 1 90.5 22 PHE B CA 1
ATOM 2822 C C . PHE B 1 22 ? 28.203 15.188 4.727 1 90.5 22 PHE B C 1
ATOM 2824 O O . PHE B 1 22 ? 28.219 15.484 3.533 1 90.5 22 PHE B O 1
ATOM 2831 N N . LEU B 1 23 ? 27.484 15.797 5.668 1 89.81 23 LEU B N 1
ATOM 2832 C CA . LEU B 1 23 ? 26.656 16.953 5.281 1 89.81 23 LEU B CA 1
ATOM 2833 C C . LEU B 1 23 ? 27.531 18.062 4.719 1 89.81 23 LEU B C 1
ATOM 2835 O O . LEU B 1 23 ? 27.156 18.703 3.732 1 89.81 23 LEU B O 1
ATOM 2839 N N . SER B 1 24 ? 28.641 18.234 5.328 1 88.38 24 SER B N 1
ATOM 2840 C CA . SER B 1 24 ? 29.578 19.234 4.832 1 88.38 24 SER B CA 1
ATOM 2841 C C . SER B 1 24 ? 30.078 18.875 3.438 1 88.38 24 SER B C 1
ATOM 2843 O O . SER B 1 24 ? 30.172 19.734 2.562 1 88.38 24 SER B O 1
ATOM 2845 N N . GLU B 1 25 ? 30.344 17.641 3.242 1 87.88 25 GLU B N 1
ATOM 2846 C CA . GLU B 1 25 ? 30.797 17.172 1.936 1 87.88 25 GLU B CA 1
ATOM 2847 C C . GLU B 1 25 ? 29.703 17.344 0.88 1 87.88 25 GLU B C 1
ATOM 2849 O O . GLU B 1 25 ? 30 17.594 -0.291 1 87.88 25 GLU B O 1
ATOM 2854 N N . ALA B 1 26 ? 28.484 17.219 1.318 1 88.31 26 ALA B N 1
ATOM 2855 C CA . ALA B 1 26 ? 27.344 17.375 0.421 1 88.31 26 ALA B CA 1
ATOM 2856 C C . ALA B 1 26 ? 27.016 18.844 0.186 1 88.31 26 ALA B C 1
ATOM 2858 O O . ALA B 1 26 ? 26.094 19.172 -0.574 1 88.31 26 ALA B O 1
ATOM 2859 N N . GLY B 1 27 ? 27.672 19.734 0.951 1 84.94 27 GLY B N 1
ATOM 2860 C CA . GLY B 1 27 ? 27.5 21.172 0.758 1 84.94 27 GLY B CA 1
ATOM 2861 C C . GLY B 1 27 ? 26.438 21.766 1.659 1 84.94 27 GLY B C 1
ATOM 2862 O O . GLY B 1 27 ? 26 22.906 1.447 1 84.94 27 GLY B O 1
ATOM 2863 N N . LEU B 1 28 ? 25.953 20.953 2.572 1 85.56 28 LEU B N 1
ATOM 2864 C CA . LEU B 1 28 ? 24.953 21.469 3.508 1 85.56 28 LEU B CA 1
ATOM 2865 C C . LEU B 1 28 ? 25.625 22 4.77 1 85.56 28 LEU B C 1
ATOM 2867 O O . LEU B 1 28 ? 26.688 21.516 5.168 1 85.56 28 LEU B O 1
ATOM 2871 N N . GLY B 1 29 ? 25.031 23.125 5.191 1 71.31 29 GLY B N 1
ATOM 2872 C CA . GLY B 1 29 ? 25.547 23.625 6.453 1 71.31 29 GLY B CA 1
ATOM 2873 C C . GLY B 1 29 ? 25.422 22.625 7.59 1 71.31 29 GLY B C 1
ATOM 2874 O O . GLY B 1 29 ? 24.375 22.016 7.773 1 71.31 29 GLY B O 1
ATOM 2875 N N . SER B 1 30 ? 26.578 22.266 8.172 1 64.5 30 SER B N 1
ATOM 2876 C CA . SER B 1 30 ? 26.594 21.188 9.156 1 64.5 30 SER B CA 1
ATOM 2877 C C . SER B 1 30 ? 26.656 21.734 10.578 1 64.5 30 SER B C 1
ATOM 2879 O O . SER B 1 30 ? 26.594 20.984 11.547 1 64.5 30 SER B O 1
ATOM 2881 N N . ALA B 1 31 ? 26.594 23.031 10.602 1 66.81 31 ALA B N 1
ATOM 2882 C CA . ALA B 1 31 ? 26.672 23.547 11.969 1 66.81 31 ALA B CA 1
ATOM 2883 C C . ALA B 1 31 ? 25.375 23.266 12.727 1 66.81 31 ALA B C 1
ATOM 2885 O O . ALA B 1 31 ? 24.281 23.562 12.234 1 66.81 31 ALA B O 1
ATOM 2886 N N . GLN B 1 32 ? 25.422 22.594 13.852 1 76 32 GLN B N 1
ATOM 2887 C CA . GLN B 1 32 ? 24.375 22.359 14.844 1 76 32 GLN B CA 1
ATOM 2888 C C . GLN B 1 32 ? 23.312 21.391 14.32 1 76 32 GLN B C 1
ATOM 2890 O O . GLN B 1 32 ? 22.188 21.359 14.812 1 76 32 GLN B O 1
ATOM 2895 N N . VAL B 1 33 ? 23.734 20.703 13.164 1 85.06 33 VAL B N 1
ATOM 2896 C CA . VAL B 1 33 ? 22.688 19.812 12.672 1 85.06 33 VAL B CA 1
ATOM 2897 C C . VAL B 1 33 ? 23.125 18.359 12.844 1 85.06 33 VAL B C 1
ATOM 2899 O O . VAL B 1 33 ? 22.344 17.438 12.586 1 85.06 33 VAL B O 1
ATOM 2902 N N . GLY B 1 34 ? 24.281 18.188 13.336 1 85.88 34 GLY B N 1
ATOM 2903 C CA . GLY B 1 34 ? 24.797 16.828 13.492 1 85.88 34 GLY B CA 1
ATOM 2904 C C . GLY B 1 34 ? 23.953 15.977 14.414 1 85.88 34 GLY B C 1
ATOM 2905 O O . GLY B 1 34 ? 23.547 14.867 14.047 1 85.88 34 GLY B O 1
ATOM 2906 N N . GLU B 1 35 ? 23.625 16.5 15.508 1 88.12 35 GLU B N 1
ATOM 2907 C CA . GLU B 1 35 ? 22.891 15.766 16.516 1 88.12 35 GLU B CA 1
ATOM 2908 C C . GLU B 1 35 ? 21.453 15.516 16.078 1 88.12 35 GLU B C 1
ATOM 2910 O O . GLU B 1 35 ? 20.969 14.375 16.109 1 88.12 35 GLU B O 1
ATOM 2915 N N . PRO B 1 36 ? 20.766 16.547 15.641 1 92.12 36 PRO B N 1
ATOM 2916 C CA . PRO B 1 36 ? 19.391 16.312 15.195 1 92.12 36 PRO B CA 1
ATOM 2917 C C . PRO B 1 36 ? 19.312 15.328 14.031 1 92.12 36 PRO B C 1
ATOM 2919 O O . PRO B 1 36 ? 18.406 14.492 13.984 1 92.12 36 PRO B O 1
ATOM 2922 N N . ILE B 1 37 ? 20.25 15.375 13.164 1 91.94 37 ILE B N 1
ATOM 2923 C CA . ILE B 1 37 ? 20.203 14.508 11.992 1 91.94 37 ILE B CA 1
ATOM 2924 C C . ILE B 1 37 ? 20.625 13.094 12.383 1 91.94 37 ILE B C 1
ATOM 2926 O O . ILE B 1 37 ? 20.141 12.117 11.805 1 91.94 37 ILE B O 1
ATOM 2930 N N . SER B 1 38 ? 21.484 13.016 13.344 1 90.75 38 SER B N 1
ATOM 2931 C CA . SER B 1 38 ? 21.781 11.695 13.891 1 90.75 38 SER B CA 1
ATOM 2932 C C . SER B 1 38 ? 20.516 11.047 14.453 1 90.75 38 SER B C 1
ATOM 2934 O O . SER B 1 38 ? 20.312 9.844 14.289 1 90.75 38 SER B O 1
ATOM 2936 N N . GLU B 1 39 ? 19.719 11.836 15.078 1 92.38 39 GLU B N 1
ATOM 2937 C CA . GLU B 1 39 ? 18.438 11.352 15.586 1 92.38 39 GLU B CA 1
ATOM 2938 C C . GLU B 1 39 ? 17.547 10.852 14.445 1 92.38 39 GLU B C 1
ATOM 2940 O O . GLU B 1 39 ? 16.906 9.812 14.578 1 92.38 39 GLU B O 1
ATOM 2945 N N . LEU B 1 40 ? 17.531 11.539 13.391 1 94 40 LEU B N 1
ATOM 2946 C CA . LEU B 1 40 ? 16.766 11.133 12.219 1 94 40 LEU B CA 1
ATOM 2947 C C . LEU B 1 40 ? 17.203 9.75 11.734 1 94 40 LEU B C 1
ATOM 2949 O O . LEU B 1 40 ? 16.359 8.875 11.508 1 94 40 LEU B O 1
ATOM 2953 N N . LEU B 1 41 ? 18.469 9.547 11.68 1 92.69 41 LEU B N 1
ATOM 2954 C CA . LEU B 1 41 ? 19.016 8.297 11.164 1 92.69 41 LEU B CA 1
ATOM 2955 C C . LEU B 1 41 ? 18.688 7.133 12.094 1 92.69 41 LEU B C 1
ATOM 2957 O O . LEU B 1 41 ? 18.25 6.074 11.648 1 92.69 41 LEU B O 1
ATOM 2961 N N . VAL B 1 42 ? 18.891 7.398 13.32 1 91.44 42 VAL B N 1
ATOM 2962 C CA . VAL B 1 42 ? 18.656 6.348 14.305 1 91.44 42 VAL B CA 1
ATOM 2963 C C . VAL B 1 42 ? 17.172 5.973 14.32 1 91.44 42 VAL B C 1
ATOM 2965 O O . VAL B 1 42 ? 16.828 4.789 14.305 1 91.44 42 VAL B O 1
ATOM 2968 N N . THR B 1 43 ? 16.344 6.938 14.289 1 92.81 43 THR B N 1
ATOM 2969 C CA . THR B 1 43 ? 14.906 6.691 14.352 1 92.81 43 THR B CA 1
ATOM 2970 C C . THR B 1 43 ? 14.422 6.004 13.078 1 92.81 43 THR B C 1
ATOM 2972 O O . THR B 1 43 ? 13.617 5.066 13.141 1 92.81 43 THR B O 1
ATOM 2975 N N . LEU B 1 44 ? 14.945 6.375 11.953 1 92.31 44 LEU B N 1
ATOM 2976 C CA . LEU B 1 44 ? 14.547 5.816 10.664 1 92.31 44 LEU B CA 1
ATOM 2977 C C . LEU B 1 44 ? 14.984 4.363 10.547 1 92.31 44 LEU B C 1
ATOM 2979 O O . LEU B 1 44 ? 14.367 3.58 9.82 1 92.31 44 LEU B O 1
ATOM 2983 N N . SER B 1 45 ? 16.016 4.008 11.219 1 88.94 45 SER B N 1
ATOM 2984 C CA . SER B 1 45 ? 16.625 2.691 11.055 1 88.94 45 SER B CA 1
ATOM 2985 C C . SER B 1 45 ? 15.688 1.587 11.539 1 88.94 45 SER B C 1
ATOM 2987 O O . SER B 1 45 ? 15.844 0.425 11.164 1 88.94 45 SER B O 1
ATOM 2989 N N . ARG B 1 46 ? 14.711 2.016 12.383 1 88.62 46 ARG B N 1
ATOM 2990 C CA . ARG B 1 46 ? 13.719 1.071 12.883 1 88.62 46 ARG B CA 1
ATOM 2991 C C . ARG B 1 46 ? 12.414 1.782 13.227 1 88.62 46 ARG B C 1
ATOM 2993 O O . ARG B 1 46 ? 11.859 1.591 14.32 1 88.62 46 ARG B O 1
ATOM 3000 N N . TYR B 1 47 ? 11.977 2.461 12.32 1 90.81 47 TYR B N 1
ATOM 3001 C CA . TYR B 1 47 ? 10.805 3.281 12.609 1 90.81 47 TYR B CA 1
ATOM 3002 C C . TYR B 1 47 ? 9.539 2.432 12.641 1 90.81 47 TYR B C 1
ATOM 3004 O O . TYR B 1 47 ? 9.305 1.627 11.734 1 90.81 47 TYR B O 1
ATOM 3012 N N . ARG B 1 48 ? 8.773 2.635 13.664 1 86.88 48 ARG B N 1
ATOM 3013 C CA . ARG B 1 48 ? 7.488 1.968 13.836 1 86.88 48 ARG B CA 1
ATOM 3014 C C . ARG B 1 48 ? 6.434 2.938 14.367 1 86.88 48 ARG B C 1
ATOM 3016 O O . ARG B 1 48 ? 6.746 3.824 15.164 1 86.88 48 ARG B O 1
ATOM 3023 N N . GLU B 1 49 ? 5.262 2.836 13.836 1 80.31 49 GLU B N 1
ATOM 3024 C CA . GLU B 1 49 ? 4.102 3.561 14.352 1 80.31 49 GLU B CA 1
ATOM 3025 C C . GLU B 1 49 ? 2.992 2.602 14.766 1 80.31 49 GLU B C 1
ATOM 3027 O O . GLU B 1 49 ? 2.533 1.786 13.961 1 80.31 49 GLU B O 1
ATOM 3032 N N . GLU B 1 50 ? 2.549 2.619 16.031 1 72.56 50 GLU B N 1
ATOM 3033 C CA . GLU B 1 50 ? 1.551 1.711 16.594 1 72.56 50 GLU B CA 1
ATOM 3034 C C . GLU B 1 50 ? 1.905 0.256 16.297 1 72.56 50 GLU B C 1
ATOM 3036 O O . GLU B 1 50 ? 1.057 -0.516 15.844 1 72.56 50 GLU B O 1
ATOM 3041 N N . GLY B 1 51 ? 3.229 -0.041 16.312 1 74.38 51 GLY B N 1
ATOM 3042 C CA . GLY B 1 51 ? 3.701 -1.408 16.156 1 74.38 51 GLY B CA 1
ATOM 3043 C C . GLY B 1 51 ? 3.979 -1.789 14.719 1 74.38 51 GLY B C 1
ATOM 3044 O O . GLY B 1 51 ? 4.574 -2.834 14.453 1 74.38 51 GLY B O 1
ATOM 3045 N N . GLU B 1 52 ? 3.564 -1.006 13.805 1 78.5 52 GLU B N 1
ATOM 3046 C CA . GLU B 1 52 ? 3.746 -1.304 12.391 1 78.5 52 GLU B CA 1
ATOM 3047 C C . GLU B 1 52 ? 4.988 -0.611 11.836 1 78.5 52 GLU B C 1
ATOM 3049 O O . GLU B 1 52 ? 5.168 0.593 12.023 1 78.5 52 GLU B O 1
ATOM 3054 N N . PRO B 1 53 ? 5.805 -1.399 11.195 1 85.88 53 PRO B N 1
ATOM 3055 C CA . PRO B 1 53 ? 6.973 -0.755 10.594 1 85.88 53 PRO B CA 1
ATOM 3056 C C . PRO B 1 53 ? 6.605 0.157 9.422 1 85.88 53 PRO B C 1
ATOM 3058 O O . PRO B 1 53 ? 5.707 -0.166 8.641 1 85.88 53 PRO B O 1
ATOM 3061 N N . LEU B 1 54 ? 7.227 1.302 9.359 1 90.31 54 LEU B N 1
ATOM 3062 C CA . LEU B 1 54 ? 7.109 2.23 8.242 1 90.31 54 LEU B CA 1
ATOM 3063 C C . LEU B 1 54 ? 8.477 2.527 7.637 1 90.31 54 LEU B C 1
ATOM 3065 O O . LEU B 1 54 ? 9.5 2.438 8.32 1 90.31 54 LEU B O 1
ATOM 3069 N N . PHE B 1 55 ? 8.461 2.896 6.336 1 90.81 55 PHE B N 1
ATOM 3070 C CA . PHE B 1 55 ? 9.719 3.117 5.625 1 90.81 55 PHE B CA 1
ATOM 3071 C C . PHE B 1 55 ? 9.695 4.457 4.902 1 90.81 55 PHE B C 1
ATOM 3073 O O . PHE B 1 55 ? 9.836 4.512 3.678 1 90.81 55 PHE B O 1
ATOM 3080 N N . PRO B 1 56 ? 9.633 5.504 5.629 1 93.75 56 PRO B N 1
ATOM 3081 C CA . PRO B 1 56 ? 9.609 6.82 4.988 1 93.75 56 PRO B CA 1
ATOM 3082 C C . PRO B 1 56 ? 10.945 7.188 4.348 1 93.75 56 PRO B C 1
ATOM 3084 O O . PRO B 1 56 ? 12 6.719 4.789 1 93.75 56 PRO B O 1
ATOM 3087 N N . VAL B 1 57 ? 10.891 7.91 3.311 1 95.62 57 VAL B N 1
ATOM 3088 C CA . VAL B 1 57 ? 12.047 8.531 2.688 1 95.62 57 VAL B CA 1
ATOM 3089 C C . VAL B 1 57 ? 12.062 10.031 2.998 1 95.62 57 VAL B C 1
ATOM 3091 O O . VAL B 1 57 ? 11.031 10.703 2.883 1 95.62 57 VAL B O 1
ATOM 3094 N N . ALA B 1 58 ? 13.234 10.484 3.424 1 97.31 58 ALA B N 1
ATOM 3095 C CA . ALA B 1 58 ? 13.328 11.891 3.805 1 97.31 58 ALA B CA 1
ATOM 3096 C C . ALA B 1 58 ? 14.43 12.594 3.018 1 97.31 58 ALA B C 1
ATOM 3098 O O . ALA B 1 58 ? 15.453 11.992 2.691 1 97.31 58 ALA B O 1
ATOM 3099 N N . PHE B 1 59 ? 14.195 13.812 2.76 1 96.94 59 PHE B N 1
ATOM 3100 C CA . PHE B 1 59 ? 15.172 14.641 2.064 1 96.94 59 PHE B CA 1
ATOM 3101 C C . PHE B 1 59 ? 15.484 15.898 2.869 1 96.94 59 PHE B C 1
ATOM 3103 O O . PHE B 1 59 ? 14.57 16.625 3.281 1 96.94 59 PHE B O 1
ATOM 3110 N N . LEU B 1 60 ? 16.75 16.125 3.076 1 96 60 LEU B N 1
ATOM 3111 C CA . LEU B 1 60 ? 17.25 17.297 3.775 1 96 60 LEU B CA 1
ATOM 3112 C C . LEU B 1 60 ? 17.812 18.312 2.791 1 96 60 LEU B C 1
ATOM 3114 O O . LEU B 1 60 ? 18.562 17.953 1.878 1 96 60 LEU B O 1
ATOM 3118 N N . GLY B 1 61 ? 17.469 19.547 2.982 1 94.31 61 GLY B N 1
ATOM 3119 C CA . GLY B 1 61 ? 18 20.562 2.104 1 94.31 61 GLY B CA 1
ATOM 3120 C C . GLY B 1 61 ? 17.75 21.984 2.609 1 94.31 61 GLY B C 1
ATOM 3121 O O . GLY B 1 61 ? 17.312 22.172 3.746 1 94.31 61 GLY B O 1
ATOM 3122 N N . GLU B 1 62 ? 18.109 22.984 1.743 1 92.56 62 GLU B N 1
ATOM 3123 C CA . GLU B 1 62 ? 17.984 24.375 2.143 1 92.56 62 GLU B CA 1
ATOM 3124 C C . GLU B 1 62 ? 16.984 25.125 1.259 1 92.56 62 GLU B C 1
ATOM 3126 O O . GLU B 1 62 ? 16.547 26.219 1.598 1 92.56 62 GLU B O 1
ATOM 3131 N N . ASP B 1 63 ? 16.609 24.516 0.167 1 93.38 63 ASP B N 1
ATOM 3132 C CA . ASP B 1 63 ? 15.75 25.156 -0.819 1 93.38 63 ASP B CA 1
ATOM 3133 C C . ASP B 1 63 ? 14.672 24.203 -1.314 1 93.38 63 ASP B C 1
ATOM 3135 O O . ASP B 1 63 ? 14.953 23.281 -2.082 1 93.38 63 ASP B O 1
ATOM 3139 N N . LEU B 1 64 ? 13.477 24.531 -0.914 1 96 64 LEU B N 1
ATOM 3140 C CA . LEU B 1 64 ? 12.383 23.641 -1.249 1 96 64 LEU B CA 1
ATOM 3141 C C . LEU B 1 64 ? 12.133 23.625 -2.754 1 96 64 LEU B C 1
ATOM 3143 O O . LEU B 1 64 ? 11.93 22.547 -3.342 1 96 64 LEU B O 1
ATOM 3147 N N . ASP B 1 65 ? 12.164 24.781 -3.367 1 95.69 65 ASP B N 1
ATOM 3148 C CA . ASP B 1 65 ? 11.906 24.875 -4.801 1 95.69 65 ASP B CA 1
ATOM 3149 C C . ASP B 1 65 ? 12.953 24.094 -5.598 1 95.69 65 ASP B C 1
ATOM 3151 O O . ASP B 1 65 ? 12.609 23.359 -6.531 1 95.69 65 ASP B O 1
ATOM 3155 N N . GLY B 1 66 ? 14.203 24.297 -5.25 1 93.75 66 GLY B N 1
ATOM 3156 C CA . GLY B 1 66 ? 15.266 23.531 -5.879 1 93.75 66 GLY B CA 1
ATOM 3157 C C . GLY B 1 66 ? 15.109 22.031 -5.68 1 93.75 66 GLY B C 1
ATOM 3158 O O . GLY B 1 66 ? 15.32 21.25 -6.609 1 93.75 66 GLY B O 1
ATOM 3159 N N . MET B 1 67 ? 14.711 21.625 -4.5 1 95.25 67 MET B N 1
ATOM 3160 C CA . MET B 1 67 ? 14.477 20.219 -4.18 1 95.25 67 MET B CA 1
ATOM 3161 C C . MET B 1 67 ? 13.383 19.641 -5.066 1 95.25 67 MET B C 1
ATOM 3163 O O . MET B 1 67 ? 13.539 18.562 -5.629 1 95.25 67 MET B O 1
ATOM 3167 N N . MET B 1 68 ? 12.266 20.391 -5.215 1 96.31 68 MET B N 1
ATOM 3168 C CA . MET B 1 68 ? 11.148 19.938 -6.035 1 96.31 68 MET B CA 1
ATOM 3169 C C . MET B 1 68 ? 11.57 19.766 -7.492 1 96.31 68 MET B C 1
ATOM 3171 O O . MET B 1 68 ? 11.18 18.812 -8.156 1 96.31 68 MET B O 1
ATOM 3175 N N . ARG B 1 69 ? 12.398 20.609 -7.93 1 94.75 69 ARG B N 1
ATOM 3176 C CA . ARG B 1 69 ? 12.859 20.562 -9.312 1 94.75 69 ARG B CA 1
ATOM 3177 C C . ARG B 1 69 ? 13.734 19.328 -9.555 1 94.75 69 ARG B C 1
ATOM 3179 O O . ARG B 1 69 ? 13.539 18.609 -10.531 1 94.75 69 ARG B O 1
ATOM 3186 N N . VAL B 1 70 ? 14.633 19.078 -8.648 1 94.25 70 VAL B N 1
ATOM 3187 C CA . VAL B 1 70 ? 15.586 17.984 -8.82 1 94.25 70 VAL B CA 1
ATOM 3188 C C . VAL B 1 70 ? 14.875 16.656 -8.633 1 94.25 70 VAL B C 1
ATOM 3190 O O . VAL B 1 70 ? 15.07 15.719 -9.414 1 94.25 70 VAL B O 1
ATOM 3193 N N . LEU B 1 71 ? 14 16.594 -7.656 1 95.81 71 LEU B N 1
ATOM 3194 C CA . LEU B 1 71 ? 13.375 15.328 -7.262 1 95.81 71 LEU B CA 1
ATOM 3195 C C . LEU B 1 71 ? 12.102 15.078 -8.062 1 95.81 71 LEU B C 1
ATOM 3197 O O . LEU B 1 71 ? 11.492 14.016 -7.945 1 95.81 71 LEU B O 1
ATOM 3201 N N . ASN B 1 72 ? 11.695 16.078 -8.875 1 95.19 72 ASN B N 1
ATOM 3202 C CA . ASN B 1 72 ? 10.406 16.062 -9.555 1 95.19 72 ASN B CA 1
ATOM 3203 C C . ASN B 1 72 ? 9.25 15.953 -8.562 1 95.19 72 ASN B C 1
ATOM 3205 O O . ASN B 1 72 ? 8.312 15.188 -8.773 1 95.19 72 ASN B O 1
ATOM 3209 N N . GLY B 1 73 ? 9.414 16.594 -7.441 1 96.56 73 GLY B N 1
ATOM 3210 C CA . GLY B 1 73 ? 8.383 16.641 -6.418 1 96.56 73 GLY B CA 1
ATOM 3211 C C . GLY B 1 73 ? 7.23 17.562 -6.781 1 96.56 73 GLY B C 1
ATOM 3212 O O . GLY B 1 73 ? 7.426 18.578 -7.445 1 96.56 73 GLY B O 1
ATOM 3213 N N . LYS B 1 74 ? 6.062 17.188 -6.27 1 96.25 74 LYS B N 1
ATOM 3214 C CA . LYS B 1 74 ? 4.879 17.984 -6.559 1 96.25 74 LYS B CA 1
ATOM 3215 C C . LYS B 1 74 ? 4.055 18.234 -5.297 1 96.25 74 LYS B C 1
ATOM 3217 O O . LYS B 1 74 ? 4.145 17.469 -4.336 1 96.25 74 LYS B O 1
ATOM 3222 N N . ASP B 1 75 ? 3.32 19.281 -5.238 1 95.38 75 ASP B N 1
ATOM 3223 C CA . ASP B 1 75 ? 2.297 19.578 -4.242 1 95.38 75 ASP B CA 1
ATOM 3224 C C . ASP B 1 75 ? 2.865 19.5 -2.826 1 95.38 75 ASP B C 1
ATOM 3226 O O . ASP B 1 75 ? 2.312 18.812 -1.968 1 95.38 75 ASP B O 1
ATOM 3230 N N . PRO B 1 76 ? 3.918 20.25 -2.594 1 97.12 76 PRO B N 1
ATOM 3231 C CA . PRO B 1 76 ? 4.426 20.219 -1.22 1 97.12 76 PRO B CA 1
ATOM 3232 C C . PRO B 1 76 ? 3.393 20.688 -0.199 1 97.12 76 PRO B C 1
ATOM 3234 O O . PRO B 1 76 ? 2.613 21.609 -0.479 1 97.12 76 PRO B O 1
ATOM 3237 N N . VAL B 1 77 ? 3.33 20.031 0.929 1 96.75 77 VAL B N 1
ATOM 3238 C CA . VAL B 1 77 ? 2.455 20.375 2.045 1 96.75 77 VAL B CA 1
ATOM 3239 C C . VAL B 1 77 ? 3.291 20.641 3.295 1 96.75 77 VAL B C 1
ATOM 3241 O O . VAL B 1 77 ? 3.961 19.75 3.809 1 96.75 77 VAL B O 1
ATOM 3244 N N . ALA B 1 78 ? 3.225 21.859 3.756 1 96.81 78 ALA B N 1
ATOM 3245 C CA . ALA B 1 78 ? 3.928 22.203 4.988 1 96.81 78 ALA B CA 1
ATOM 3246 C C . ALA B 1 78 ? 3.209 21.641 6.207 1 96.81 78 ALA B C 1
ATOM 3248 O O . ALA B 1 78 ? 1.988 21.766 6.332 1 96.81 78 ALA B O 1
ATOM 3249 N N . VAL B 1 79 ? 3.992 21.078 7.137 1 96.75 79 VAL B N 1
ATOM 3250 C CA . VAL B 1 79 ? 3.389 20.422 8.289 1 96.75 79 VAL B CA 1
ATOM 3251 C C . VAL B 1 79 ? 3.77 21.156 9.57 1 96.75 79 VAL B C 1
ATOM 3253 O O . VAL B 1 79 ? 2.938 21.344 10.461 1 96.75 79 VAL B O 1
ATOM 3256 N N . GLY B 1 80 ? 5.102 21.547 9.617 1 96 80 GLY B N 1
ATOM 3257 C CA . GLY B 1 80 ? 5.492 22.203 10.852 1 96 80 GLY B CA 1
ATOM 3258 C C . GLY B 1 80 ? 6.859 22.844 10.781 1 96 80 GLY B C 1
ATOM 3259 O O . GLY B 1 80 ? 7.5 22.844 9.727 1 96 80 GLY B O 1
ATOM 3260 N N . THR B 1 81 ? 7.188 23.547 11.875 1 96 81 THR B N 1
ATOM 3261 C CA . THR B 1 81 ? 8.484 24.172 12.086 1 96 81 THR B CA 1
ATOM 3262 C C . THR B 1 81 ? 8.969 23.969 13.516 1 96 81 THR B C 1
ATOM 3264 O O . THR B 1 81 ? 8.18 23.609 14.398 1 96 81 THR B O 1
ATOM 3267 N N . GLY B 1 82 ? 10.273 24.094 13.719 1 96.31 82 GLY B N 1
ATOM 3268 C CA . GLY B 1 82 ? 10.844 24 15.055 1 96.31 82 GLY B CA 1
ATOM 3269 C C . GLY B 1 82 ? 12.344 2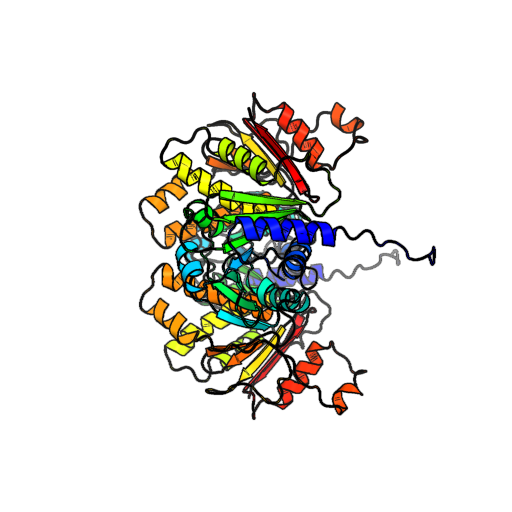4.25 15.078 1 96.31 82 GLY B C 1
ATOM 3270 O O . GLY B 1 82 ? 12.977 24.344 14.023 1 96.31 82 GLY B O 1
ATOM 3271 N N . PRO B 1 83 ? 12.891 24.391 16.297 1 95.88 83 PRO B N 1
ATOM 3272 C CA . PRO B 1 83 ? 14.344 24.562 16.422 1 95.88 83 PRO B CA 1
ATOM 3273 C C . PRO B 1 83 ? 15.117 23.328 15.938 1 95.88 83 PRO B C 1
ATOM 3275 O O . PRO B 1 83 ? 14.531 22.266 15.75 1 95.88 83 PRO B O 1
ATOM 3278 N N . ARG B 1 84 ? 16.391 23.516 15.734 1 93.81 84 ARG B N 1
ATOM 3279 C CA . ARG B 1 84 ? 17.25 22.422 15.305 1 93.81 84 ARG B CA 1
ATOM 3280 C C . ARG B 1 84 ? 17.578 21.5 16.469 1 93.81 84 ARG B C 1
ATOM 3282 O O . ARG B 1 84 ? 18.719 21.453 16.922 1 93.81 84 ARG B O 1
ATOM 3289 N N . THR B 1 85 ? 16.609 20.797 16.859 1 94.62 85 THR B N 1
ATOM 3290 C CA . THR B 1 85 ? 16.766 19.891 17.984 1 94.62 85 THR B CA 1
ATOM 3291 C C . THR B 1 85 ? 16.312 18.484 17.625 1 94.62 85 THR B C 1
ATOM 3293 O O . THR B 1 85 ? 15.664 18.281 16.594 1 94.62 85 THR B O 1
ATOM 3296 N N . ARG B 1 86 ? 16.672 17.562 18.484 1 93.56 86 ARG B N 1
ATOM 3297 C CA . ARG B 1 86 ? 16.234 16.172 18.344 1 93.56 86 ARG B CA 1
ATOM 3298 C C . ARG B 1 86 ? 14.719 16.062 18.438 1 93.56 86 ARG B C 1
ATOM 3300 O O . ARG B 1 86 ? 14.094 15.297 17.719 1 93.56 86 ARG B O 1
ATOM 3307 N N . GLU B 1 87 ? 14.164 16.844 19.297 1 95.38 87 GLU B N 1
ATOM 3308 C CA . GLU B 1 87 ? 12.727 16.828 19.516 1 95.38 87 GLU B CA 1
ATOM 3309 C C . GLU B 1 87 ? 11.961 17.234 18.266 1 95.38 87 GLU B C 1
ATOM 3311 O O . GLU B 1 87 ? 10.914 16.656 17.953 1 95.38 87 GLU B O 1
ATOM 3316 N N . THR B 1 88 ? 12.477 18.188 17.578 1 96.38 88 THR B N 1
ATOM 3317 C CA . THR B 1 88 ? 11.836 18.641 16.344 1 96.38 88 THR B CA 1
ATOM 3318 C C . THR B 1 88 ? 11.859 17.531 15.289 1 96.38 88 THR B C 1
ATOM 3320 O O . THR B 1 88 ? 10.859 17.312 14.594 1 96.38 88 THR B O 1
ATOM 3323 N N . VAL B 1 89 ? 12.961 16.844 15.227 1 96.12 89 VAL B N 1
ATOM 3324 C CA . VAL B 1 89 ? 13.094 15.758 14.266 1 96.12 89 VAL B CA 1
ATOM 3325 C C . VAL B 1 89 ? 12.117 14.633 14.617 1 96.12 89 VAL B C 1
ATOM 3327 O O . VAL B 1 89 ? 11.445 14.086 13.734 1 96.12 89 VAL B O 1
ATOM 3330 N N . GLN B 1 90 ? 12.047 14.336 15.844 1 95.12 90 GLN B N 1
ATOM 3331 C CA . GLN B 1 90 ? 11.117 13.305 16.297 1 95.12 90 GLN B CA 1
ATOM 3332 C C . GLN B 1 90 ? 9.672 13.68 15.977 1 95.12 90 GLN B C 1
ATOM 3334 O O . GLN B 1 90 ? 8.898 12.844 15.508 1 95.12 90 GLN B O 1
ATOM 3339 N N . ARG B 1 91 ? 9.367 14.859 16.219 1 94.75 91 ARG B N 1
ATOM 3340 C CA . ARG B 1 91 ? 8.031 15.344 15.922 1 94.75 91 ARG B CA 1
ATOM 3341 C C . ARG B 1 91 ? 7.746 15.289 14.422 1 94.75 91 ARG B C 1
ATOM 3343 O O . ARG B 1 91 ? 6.664 14.883 14.008 1 94.75 91 ARG B O 1
ATOM 3350 N N . ALA B 1 92 ? 8.688 15.711 13.641 1 96.5 92 ALA B N 1
ATOM 3351 C CA . ALA B 1 92 ? 8.555 15.68 12.188 1 96.5 92 ALA B CA 1
ATOM 3352 C C . ALA B 1 92 ? 8.281 14.266 11.695 1 96.5 92 ALA B C 1
ATOM 3354 O O . ALA B 1 92 ? 7.398 14.047 10.859 1 96.5 92 ALA B O 1
ATOM 3355 N N . LEU B 1 93 ? 9.008 13.344 12.227 1 95.38 93 LEU B N 1
ATOM 3356 C CA . LEU B 1 93 ? 8.836 11.953 11.812 1 95.38 93 LEU B CA 1
ATOM 3357 C C . LEU B 1 93 ? 7.477 11.422 12.258 1 95.38 93 LEU B C 1
ATOM 3359 O O . LEU B 1 93 ? 6.777 10.766 11.484 1 95.38 93 LEU B O 1
ATOM 3363 N N . LYS B 1 94 ? 7.129 11.719 13.406 1 93 94 LYS B N 1
ATOM 3364 C CA . LYS B 1 94 ? 5.852 11.258 13.938 1 93 94 LYS B CA 1
ATOM 3365 C C . LYS B 1 94 ? 4.684 11.789 13.102 1 93 94 LYS B C 1
ATOM 3367 O O . LYS B 1 94 ? 3.711 11.07 12.859 1 93 94 LYS B O 1
ATOM 3372 N N . GLN B 1 95 ? 4.824 12.992 12.703 1 94.56 95 GLN B N 1
ATOM 3373 C CA . GLN B 1 95 ? 3.732 13.656 12 1 94.56 95 GLN B CA 1
ATOM 3374 C C . GLN B 1 95 ? 3.752 13.336 10.516 1 94.56 95 GLN B C 1
ATOM 3376 O O . GLN B 1 95 ? 2.711 13.359 9.852 1 94.56 95 GLN B O 1
ATOM 3381 N N . CYS B 1 96 ? 4.895 12.953 9.961 1 96.38 96 CYS B N 1
ATOM 3382 C CA . CYS B 1 96 ? 4.988 12.867 8.508 1 96.38 96 CYS B CA 1
ATOM 3383 C C . CYS B 1 96 ? 5.16 11.414 8.062 1 96.38 96 CYS B C 1
ATOM 3385 O O . CYS B 1 96 ? 4.734 11.047 6.965 1 96.38 96 CYS B O 1
ATOM 3387 N N . ALA B 1 97 ? 5.773 10.57 8.836 1 95 97 ALA B N 1
ATOM 3388 C CA . ALA B 1 97 ? 6.16 9.219 8.422 1 95 97 ALA B CA 1
ATOM 3389 C C . ALA B 1 97 ? 4.941 8.414 7.988 1 95 97 ALA B C 1
ATOM 3391 O O . ALA B 1 97 ? 4.969 7.75 6.945 1 95 97 ALA B O 1
ATOM 3392 N N . PRO B 1 98 ? 3.805 8.492 8.703 1 92.31 98 PRO B N 1
ATOM 3393 C CA . PRO B 1 98 ? 2.631 7.715 8.305 1 92.31 98 PRO B CA 1
ATOM 3394 C C . PRO B 1 98 ? 2.066 8.156 6.953 1 92.31 98 PRO B C 1
ATOM 3396 O O . PRO B 1 98 ? 1.337 7.402 6.309 1 92.31 98 PRO B O 1
ATOM 3399 N N . LEU B 1 99 ? 2.381 9.359 6.543 1 95.12 99 LEU B N 1
ATOM 3400 C CA . LEU B 1 99 ? 1.863 9.922 5.297 1 95.12 99 LEU B CA 1
ATOM 3401 C C . LEU B 1 99 ? 2.645 9.391 4.098 1 95.12 99 LEU B C 1
ATOM 3403 O O . LEU B 1 99 ? 2.207 9.539 2.955 1 95.12 99 LEU B O 1
ATOM 3407 N N . GLY B 1 100 ? 3.764 8.781 4.344 1 90.88 100 GLY B N 1
ATOM 3408 C CA . GLY B 1 100 ? 4.668 8.391 3.275 1 90.88 100 GLY B CA 1
ATOM 3409 C C . GLY B 1 100 ? 4.477 6.949 2.838 1 90.88 100 GLY B C 1
ATOM 3410 O O . GLY B 1 100 ? 5.266 6.426 2.047 1 90.88 100 GLY B O 1
ATOM 3411 N N . GLN B 1 101 ? 3.439 6.32 3.223 1 83.5 101 GLN B N 1
ATOM 3412 C CA . GLN B 1 101 ? 3.209 4.922 2.873 1 83.5 101 GLN B CA 1
ATOM 3413 C C . GLN B 1 101 ? 2.92 4.766 1.384 1 83.5 101 GLN B C 1
ATOM 3415 O O . GLN B 1 101 ? 2.238 5.602 0.788 1 83.5 101 GLN B O 1
ATOM 3420 N N . GLY B 1 102 ? 3.506 3.732 0.864 1 81.81 102 GLY B N 1
ATOM 3421 C CA . GLY B 1 102 ? 3.262 3.398 -0.531 1 81.81 102 GLY B CA 1
ATOM 3422 C C . GLY B 1 102 ? 4.074 4.242 -1.496 1 81.81 102 GLY B C 1
ATOM 3423 O O . GLY B 1 102 ? 3.854 4.191 -2.707 1 81.81 102 GLY B O 1
ATOM 3424 N N . ARG B 1 103 ? 4.855 5.16 -1.038 1 88.56 103 ARG B N 1
ATOM 3425 C CA . ARG B 1 103 ? 5.816 5.953 -1.798 1 88.56 103 ARG B CA 1
ATOM 3426 C C . ARG B 1 103 ? 5.109 7.043 -2.602 1 88.56 103 ARG B C 1
ATOM 3428 O O . ARG B 1 103 ? 5.637 7.516 -3.609 1 88.56 103 ARG B O 1
ATOM 3435 N N . TRP B 1 104 ? 3.949 7.355 -2.166 1 94.88 104 TRP B N 1
ATOM 3436 C CA . TRP B 1 104 ? 3.215 8.438 -2.811 1 94.88 104 TRP B CA 1
ATOM 3437 C C . TRP B 1 104 ? 3.709 9.797 -2.322 1 94.88 104 TRP B C 1
ATOM 3439 O O . TRP B 1 104 ? 3.557 10.805 -3.016 1 94.88 104 TRP B O 1
ATOM 3449 N N . TRP B 1 105 ? 4.254 9.742 -1.129 1 97.44 105 TRP B N 1
ATOM 3450 C CA . TRP B 1 105 ? 4.715 10.969 -0.478 1 97.44 105 TRP B CA 1
ATOM 3451 C C . TRP B 1 105 ? 6.07 10.75 0.188 1 97.44 105 TRP B C 1
ATOM 3453 O O . TRP B 1 105 ? 6.352 9.656 0.696 1 97.44 105 TRP B O 1
ATOM 3463 N N . SER B 1 106 ? 6.844 11.781 0.163 1 97.94 106 SER B N 1
ATOM 3464 C CA . SER B 1 106 ? 8.125 11.789 0.862 1 97.94 106 SER B CA 1
ATOM 3465 C C . SER B 1 106 ? 8.234 12.977 1.808 1 97.94 106 SER B C 1
ATOM 3467 O O . SER B 1 106 ? 7.547 13.984 1.63 1 97.94 106 SER B O 1
ATOM 3469 N N . LEU B 1 107 ? 9.086 12.805 2.764 1 97.88 107 LEU B N 1
ATOM 3470 C CA . LEU B 1 107 ? 9.297 13.852 3.76 1 97.88 107 LEU B CA 1
ATOM 3471 C C . LEU B 1 107 ? 10.414 14.797 3.326 1 97.88 107 LEU B C 1
ATOM 3473 O O . LEU B 1 107 ? 11.406 14.367 2.736 1 97.88 107 LEU B O 1
ATOM 3477 N N . TYR B 1 108 ? 10.219 16.062 3.613 1 98.06 108 TYR B N 1
ATOM 3478 C CA . TYR B 1 108 ? 11.336 16.984 3.502 1 98.06 108 TYR B CA 1
ATOM 3479 C C . TYR B 1 108 ? 11.609 17.672 4.832 1 98.06 108 TYR B C 1
ATOM 3481 O O . TYR B 1 108 ? 10.688 17.906 5.621 1 98.06 108 TYR B O 1
ATOM 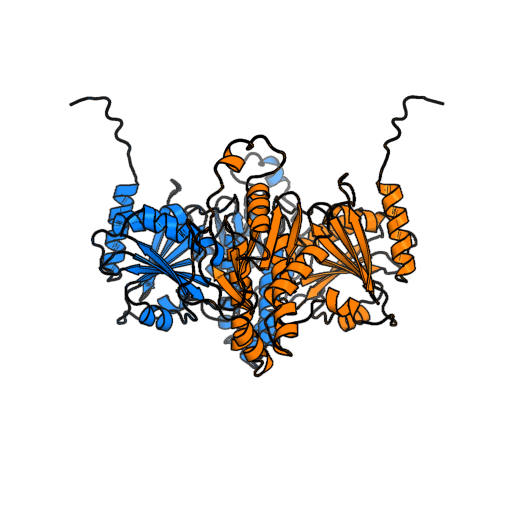3489 N N . LEU B 1 109 ? 12.82 17.922 5.082 1 97.12 109 LEU B N 1
ATOM 3490 C CA . LEU B 1 109 ? 13.336 18.703 6.199 1 97.12 109 LEU B CA 1
ATOM 3491 C C . LEU B 1 109 ? 14.25 19.812 5.703 1 97.12 109 LEU B C 1
ATOM 3493 O O . LEU B 1 109 ? 15.367 19.562 5.25 1 97.12 109 LEU B O 1
ATOM 3497 N N . LEU B 1 110 ? 13.797 21.016 5.875 1 95.94 110 LEU B N 1
ATOM 3498 C CA . LEU B 1 110 ? 14.531 22.172 5.371 1 95.94 110 LEU B CA 1
ATOM 3499 C C . LEU B 1 110 ? 15.32 22.844 6.488 1 95.94 110 LEU B C 1
ATOM 3501 O O . LEU B 1 110 ? 14.789 23.078 7.578 1 95.94 110 LEU B O 1
ATOM 3505 N N . LEU B 1 111 ? 16.531 23.109 6.191 1 93.69 111 LEU B N 1
ATOM 3506 C CA . LEU B 1 111 ? 17.359 23.922 7.07 1 93.69 111 LEU B CA 1
ATOM 3507 C C . LEU B 1 111 ? 17.141 25.406 6.797 1 93.69 111 LEU B C 1
ATOM 3509 O O . LEU B 1 111 ? 17.562 25.938 5.766 1 93.69 111 LEU B O 1
ATOM 3513 N N . VAL B 1 112 ? 16.469 26.031 7.727 1 92.56 112 VAL B N 1
ATOM 3514 C CA . VAL B 1 112 ? 16.203 27.469 7.613 1 92.56 112 VAL B CA 1
ATOM 3515 C C . VAL B 1 112 ? 16.844 28.203 8.797 1 92.56 112 VAL B C 1
ATOM 3517 O O . VAL B 1 112 ? 17.203 27.578 9.797 1 92.56 112 VAL B O 1
ATOM 3520 N N . PRO B 1 113 ? 17.047 29.438 8.695 1 89.56 113 PRO B N 1
ATOM 3521 C CA . PRO B 1 113 ? 17.719 30.188 9.766 1 89.56 113 PRO B CA 1
ATOM 3522 C C . PRO B 1 113 ? 17.062 29.984 11.125 1 89.56 113 PRO B C 1
ATOM 3524 O O . PRO B 1 113 ? 17.75 29.906 12.148 1 89.56 113 PRO B O 1
ATOM 3527 N N . GLU B 1 114 ? 15.758 29.812 11.164 1 91.75 114 GLU B N 1
ATOM 3528 C CA . GLU B 1 114 ? 15.008 29.719 12.414 1 91.75 114 GLU B CA 1
ATOM 3529 C C . GLU B 1 114 ? 15.023 28.297 12.953 1 91.75 114 GLU B C 1
ATOM 3531 O O . GLU B 1 114 ? 14.641 28.047 14.102 1 91.75 114 GLU B O 1
ATOM 3536 N N . GLY B 1 115 ? 15.484 27.406 12.141 1 94.56 115 GLY B N 1
ATOM 3537 C CA . GLY B 1 115 ? 15.484 26 12.539 1 94.56 115 GLY B CA 1
ATOM 3538 C C . GLY B 1 115 ? 15.188 25.047 11.398 1 94.56 115 GLY B C 1
ATOM 3539 O O . GLY B 1 115 ? 15.812 25.125 10.336 1 94.56 115 GLY B O 1
ATOM 3540 N N . PHE B 1 116 ? 14.234 24.172 11.695 1 96.31 116 PHE B N 1
ATOM 3541 C CA . PHE B 1 116 ? 13.758 23.234 10.672 1 96.31 116 PHE B CA 1
ATOM 3542 C C . PHE B 1 116 ? 12.352 23.609 10.219 1 96.31 116 PHE B C 1
ATOM 3544 O O . PHE B 1 116 ? 11.508 24 11.039 1 96.31 116 PHE B O 1
ATOM 3551 N N . ARG B 1 117 ? 12.117 23.578 9 1 97.38 117 ARG B N 1
ATOM 3552 C CA . ARG B 1 117 ? 10.781 23.484 8.406 1 97.38 117 ARG B CA 1
ATOM 3553 C C . ARG B 1 117 ? 10.578 22.125 7.742 1 97.38 117 ARG B C 1
ATOM 3555 O O . ARG B 1 117 ? 11.453 21.641 7.023 1 97.38 117 ARG B O 1
ATOM 3562 N N . TYR B 1 118 ? 9.469 21.484 8.047 1 97.75 118 TYR B N 1
ATOM 3563 C CA . TYR B 1 118 ? 9.312 20.141 7.508 1 97.75 118 TYR B CA 1
ATOM 3564 C C . TYR B 1 118 ? 7.898 19.938 6.969 1 97.75 118 TYR B C 1
ATOM 3566 O O . TYR B 1 118 ? 6.977 20.656 7.332 1 97.75 118 TYR B O 1
ATOM 3574 N N . GLY B 1 119 ? 7.781 18.984 6.109 1 98 119 GLY B N 1
ATOM 3575 C CA . GLY B 1 119 ? 6.543 18.609 5.445 1 98 119 GLY B CA 1
ATOM 3576 C C . GLY B 1 119 ? 6.695 17.406 4.531 1 98 119 GLY B C 1
ATOM 3577 O O . GLY B 1 119 ? 7.574 16.562 4.742 1 98 119 GLY B O 1
ATOM 3578 N N . ILE B 1 120 ? 5.734 17.297 3.656 1 98 120 ILE B N 1
ATOM 3579 C CA . ILE B 1 120 ? 5.738 16.188 2.707 1 98 120 ILE B CA 1
ATOM 3580 C C . ILE B 1 120 ? 5.555 16.719 1.289 1 98 120 ILE B C 1
ATOM 3582 O O . ILE B 1 120 ? 5.156 17.875 1.099 1 98 120 ILE B O 1
ATOM 3586 N N . PHE B 1 121 ? 5.965 15.938 0.325 1 98.25 121 PHE B N 1
ATOM 3587 C CA . PHE B 1 121 ? 5.699 16.266 -1.072 1 98.25 121 PHE B CA 1
ATOM 3588 C C . PHE B 1 121 ? 5.359 15 -1.861 1 98.25 121 PHE B C 1
ATOM 3590 O O . PHE B 1 121 ? 5.773 13.898 -1.493 1 98.25 121 PHE B O 1
ATOM 3597 N N . ARG B 1 122 ? 4.609 15.164 -2.861 1 97.31 122 ARG B N 1
ATOM 3598 C CA . ARG B 1 122 ? 4.105 14.062 -3.676 1 97.31 122 ARG B CA 1
ATOM 3599 C C . ARG B 1 122 ? 5.195 13.523 -4.598 1 97.31 122 ARG B C 1
ATOM 3601 O O . ARG B 1 122 ? 5.914 14.289 -5.234 1 97.31 122 ARG B O 1
ATOM 3608 N N . THR B 1 123 ? 5.305 12.219 -4.586 1 96.12 123 THR B N 1
ATOM 3609 C CA . THR B 1 123 ? 6.191 11.508 -5.5 1 96.12 123 THR B CA 1
ATOM 3610 C C . THR B 1 123 ? 5.398 10.555 -6.391 1 96.12 123 THR B C 1
ATOM 3612 O O . THR B 1 123 ? 4.195 10.367 -6.191 1 96.12 123 THR B O 1
ATOM 3615 N N . GLU B 1 124 ? 6.012 10.047 -7.426 1 91.12 124 GLU B N 1
ATOM 3616 C CA . GLU B 1 124 ? 5.398 9.078 -8.328 1 91.12 124 GLU B CA 1
ATOM 3617 C C . GLU B 1 124 ? 5.832 7.656 -7.996 1 91.12 124 GLU B C 1
ATOM 3619 O O . GLU B 1 124 ? 7.004 7.312 -8.133 1 91.12 124 GLU B O 1
ATOM 3624 N N . PRO B 1 125 ? 4.852 6.852 -7.629 1 91.06 125 PRO B N 1
ATOM 3625 C CA . PRO B 1 125 ? 5.223 5.512 -7.168 1 91.06 125 PRO B CA 1
ATOM 3626 C C . PRO B 1 125 ? 5.398 4.52 -8.312 1 91.06 125 PRO B C 1
ATOM 3628 O O . PRO B 1 125 ? 5.766 3.363 -8.086 1 91.06 125 PRO B O 1
ATOM 3631 N N . SER B 1 126 ? 5.184 4.879 -9.523 1 91.12 126 SER B N 1
ATOM 3632 C CA . SER B 1 126 ? 5.266 3.967 -10.656 1 91.12 126 SER B CA 1
ATOM 3633 C C . SER B 1 126 ? 6.668 3.379 -10.789 1 91.12 126 SER B C 1
ATOM 3635 O O . SER B 1 126 ? 7.66 4.113 -10.766 1 91.12 126 SER B O 1
ATOM 3637 N N . PRO B 1 127 ? 6.715 2.062 -11.008 1 93.44 127 PRO B N 1
ATOM 3638 C CA . PRO B 1 127 ? 8.023 1.434 -11.188 1 93.44 127 PRO B CA 1
ATOM 3639 C C . PRO B 1 127 ? 8.672 1.782 -12.531 1 93.44 127 PRO B C 1
ATOM 3641 O O . PRO B 1 127 ? 9.812 1.392 -12.789 1 93.44 127 PRO B O 1
ATOM 3644 N N . LEU B 1 128 ? 7.938 2.561 -13.336 1 91 128 LEU B N 1
ATOM 3645 C CA . LEU B 1 128 ? 8.422 2.908 -14.664 1 91 128 LEU B CA 1
ATOM 3646 C C . LEU B 1 128 ? 9.086 4.285 -14.664 1 91 128 LEU B C 1
ATOM 3648 O O . LEU B 1 128 ? 9.695 4.688 -15.656 1 91 128 LEU B O 1
ATOM 3652 N N . VAL B 1 129 ? 8.914 4.969 -13.562 1 90.75 129 VAL B N 1
ATOM 3653 C CA . VAL B 1 129 ? 9.438 6.328 -13.461 1 90.75 129 VAL B CA 1
ATOM 3654 C C . VAL B 1 129 ? 10.609 6.359 -12.477 1 90.75 129 VAL B C 1
ATOM 3656 O O . VAL B 1 129 ? 10.586 5.668 -11.453 1 90.75 129 VAL B O 1
ATOM 3659 N N . GLU B 1 130 ? 11.57 7.16 -12.797 1 92.75 130 GLU B N 1
ATOM 3660 C CA . GLU B 1 130 ? 12.719 7.328 -11.906 1 92.75 130 GLU B CA 1
ATOM 3661 C C . GLU B 1 130 ? 12.273 7.816 -10.531 1 92.75 130 GLU B C 1
ATOM 3663 O O . GLU B 1 130 ? 11.438 8.711 -10.422 1 92.75 130 GLU B O 1
ATOM 3668 N N . THR B 1 131 ? 12.883 7.207 -9.516 1 93.25 131 THR B N 1
ATOM 3669 C CA . THR B 1 131 ? 12.609 7.633 -8.148 1 93.25 131 THR B CA 1
ATOM 3670 C C . THR B 1 131 ? 13.352 8.93 -7.832 1 93.25 131 THR B C 1
ATOM 3672 O O . THR B 1 131 ? 14.312 9.289 -8.516 1 93.25 131 THR B O 1
ATOM 3675 N N . PRO B 1 132 ? 12.906 9.633 -6.762 1 94.44 132 PRO B N 1
ATOM 3676 C CA . PRO B 1 132 ? 13.633 10.828 -6.344 1 94.44 132 PRO B CA 1
ATOM 3677 C C . PRO B 1 132 ? 15.117 10.555 -6.074 1 94.44 132 PRO B C 1
ATOM 3679 O O . PRO B 1 132 ? 15.977 11.344 -6.473 1 94.44 132 PRO B O 1
ATOM 3682 N N . LEU B 1 133 ? 15.422 9.438 -5.551 1 91.69 133 LEU B N 1
ATOM 3683 C CA . LEU B 1 133 ? 16.812 9.109 -5.223 1 91.69 133 LEU B CA 1
ATOM 3684 C C . LEU B 1 133 ? 17.609 8.828 -6.488 1 91.69 133 LEU B C 1
ATOM 3686 O O . LEU B 1 133 ? 18.797 9.156 -6.559 1 91.69 133 LEU B O 1
ATOM 3690 N N . GLU B 1 134 ? 17 8.227 -7.449 1 90.62 134 GLU B N 1
ATOM 3691 C CA . GLU B 1 134 ? 17.672 8.008 -8.727 1 90.62 134 GLU B CA 1
ATOM 3692 C C . GLU B 1 134 ? 17.938 9.328 -9.445 1 90.62 134 GLU B C 1
ATOM 3694 O O . GLU B 1 134 ? 18.984 9.5 -10.078 1 90.62 134 GLU B O 1
ATOM 3699 N N . ARG B 1 135 ? 17.016 10.219 -9.32 1 92.69 135 ARG B N 1
ATOM 3700 C CA . ARG B 1 135 ? 17.172 11.531 -9.938 1 92.69 135 ARG B CA 1
ATOM 3701 C C . ARG B 1 135 ? 18.312 12.305 -9.297 1 92.69 135 ARG B C 1
ATOM 3703 O O . ARG B 1 135 ? 19.047 13.016 -9.984 1 92.69 135 ARG B O 1
ATOM 3710 N N . MET B 1 136 ? 18.453 12.156 -8.07 1 90.94 136 MET B N 1
ATOM 3711 C CA . MET B 1 136 ? 19.547 12.812 -7.367 1 90.94 136 MET B CA 1
ATOM 3712 C C . MET B 1 136 ? 20.891 12.336 -7.891 1 90.94 136 MET B C 1
ATOM 3714 O O . MET B 1 136 ? 21.828 13.125 -8.031 1 90.94 136 MET B O 1
ATOM 3718 N N . ARG B 1 137 ? 20.922 11.102 -8.109 1 84.56 137 ARG B N 1
ATOM 3719 C CA . ARG B 1 137 ? 22.172 10.523 -8.602 1 84.56 137 ARG B CA 1
ATOM 3720 C C . ARG B 1 137 ? 22.547 11.102 -9.969 1 84.56 137 ARG B C 1
ATOM 3722 O O . ARG B 1 137 ? 23.719 11.359 -10.242 1 84.56 137 ARG B O 1
ATOM 3729 N N . ARG B 1 138 ? 21.547 11.344 -10.68 1 85.06 138 ARG B N 1
ATOM 3730 C CA . ARG B 1 138 ? 21.766 11.844 -12.031 1 85.06 138 ARG B CA 1
ATOM 3731 C C . ARG B 1 138 ? 22.016 13.344 -12.023 1 85.06 138 ARG B C 1
ATOM 3733 O O . ARG B 1 138 ? 22.719 13.867 -12.898 1 85.06 138 ARG B O 1
ATOM 3740 N N . ALA B 1 139 ? 21.391 13.922 -10.992 1 83.44 139 ALA B N 1
ATOM 3741 C CA . ALA B 1 139 ? 21.484 15.383 -10.93 1 83.44 139 ALA B CA 1
ATOM 3742 C C . ALA B 1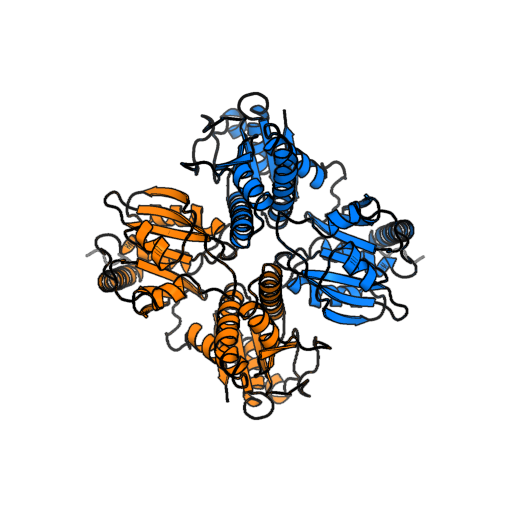 139 ? 22.891 15.828 -10.586 1 83.44 139 ALA B C 1
ATOM 3744 O O . ALA B 1 139 ? 23.594 15.156 -9.828 1 83.44 139 ALA B O 1
ATOM 3745 N N . GLY B 1 140 ? 23.797 16.125 -11.477 1 71.25 140 GLY B N 1
ATOM 3746 C CA . GLY B 1 140 ? 25.125 16.672 -11.258 1 71.25 140 GLY B CA 1
ATOM 3747 C C . GLY B 1 140 ? 25.219 17.594 -10.062 1 71.25 140 GLY B C 1
ATOM 3748 O O . GLY B 1 140 ? 24.25 17.734 -9.305 1 71.25 140 GLY B O 1
ATOM 3749 N N . ASP B 1 141 ? 26.438 17.938 -9.633 1 63.53 141 ASP B N 1
ATOM 3750 C CA . ASP B 1 141 ? 26.75 18.844 -8.523 1 63.53 141 ASP B CA 1
ATOM 3751 C C . ASP B 1 141 ? 26.234 20.25 -8.789 1 63.53 141 ASP B C 1
ATOM 3753 O O . ASP B 1 141 ? 26.938 21.062 -9.391 1 63.53 141 ASP B O 1
ATOM 3757 N N . GLY B 1 142 ? 24.938 20.297 -9.031 1 60.53 142 GLY B N 1
ATOM 3758 C CA . GLY B 1 142 ? 24.453 21.641 -9.312 1 60.53 142 GLY B CA 1
ATOM 3759 C C . GLY B 1 142 ? 24.234 22.469 -8.062 1 60.53 142 GLY B C 1
ATOM 3760 O O . GLY B 1 142 ? 24.828 22.203 -7.02 1 60.53 142 GLY B O 1
ATOM 3761 N N . ALA B 1 143 ? 23.453 23.547 -8.141 1 62.78 143 ALA B N 1
ATOM 3762 C CA . ALA B 1 143 ? 23.203 24.609 -7.172 1 62.78 143 ALA B CA 1
ATOM 3763 C C . ALA B 1 143 ? 22.344 24.109 -6.012 1 62.78 143 ALA B C 1
ATOM 3765 O O . ALA B 1 143 ? 22.422 24.656 -4.902 1 62.78 143 ALA B O 1
ATOM 3766 N N . SER B 1 144 ? 21.75 22.938 -6.191 1 76.69 144 SER B N 1
ATOM 3767 C CA . SER B 1 144 ? 20.922 22.484 -5.082 1 76.69 144 SER B CA 1
ATOM 3768 C C . SER B 1 144 ? 21.672 21.531 -4.168 1 76.69 144 SER B C 1
ATOM 3770 O O . SER B 1 144 ? 22.406 20.656 -4.645 1 76.69 144 SER B O 1
ATOM 3772 N N . ARG B 1 145 ? 21.719 21.875 -2.934 1 86.62 145 ARG B N 1
ATOM 3773 C CA . ARG B 1 145 ? 22.359 21.047 -1.917 1 86.62 145 ARG B CA 1
ATOM 3774 C C . ARG B 1 145 ? 21.312 20.281 -1.115 1 86.62 145 ARG B C 1
ATOM 3776 O O . ARG B 1 145 ? 20.453 20.875 -0.469 1 86.62 145 ARG B O 1
ATOM 3783 N N . MET B 1 146 ? 21.375 18.938 -1.26 1 93.06 146 MET B N 1
ATOM 3784 C CA . MET B 1 146 ? 20.406 18.125 -0.525 1 93.06 146 MET B CA 1
ATOM 3785 C C . MET B 1 146 ? 20.938 16.734 -0.248 1 93.06 146 MET B C 1
ATOM 3787 O O . MET B 1 146 ? 21.891 16.297 -0.891 1 93.06 146 MET B O 1
ATOM 3791 N N . VAL B 1 147 ? 20.375 16.125 0.721 1 94.06 147 VAL B N 1
ATOM 3792 C CA . VAL B 1 147 ? 20.719 14.758 1.113 1 94.06 147 VAL B CA 1
ATOM 3793 C C . VAL B 1 147 ? 19.438 13.938 1.282 1 94.06 147 VAL B C 1
ATOM 3795 O O . VAL B 1 147 ? 18.484 14.391 1.909 1 94.06 147 VAL B O 1
ATOM 3798 N N . GLY B 1 148 ? 19.438 12.781 0.562 1 95.5 148 GLY B N 1
ATOM 3799 C CA . GLY B 1 148 ? 18.375 11.812 0.788 1 95.5 148 GLY B CA 1
ATOM 3800 C C . GLY B 1 148 ? 18.734 10.766 1.824 1 95.5 148 GLY B C 1
ATOM 3801 O O . GLY B 1 148 ? 19.891 10.344 1.919 1 95.5 148 GLY B O 1
ATOM 3802 N N . VAL B 1 149 ? 17.719 10.422 2.629 1 94.88 149 VAL B N 1
ATOM 3803 C CA . VAL B 1 149 ? 17.922 9.43 3.678 1 94.88 149 VAL B CA 1
ATOM 3804 C C . VAL B 1 149 ? 16.844 8.352 3.57 1 94.88 149 VAL B C 1
ATOM 3806 O O . VAL B 1 149 ? 15.648 8.664 3.465 1 94.88 149 VAL B O 1
ATOM 3809 N N . LEU B 1 150 ? 17.234 7.066 3.564 1 91.94 150 LEU B N 1
ATOM 3810 C CA . LEU B 1 150 ? 16.266 5.98 3.541 1 91.94 150 LEU B CA 1
ATOM 3811 C C . LEU B 1 150 ? 16.797 4.754 4.273 1 91.94 150 LEU B C 1
ATOM 3813 O O . LEU B 1 150 ? 18.016 4.578 4.391 1 91.94 150 LEU B O 1
ATOM 3817 N N . GLN B 1 151 ? 15.93 3.988 4.762 1 89.56 151 GLN B N 1
ATOM 3818 C CA . GLN B 1 151 ? 16.281 2.707 5.363 1 89.56 151 GLN B CA 1
ATOM 3819 C C . GLN B 1 151 ? 16.422 1.618 4.305 1 89.56 151 GLN B C 1
ATOM 3821 O O . GLN B 1 151 ? 15.5 1.408 3.506 1 89.56 151 GLN B O 1
ATOM 3826 N N . LEU B 1 152 ? 17.5 0.928 4.281 1 82.88 152 LEU B N 1
ATOM 3827 C CA . LEU B 1 152 ? 17.719 -0.165 3.342 1 82.88 152 LEU B CA 1
ATOM 3828 C C . LEU B 1 152 ? 17.344 -1.504 3.963 1 82.88 152 LEU B C 1
ATOM 3830 O O . LEU B 1 152 ? 16.844 -2.396 3.27 1 82.88 152 LEU B O 1
ATOM 3834 N N . ALA B 1 153 ? 17.609 -1.635 5.176 1 79.88 153 ALA B N 1
ATOM 3835 C CA . ALA B 1 153 ? 17.312 -2.801 6.008 1 79.88 153 ALA B CA 1
ATOM 3836 C C . ALA B 1 153 ? 17.234 -2.416 7.48 1 79.88 153 ALA B C 1
ATOM 3838 O O . ALA B 1 153 ? 17.516 -1.272 7.848 1 79.88 153 ALA B O 1
ATOM 3839 N N . GLU B 1 154 ? 16.797 -3.334 8.242 1 81.31 154 GLU B N 1
ATOM 3840 C CA . GLU B 1 154 ? 16.766 -3.047 9.672 1 81.31 154 GLU B CA 1
ATOM 3841 C C . GLU B 1 154 ? 18.141 -2.611 10.18 1 81.31 154 GLU B C 1
ATOM 3843 O O . GLU B 1 154 ? 19.141 -3.289 9.938 1 81.31 154 GLU B O 1
ATOM 3848 N N . ASN B 1 155 ? 18.25 -1.414 10.672 1 84.5 155 ASN B N 1
ATOM 3849 C CA . ASN B 1 155 ? 19.438 -0.82 11.273 1 84.5 155 ASN B CA 1
ATOM 3850 C C . ASN B 1 155 ? 20.453 -0.393 10.219 1 84.5 155 ASN B C 1
ATOM 3852 O O . ASN B 1 155 ? 21.625 -0.211 10.523 1 84.5 155 ASN B O 1
ATOM 3856 N N . VAL B 1 156 ? 20.047 -0.342 9.008 1 84.56 156 VAL B N 1
ATOM 3857 C CA . VAL B 1 156 ? 20.922 0.153 7.953 1 84.56 156 VAL B CA 1
ATOM 3858 C C . VAL B 1 156 ? 20.25 1.327 7.238 1 84.56 156 VAL B C 1
ATOM 3860 O O . VAL B 1 156 ? 19.156 1.186 6.684 1 84.56 156 VAL B O 1
ATOM 3863 N N . VAL B 1 157 ? 20.906 2.385 7.215 1 89.94 157 VAL B N 1
ATOM 3864 C CA . VAL B 1 157 ? 20.391 3.594 6.578 1 89.94 157 VAL B CA 1
ATOM 3865 C C . VAL B 1 157 ? 21.359 4.059 5.496 1 89.94 157 VAL B C 1
ATOM 3867 O O . VAL B 1 157 ? 22.578 3.926 5.648 1 89.94 157 VAL B O 1
ATOM 3870 N N . GLU B 1 158 ? 20.859 4.531 4.473 1 89.69 158 GLU B N 1
ATOM 3871 C CA . GLU B 1 158 ? 21.656 5.086 3.387 1 89.69 158 GLU B CA 1
ATOM 3872 C C . GLU B 1 158 ? 21.453 6.594 3.264 1 89.69 158 GLU B C 1
ATOM 3874 O O . GLU B 1 158 ? 20.328 7.082 3.348 1 89.69 158 GLU B O 1
ATOM 3879 N N . LEU B 1 159 ? 22.547 7.297 3.145 1 92.75 159 LEU B N 1
ATOM 3880 C CA . LEU B 1 159 ? 22.578 8.719 2.805 1 92.75 159 LEU B CA 1
ATOM 3881 C C . LEU B 1 159 ? 23.047 8.922 1.373 1 92.75 159 LEU B C 1
ATOM 3883 O O . LEU B 1 159 ? 24.031 8.297 0.944 1 92.75 159 LEU B O 1
ATOM 3887 N N . ARG B 1 160 ? 22.312 9.758 0.699 1 91.75 160 ARG B N 1
ATOM 3888 C CA . ARG B 1 160 ? 22.688 10.07 -0.673 1 91.75 160 ARG B CA 1
ATOM 3889 C C . ARG B 1 160 ? 22.719 11.578 -0.905 1 91.75 160 ARG B C 1
ATOM 3891 O O . ARG B 1 160 ? 21.797 12.289 -0.486 1 91.75 160 ARG B O 1
ATOM 3898 N N . ALA B 1 161 ? 23.781 11.984 -1.475 1 91.31 161 ALA B N 1
ATOM 3899 C CA . ALA B 1 161 ? 23.875 13.375 -1.904 1 91.31 161 ALA B CA 1
ATOM 3900 C C . ALA B 1 161 ? 23.875 13.484 -3.426 1 91.31 161 ALA B C 1
ATOM 3902 O O . ALA B 1 161 ? 23.859 12.469 -4.125 1 91.31 161 ALA B O 1
ATOM 3903 N N . LEU B 1 162 ? 23.812 14.695 -3.865 1 89.12 162 LEU B N 1
ATOM 3904 C CA . LEU B 1 162 ? 23.859 14.914 -5.305 1 89.12 162 LEU B CA 1
ATOM 3905 C C . LEU B 1 162 ? 25.203 14.461 -5.875 1 89.12 162 LEU B C 1
ATOM 3907 O O . LEU B 1 162 ? 26.219 14.461 -5.168 1 89.12 162 LEU B O 1
ATOM 3911 N N . GLY B 1 163 ? 25.266 14.023 -7.102 1 80.5 163 GLY B N 1
ATOM 3912 C CA . GLY B 1 163 ? 26.484 13.664 -7.785 1 80.5 163 GLY B CA 1
ATOM 3913 C C . GLY B 1 163 ? 26.969 12.266 -7.445 1 80.5 163 GLY B C 1
ATOM 3914 O O . GLY B 1 163 ? 28.141 11.93 -7.699 1 80.5 163 GLY B O 1
ATOM 3915 N N . GLY B 1 164 ? 26.219 11.5 -6.676 1 81.31 164 GLY B N 1
ATOM 3916 C CA . GLY B 1 164 ? 26.547 10.094 -6.48 1 81.31 164 GLY B CA 1
ATOM 3917 C C . GLY B 1 164 ? 27.188 9.812 -5.141 1 81.31 164 GLY B C 1
ATOM 3918 O O . GLY B 1 164 ? 27.5 8.664 -4.82 1 81.31 164 GLY B O 1
ATOM 3919 N N . LEU B 1 165 ? 27.438 10.883 -4.344 1 86 165 LEU B N 1
ATOM 3920 C CA . LEU B 1 165 ? 27.969 10.672 -3 1 86 165 LEU B CA 1
ATOM 3921 C C . LEU B 1 165 ? 27 9.867 -2.15 1 86 165 LEU B C 1
ATOM 3923 O O . LEU B 1 165 ? 25.828 10.234 -2.021 1 86 165 LEU B O 1
ATOM 3927 N N . THR B 1 166 ? 27.484 8.703 -1.664 1 89.06 166 THR B N 1
ATOM 3928 C CA . THR B 1 166 ? 26.641 7.812 -0.878 1 89.06 166 THR B CA 1
ATOM 3929 C C . THR B 1 166 ? 27.375 7.32 0.364 1 89.06 166 THR B C 1
ATOM 3931 O O . THR B 1 166 ? 28.594 7.133 0.338 1 89.06 166 THR B O 1
ATOM 3934 N N . ARG B 1 167 ? 26.641 7.203 1.439 1 89.31 167 ARG B N 1
ATOM 3935 C CA . ARG B 1 167 ? 27.141 6.625 2.68 1 89.31 167 ARG B CA 1
ATOM 3936 C C . ARG B 1 167 ? 26.125 5.68 3.303 1 89.31 167 ARG B C 1
ATOM 3938 O O . ARG B 1 167 ? 24.922 5.969 3.301 1 89.31 167 ARG B O 1
ATOM 3945 N N . HIS B 1 168 ? 26.641 4.539 3.75 1 87.12 168 HIS B N 1
ATOM 3946 C CA . HIS B 1 168 ? 25.812 3.584 4.477 1 87.12 168 HIS B CA 1
ATOM 3947 C C . HIS B 1 168 ? 26.141 3.594 5.965 1 87.12 168 HIS B C 1
ATOM 3949 O O . HIS B 1 168 ? 27.312 3.545 6.352 1 87.12 168 HIS B O 1
ATOM 3955 N N . VAL B 1 169 ? 25.125 3.715 6.73 1 87.19 169 VAL B N 1
ATOM 3956 C CA . VAL B 1 169 ? 25.281 3.721 8.18 1 87.19 169 VAL B CA 1
ATOM 3957 C C . VAL B 1 169 ? 24.688 2.449 8.773 1 87.19 169 VAL B C 1
ATOM 3959 O O . VAL B 1 169 ? 23.484 2.191 8.625 1 87.19 169 VAL B O 1
ATOM 3962 N N . PHE B 1 170 ? 25.516 1.655 9.438 1 82.94 170 PHE B N 1
ATOM 3963 C CA . PHE B 1 170 ? 25.094 0.448 10.133 1 82.94 170 PHE B CA 1
ATOM 3964 C C . PHE B 1 170 ? 24.922 0.71 11.625 1 82.94 170 PHE B C 1
ATOM 3966 O O . PHE B 1 170 ? 25.891 1.05 12.312 1 82.94 170 PHE B O 1
ATOM 3973 N N . LEU B 1 171 ? 23.766 0.646 12.07 1 82 171 LEU B N 1
ATOM 3974 C CA . LEU B 1 171 ? 23.469 0.963 13.461 1 82 171 LEU B CA 1
ATOM 3975 C C . LEU B 1 171 ? 23.391 -0.306 14.305 1 82 171 LEU B C 1
ATOM 3977 O O . LEU B 1 171 ? 23.094 -0.248 15.5 1 82 171 LEU B O 1
ATOM 3981 N N . SER B 1 172 ? 23.578 -1.403 13.719 1 73.12 172 SER B N 1
ATOM 3982 C CA . SER B 1 172 ? 23.734 -2.65 14.461 1 73.12 172 SER B CA 1
ATOM 3983 C C . SER B 1 172 ? 25.188 -3.08 14.531 1 73.12 172 SER B C 1
ATOM 3985 O O . SER B 1 172 ? 26.047 -2.49 13.875 1 73.12 172 SER B O 1
ATOM 3987 N N . GLY B 1 173 ? 25.578 -3.732 15.555 1 61.53 173 GLY B N 1
ATOM 3988 C CA . GLY B 1 173 ? 26.922 -4.262 15.68 1 61.53 173 GLY B CA 1
ATOM 3989 C C . GLY B 1 173 ? 27.312 -5.164 14.531 1 61.53 173 GLY B C 1
ATOM 3990 O O . GLY B 1 173 ? 28.328 -5.859 14.602 1 61.53 173 GLY B O 1
ATOM 3991 N N . ALA B 1 174 ? 26.453 -5.32 13.711 1 54.34 174 ALA B N 1
ATOM 3992 C CA . ALA B 1 174 ? 26.75 -6.254 12.625 1 54.34 174 ALA B CA 1
ATOM 3993 C C . ALA B 1 174 ? 27.891 -5.738 11.758 1 54.34 174 ALA B C 1
ATOM 3995 O O . ALA B 1 174 ? 28.031 -4.527 11.555 1 54.34 174 ALA B O 1
ATOM 3996 N N . ARG B 1 175 ? 28.953 -6.477 11.75 1 52.75 175 ARG B N 1
ATOM 3997 C CA . ARG B 1 175 ? 30.125 -6.148 10.945 1 52.75 175 ARG B CA 1
ATOM 3998 C C . ARG B 1 175 ? 29.75 -5.914 9.492 1 52.75 175 ARG B C 1
ATOM 4000 O O . ARG B 1 175 ? 28.828 -6.551 8.969 1 52.75 175 ARG B O 1
ATOM 4007 N N . ALA B 1 176 ? 30.281 -4.801 8.812 1 53.5 176 ALA B N 1
ATOM 4008 C CA . ALA B 1 176 ? 30.312 -4.309 7.438 1 53.5 176 ALA B CA 1
ATOM 4009 C C . ALA B 1 176 ? 30.531 -5.449 6.449 1 53.5 176 ALA B C 1
ATOM 4011 O O . ALA B 1 176 ? 30.453 -5.254 5.234 1 53.5 176 ALA B O 1
ATOM 4012 N N . GLU B 1 177 ? 30.859 -6.609 6.953 1 52.03 177 GLU B N 1
ATOM 4013 C CA . GLU B 1 177 ? 31.312 -7.594 5.973 1 52.03 177 GLU B CA 1
ATOM 4014 C C . GLU B 1 177 ? 30.156 -8.055 5.09 1 52.03 177 GLU B C 1
ATOM 4016 O O . GLU B 1 177 ? 30.359 -8.758 4.098 1 52.03 177 GLU B O 1
ATOM 4021 N N . ASN B 1 178 ? 28.969 -7.496 5.379 1 61.25 178 ASN B N 1
ATOM 4022 C CA . ASN B 1 178 ? 27.812 -8.055 4.684 1 61.25 178 ASN B CA 1
ATOM 4023 C C . ASN B 1 178 ? 27.5 -7.289 3.398 1 61.25 178 ASN B C 1
ATOM 4025 O O . ASN B 1 178 ? 27.844 -6.109 3.279 1 61.25 178 ASN B O 1
ATOM 4029 N N . LEU B 1 179 ? 27.406 -8.109 2.246 1 71.69 179 LEU B N 1
ATOM 4030 C CA . LEU B 1 179 ? 26.969 -7.539 0.975 1 71.69 179 LEU B CA 1
ATOM 4031 C C . LEU B 1 179 ? 25.875 -6.5 1.188 1 71.69 179 LEU B C 1
ATOM 4033 O O . LEU B 1 179 ? 24.922 -6.738 1.942 1 71.69 179 LEU B O 1
ATOM 4037 N N . LEU B 1 180 ? 26.203 -5.289 0.685 1 79.31 180 LEU B N 1
ATOM 4038 C CA . LEU B 1 180 ? 25.188 -4.254 0.734 1 79.31 180 LEU B CA 1
ATOM 4039 C C . LEU B 1 180 ? 23.906 -4.707 0.028 1 79.31 180 LEU B C 1
ATOM 4041 O O . LEU B 1 180 ? 23.969 -5.32 -1.04 1 79.31 180 LEU B O 1
ATOM 4045 N N . PRO B 1 181 ? 22.781 -4.516 0.601 1 81.25 181 PRO B N 1
ATOM 4046 C CA . PRO B 1 181 ? 21.516 -4.926 -0.01 1 81.25 181 PRO B CA 1
ATOM 4047 C C . PRO B 1 181 ? 21.359 -4.43 -1.445 1 81.25 181 PRO B C 1
ATOM 4049 O O . PRO B 1 181 ? 20.859 -5.152 -2.303 1 81.25 181 PRO B O 1
ATOM 4052 N N . THR B 1 182 ? 21.844 -3.242 -1.706 1 83.81 182 THR B N 1
ATOM 4053 C CA . THR B 1 182 ? 21.688 -2.658 -3.033 1 83.81 182 THR B CA 1
ATOM 4054 C C . THR B 1 182 ? 22.484 -3.441 -4.066 1 83.81 182 THR B C 1
ATOM 4056 O O . THR B 1 182 ? 22.062 -3.588 -5.215 1 83.81 182 THR B O 1
ATOM 4059 N N . VAL B 1 183 ? 23.609 -3.955 -3.648 1 87.81 183 VAL B N 1
ATOM 4060 C CA . VAL B 1 183 ? 24.453 -4.723 -4.562 1 87.81 183 VAL B CA 1
ATOM 4061 C C . VAL B 1 183 ? 23.766 -6.051 -4.895 1 87.81 183 VAL B C 1
ATOM 4063 O O . VAL B 1 183 ? 23.703 -6.445 -6.062 1 87.81 183 VAL B O 1
ATOM 4066 N N . ALA B 1 184 ? 23.312 -6.699 -3.873 1 90.88 184 ALA B N 1
ATOM 4067 C CA . ALA B 1 184 ? 22.625 -7.973 -4.082 1 90.88 184 ALA B CA 1
ATOM 4068 C C . ALA B 1 184 ? 21.406 -7.797 -4.977 1 90.88 184 ALA B C 1
ATOM 4070 O O . ALA B 1 184 ? 21.156 -8.617 -5.859 1 90.88 184 ALA B O 1
ATOM 4071 N N . MET B 1 185 ? 20.719 -6.746 -4.805 1 91.25 185 MET B N 1
ATOM 4072 C CA . MET B 1 185 ? 19.516 -6.477 -5.594 1 91.25 185 MET B CA 1
ATOM 4073 C C . MET B 1 185 ? 19.875 -6.18 -7.043 1 91.25 185 MET B C 1
ATOM 4075 O O . MET B 1 185 ? 19.172 -6.613 -7.961 1 91.25 185 MET B O 1
ATOM 4079 N N . ASP B 1 186 ? 20.938 -5.477 -7.168 1 93.25 186 ASP B N 1
ATOM 4080 C CA . ASP B 1 186 ? 21.406 -5.18 -8.516 1 93.25 186 ASP B CA 1
ATOM 4081 C C . ASP B 1 186 ? 21.812 -6.457 -9.25 1 93.25 186 ASP B C 1
ATOM 4083 O O . ASP B 1 186 ? 21.516 -6.625 -10.438 1 93.25 186 ASP B O 1
ATOM 4087 N N . GLU B 1 187 ? 22.484 -7.305 -8.523 1 95.88 187 GLU B N 1
ATOM 4088 C CA . GLU B 1 187 ? 22.891 -8.578 -9.109 1 95.88 187 GLU B CA 1
ATOM 4089 C C . GLU B 1 187 ? 21.672 -9.391 -9.539 1 95.88 187 GLU B C 1
ATOM 4091 O O . GLU B 1 187 ? 21.672 -10.008 -10.609 1 95.88 187 GLU B O 1
ATOM 4096 N N . LEU B 1 188 ? 20.672 -9.383 -8.734 1 97.25 188 LEU B N 1
ATOM 4097 C CA . LEU B 1 188 ? 19.438 -10.094 -9.078 1 97.25 188 LEU B CA 1
ATOM 4098 C C . LEU B 1 188 ? 18.797 -9.484 -10.32 1 97.25 188 LEU B C 1
ATOM 4100 O O . LEU B 1 188 ? 18.406 -10.211 -11.242 1 97.25 188 LEU B O 1
ATOM 4104 N N . ALA B 1 189 ? 18.703 -8.164 -10.336 1 97.56 189 ALA B N 1
ATOM 4105 C CA . ALA B 1 189 ? 18.094 -7.484 -11.477 1 97.56 189 ALA B CA 1
ATOM 4106 C C . ALA B 1 189 ? 18.875 -7.781 -12.766 1 97.56 189 ALA B C 1
ATOM 4108 O O . ALA B 1 189 ? 18.266 -7.98 -13.82 1 97.56 189 ALA B O 1
ATOM 4109 N N . LEU B 1 190 ? 20.172 -7.828 -12.641 1 97.69 190 LEU B N 1
ATOM 4110 C CA . LEU B 1 190 ? 21 -8.188 -13.781 1 97.69 190 LEU B CA 1
ATOM 4111 C C . LEU B 1 190 ? 20.703 -9.609 -14.25 1 97.69 190 LEU B C 1
ATOM 4113 O O . LEU B 1 190 ? 20.547 -9.852 -15.445 1 97.69 190 LEU B O 1
ATOM 4117 N N . GLY B 1 191 ? 20.594 -10.492 -13.328 1 98.19 191 GLY B N 1
ATOM 4118 C CA . GLY B 1 191 ? 20.281 -11.875 -13.656 1 98.19 191 GLY B CA 1
ATOM 4119 C C . GLY B 1 191 ? 18.922 -12.039 -14.305 1 98.19 191 GLY B C 1
ATOM 4120 O O . GLY B 1 191 ? 18.75 -12.867 -15.195 1 98.19 191 GLY B O 1
ATOM 4121 N N . LEU B 1 192 ? 17.984 -11.203 -13.938 1 98.38 192 LEU B N 1
ATOM 4122 C CA . LEU B 1 192 ? 16.594 -11.297 -14.398 1 98.38 192 LEU B CA 1
ATOM 4123 C C . LEU B 1 192 ? 16.453 -10.797 -15.828 1 98.38 192 LEU B C 1
ATOM 4125 O O . LEU B 1 192 ? 15.445 -11.039 -16.484 1 98.38 192 LEU B O 1
ATOM 4129 N N . THR B 1 193 ? 17.484 -10.086 -16.266 1 98.56 193 THR B N 1
ATOM 4130 C CA . THR B 1 193 ? 17.344 -9.461 -17.578 1 98.56 193 THR B CA 1
ATOM 4131 C C . THR B 1 193 ? 18.531 -9.812 -18.469 1 98.56 193 THR B C 1
ATOM 4133 O O . THR B 1 193 ? 18.781 -9.148 -19.484 1 98.56 193 THR B O 1
ATOM 4136 N N . ALA B 1 194 ? 19.312 -10.742 -18.094 1 98.19 194 ALA B N 1
ATOM 4137 C CA . ALA B 1 194 ? 20.562 -11.102 -18.781 1 98.19 194 ALA B CA 1
ATOM 4138 C C . ALA B 1 194 ? 20.297 -11.469 -20.234 1 98.19 194 ALA B C 1
ATOM 4140 O O . ALA B 1 194 ? 21.109 -11.195 -21.109 1 98.19 194 ALA B O 1
ATOM 4141 N N . ASP B 1 195 ? 19.172 -12.039 -20.531 1 98.19 195 ASP B N 1
ATOM 4142 C CA . ASP B 1 195 ? 18.875 -12.531 -21.859 1 98.19 195 ASP B CA 1
ATOM 4143 C C . ASP B 1 195 ? 17.859 -11.641 -22.562 1 98.19 195 ASP B C 1
ATOM 4145 O O . ASP B 1 195 ? 17.203 -12.062 -23.516 1 98.19 195 ASP B O 1
ATOM 4149 N N . VAL B 1 196 ? 17.641 -10.43 -22.062 1 98.38 196 VAL B N 1
ATOM 4150 C CA . VAL B 1 196 ? 16.766 -9.453 -22.703 1 98.38 196 VAL B CA 1
ATOM 4151 C C . VAL B 1 196 ? 17.594 -8.547 -23.625 1 98.38 196 VAL B C 1
ATOM 4153 O O . VAL B 1 196 ? 18.688 -8.117 -23.25 1 98.38 196 VAL B O 1
ATOM 4156 N N . ARG B 1 197 ? 17.094 -8.25 -24.781 1 97.25 197 ARG B N 1
ATOM 4157 C CA . ARG B 1 197 ? 17.812 -7.406 -25.719 1 97.25 197 ARG B CA 1
ATOM 4158 C C . ARG B 1 197 ? 17.547 -5.93 -25.453 1 97.25 197 ARG B C 1
ATOM 4160 O O . ARG B 1 197 ? 16.469 -5.566 -24.969 1 97.25 197 ARG B O 1
ATOM 4167 N N . GLU B 1 198 ? 18.531 -5.141 -25.797 1 95.62 198 GLU B N 1
ATOM 4168 C CA . GLU B 1 198 ? 18.328 -3.693 -25.734 1 95.62 198 GLU B CA 1
ATOM 4169 C C . GLU B 1 198 ? 17.375 -3.221 -26.812 1 95.62 198 GLU B C 1
ATOM 4171 O O . GLU B 1 198 ? 17.312 -3.809 -27.891 1 95.62 198 GLU B O 1
ATOM 4176 N N . PRO B 1 199 ? 16.703 -2.16 -26.5 1 94.31 199 PRO B N 1
ATOM 4177 C CA . PRO B 1 199 ? 16.672 -1.277 -25.344 1 94.31 199 PRO B CA 1
ATOM 4178 C C . PRO B 1 199 ? 15.758 -1.799 -24.234 1 94.31 199 PRO B C 1
ATOM 4180 O O . PRO B 1 199 ? 15.703 -1.215 -23.141 1 94.31 199 PRO B O 1
ATOM 4183 N N . ALA B 1 200 ? 15.047 -2.971 -24.453 1 97.19 200 ALA B N 1
ATOM 4184 C CA . ALA B 1 200 ? 14.117 -3.547 -23.484 1 97.19 200 ALA B CA 1
ATOM 4185 C C . ALA B 1 200 ? 14.836 -3.943 -22.203 1 97.19 200 ALA B C 1
ATOM 4187 O O . ALA B 1 200 ? 14.266 -3.875 -21.109 1 97.19 200 ALA B O 1
ATOM 4188 N N . ARG B 1 201 ? 16.062 -4.309 -22.281 1 98 201 ARG B N 1
ATOM 4189 C CA . ARG B 1 201 ? 16.844 -4.77 -21.141 1 98 201 ARG B CA 1
ATOM 4190 C C . ARG B 1 201 ? 16.953 -3.684 -20.078 1 98 201 ARG B C 1
ATOM 4192 O O . ARG B 1 201 ? 16.609 -3.91 -18.906 1 98 201 ARG B O 1
ATOM 4199 N N . GLY B 1 202 ? 17.406 -2.51 -20.469 1 96.75 202 GLY B N 1
ATOM 4200 C CA . GLY B 1 202 ? 17.562 -1.418 -19.531 1 96.75 202 GLY B CA 1
ATOM 4201 C C . GLY B 1 202 ? 16.266 -1.023 -18.844 1 96.75 202 GLY B C 1
ATOM 4202 O O . GLY B 1 202 ? 16.234 -0.864 -17.625 1 96.75 202 GLY B O 1
ATOM 4203 N N . LEU B 1 203 ? 15.203 -0.953 -19.625 1 96.25 203 LEU B N 1
ATOM 4204 C CA . LEU B 1 203 ? 13.898 -0.548 -19.109 1 96.25 203 LEU B CA 1
ATOM 4205 C C . LEU B 1 203 ? 13.344 -1.596 -18.156 1 96.25 203 LEU B C 1
ATOM 4207 O O . LEU B 1 203 ? 12.828 -1.255 -17.078 1 96.25 203 LEU B O 1
ATOM 4211 N N . THR B 1 204 ? 13.5 -2.805 -18.516 1 98.06 204 THR B N 1
ATOM 4212 C CA . THR B 1 204 ? 12.977 -3.891 -17.688 1 98.06 204 THR B CA 1
ATOM 4213 C C . THR B 1 204 ? 13.82 -4.055 -16.422 1 98.06 204 THR B C 1
ATOM 4215 O O . THR B 1 204 ? 13.281 -4.359 -15.359 1 98.06 204 THR B O 1
ATOM 4218 N N . ARG B 1 205 ? 15.078 -3.863 -16.547 1 97.88 205 ARG B N 1
ATOM 4219 C CA . ARG B 1 205 ? 15.961 -3.941 -15.391 1 97.88 205 ARG B CA 1
ATOM 4220 C C . ARG B 1 205 ? 15.617 -2.871 -14.359 1 97.88 205 ARG B C 1
ATOM 4222 O O . ARG B 1 205 ? 15.57 -3.148 -13.164 1 97.88 205 ARG B O 1
ATOM 4229 N N . ASP B 1 206 ? 15.375 -1.687 -14.82 1 95.88 206 ASP B N 1
ATOM 4230 C CA . ASP B 1 206 ? 14.961 -0.609 -13.922 1 95.88 206 ASP B CA 1
ATOM 4231 C C . ASP B 1 206 ? 13.656 -0.952 -13.219 1 95.88 206 ASP B C 1
ATOM 4233 O O . ASP B 1 206 ? 13.508 -0.701 -12.016 1 95.88 206 ASP B O 1
ATOM 4237 N N . PHE B 1 207 ? 12.773 -1.533 -13.961 1 96.81 207 PHE B N 1
ATOM 4238 C CA . PHE B 1 207 ? 11.523 -2 -13.375 1 96.81 207 PHE B CA 1
ATOM 4239 C C . PHE B 1 207 ? 11.789 -2.965 -12.227 1 96.81 207 PHE B C 1
ATOM 4241 O O . PHE B 1 207 ? 11.297 -2.762 -11.117 1 96.81 207 PHE B O 1
ATOM 4248 N N . TYR B 1 208 ? 12.539 -3.959 -12.5 1 97.88 208 TYR B N 1
ATOM 4249 C CA . TYR B 1 208 ? 12.805 -4.977 -11.484 1 97.88 208 TYR B CA 1
ATOM 4250 C C . TYR B 1 208 ? 13.539 -4.383 -10.297 1 97.88 208 TYR B C 1
ATOM 4252 O O . TYR B 1 208 ? 13.234 -4.695 -9.141 1 97.88 208 TYR B O 1
ATOM 4260 N N . ARG B 1 209 ? 14.508 -3.551 -10.547 1 95.25 209 ARG B N 1
ATOM 4261 C CA . ARG B 1 209 ? 15.266 -2.926 -9.469 1 95.25 209 ARG B CA 1
ATOM 4262 C C . ARG B 1 209 ? 14.336 -2.18 -8.508 1 95.25 209 ARG B C 1
ATOM 4264 O O . ARG B 1 209 ? 14.445 -2.326 -7.293 1 95.25 209 ARG B O 1
ATOM 4271 N N . ARG B 1 210 ? 13.461 -1.448 -9.008 1 94.44 210 ARG B N 1
ATOM 4272 C CA . ARG B 1 210 ? 12.562 -0.626 -8.211 1 94.44 210 ARG B CA 1
ATOM 4273 C C . ARG B 1 210 ? 11.555 -1.489 -7.457 1 94.44 210 ARG B C 1
ATOM 4275 O O . ARG B 1 210 ? 11.273 -1.243 -6.281 1 94.44 210 ARG B O 1
ATOM 4282 N N . VAL B 1 211 ? 11.047 -2.521 -8.133 1 94.94 211 VAL B N 1
ATOM 4283 C CA . VAL B 1 211 ? 10.086 -3.416 -7.5 1 94.94 211 VAL B CA 1
ATOM 4284 C C . VAL B 1 211 ? 10.773 -4.211 -6.395 1 94.94 211 VAL B C 1
ATOM 4286 O O . VAL B 1 211 ? 10.219 -4.379 -5.305 1 94.94 211 VAL B O 1
ATOM 4289 N N . LEU B 1 212 ? 11.992 -4.676 -6.691 1 93.12 212 LEU B N 1
ATOM 4290 C CA . LEU B 1 212 ? 12.734 -5.457 -5.707 1 93.12 212 LEU B CA 1
ATOM 4291 C C . LEU B 1 212 ? 13.062 -4.617 -4.48 1 93.12 212 LEU B C 1
ATOM 4293 O O . LEU B 1 212 ? 12.977 -5.102 -3.35 1 93.12 212 LEU B O 1
ATOM 4297 N N . PHE B 1 213 ? 13.414 -3.424 -4.676 1 89.56 213 PHE B N 1
ATOM 4298 C CA . PHE B 1 213 ? 13.719 -2.537 -3.561 1 89.56 213 PHE B CA 1
ATOM 4299 C C . PHE B 1 213 ? 12.516 -2.402 -2.633 1 89.56 213 PHE B C 1
ATOM 4301 O O . PHE B 1 213 ? 12.648 -2.52 -1.413 1 89.56 213 PHE B O 1
ATOM 4308 N N . GLU B 1 214 ? 11.359 -2.219 -3.207 1 87.56 214 GLU B N 1
ATOM 4309 C CA . GLU B 1 214 ? 10.141 -2.078 -2.414 1 87.56 214 GLU B CA 1
ATOM 4310 C C . GLU B 1 214 ? 9.781 -3.385 -1.715 1 87.56 214 GLU B C 1
ATOM 4312 O O . GLU B 1 214 ? 9.367 -3.381 -0.555 1 87.56 214 GLU B O 1
ATOM 4317 N N . ALA B 1 215 ? 9.914 -4.438 -2.445 1 87.12 215 ALA B N 1
ATOM 4318 C CA . ALA B 1 215 ? 9.578 -5.746 -1.891 1 87.12 215 ALA B CA 1
ATOM 4319 C C . ALA B 1 215 ? 10.469 -6.074 -0.691 1 87.12 215 ALA B C 1
ATOM 4321 O O . ALA B 1 215 ? 10.016 -6.707 0.266 1 87.12 215 ALA B O 1
ATOM 4322 N N . MET B 1 216 ? 11.625 -5.621 -0.658 1 82.5 216 MET B N 1
ATOM 4323 C CA . MET B 1 216 ? 12.602 -5.984 0.37 1 82.5 216 MET B CA 1
ATOM 4324 C C . MET B 1 216 ? 12.383 -5.164 1.638 1 82.5 216 MET B C 1
ATOM 4326 O O . MET B 1 216 ? 12.773 -5.586 2.729 1 82.5 216 MET B O 1
ATOM 4330 N N . GLN B 1 217 ? 11.789 -4.031 1.503 1 76.19 217 GLN B N 1
ATOM 4331 C CA . GLN B 1 217 ? 11.516 -3.207 2.674 1 76.19 217 GLN B CA 1
ATOM 4332 C C . GLN B 1 217 ? 10.414 -3.82 3.537 1 76.19 217 GLN B C 1
ATOM 4334 O O . GLN B 1 217 ? 10.477 -3.762 4.766 1 76.19 217 GLN B O 1
ATOM 4339 N N . SER B 1 218 ? 9.445 -4.484 2.943 1 67.5 218 SER B N 1
ATOM 4340 C CA . SER B 1 218 ? 8.242 -4.91 3.65 1 67.5 218 SER B CA 1
ATOM 4341 C C . SER B 1 218 ? 8.281 -6.406 3.949 1 67.5 218 SER B C 1
ATOM 4343 O O . SER B 1 218 ? 7.434 -6.918 4.684 1 67.5 218 SER B O 1
ATOM 4345 N N . SER B 1 219 ? 9.32 -7.09 3.486 1 66.56 219 SER B N 1
ATOM 4346 C CA . SER B 1 219 ? 9.211 -8.547 3.502 1 66.56 219 SER B CA 1
ATOM 4347 C C . SER B 1 219 ? 9.859 -9.133 4.754 1 66.56 219 SER B C 1
ATOM 4349 O O . SER B 1 219 ? 10.836 -8.578 5.27 1 66.56 219 SER B O 1
ATOM 4351 N N . HIS B 1 220 ? 9.227 -10.117 5.305 1 74.25 220 HIS B N 1
ATOM 4352 C CA . HIS B 1 220 ? 9.781 -10.969 6.352 1 74.25 220 HIS B CA 1
ATOM 4353 C C . HIS B 1 220 ? 10.914 -11.836 5.812 1 74.25 220 HIS B C 1
ATOM 4355 O O . HIS B 1 220 ? 11.531 -12.594 6.566 1 74.25 220 HIS B O 1
ATOM 4361 N N . GLY B 1 221 ? 11.273 -11.781 4.574 1 84.12 221 GLY B N 1
ATOM 4362 C CA . GLY B 1 221 ? 12.266 -12.586 3.885 1 84.12 221 GLY B CA 1
ATOM 4363 C C . GLY B 1 221 ? 11.773 -13.125 2.555 1 84.12 221 GLY B C 1
ATOM 4364 O O . GLY B 1 221 ? 10.57 -13.219 2.324 1 84.12 221 GLY B O 1
ATOM 4365 N N . THR B 1 222 ? 12.758 -13.477 1.685 1 90.88 222 THR B N 1
ATOM 4366 C CA . THR B 1 222 ? 12.344 -13.953 0.37 1 90.88 222 THR B CA 1
ATOM 4367 C C . THR B 1 222 ? 13.43 -14.805 -0.266 1 90.88 222 THR B C 1
ATOM 4369 O O . THR B 1 222 ? 14.609 -14.695 0.092 1 90.88 222 THR B O 1
ATOM 4372 N N . LEU B 1 223 ? 13.039 -15.758 -1.082 1 94.81 223 LEU B N 1
ATOM 4373 C CA . LEU B 1 223 ? 13.898 -16.562 -1.944 1 94.81 223 LEU B CA 1
ATOM 4374 C C . LEU B 1 223 ? 13.5 -16.406 -3.408 1 94.81 223 LEU B C 1
ATOM 4376 O O . LEU B 1 223 ? 12.312 -16.375 -3.736 1 94.81 223 LEU B O 1
ATOM 4380 N N . VAL B 1 224 ? 14.508 -16.219 -4.215 1 96.88 224 VAL B N 1
ATOM 4381 C CA . VAL B 1 224 ? 14.258 -16.109 -5.648 1 96.88 224 VAL B CA 1
ATOM 4382 C C . VAL B 1 224 ? 15.172 -17.078 -6.406 1 96.88 224 VAL B C 1
ATOM 4384 O O . VAL B 1 224 ? 16.359 -17.172 -6.102 1 96.88 224 VAL B O 1
ATOM 4387 N N . ALA B 1 225 ? 14.656 -17.812 -7.312 1 97.5 225 ALA B N 1
ATOM 4388 C CA . ALA B 1 225 ? 15.391 -18.609 -8.273 1 97.5 225 ALA B CA 1
ATOM 4389 C C . ALA B 1 225 ? 15.156 -18.125 -9.703 1 97.5 225 ALA B C 1
ATOM 4391 O O . ALA B 1 225 ? 14.016 -17.891 -10.102 1 97.5 225 ALA B O 1
ATOM 4392 N N . VAL B 1 226 ? 16.219 -17.953 -10.422 1 98.19 226 VAL B N 1
ATOM 4393 C CA . VAL B 1 226 ? 16.125 -17.484 -11.797 1 98.19 226 VAL B CA 1
ATOM 4394 C C . VAL B 1 226 ? 16.547 -18.609 -12.75 1 98.19 226 VAL B C 1
ATOM 4396 O O . VAL B 1 226 ? 17.672 -19.094 -12.68 1 98.19 226 VAL B O 1
ATOM 4399 N N . LEU B 1 227 ? 15.68 -19 -13.609 1 97.69 227 LEU B N 1
ATOM 4400 C CA . LEU B 1 227 ? 15.953 -20 -14.633 1 97.69 227 LEU B CA 1
ATOM 4401 C C . LEU B 1 227 ? 16.516 -19.344 -15.891 1 97.69 227 LEU B C 1
ATOM 4403 O O . LEU B 1 227 ? 16.297 -18.156 -16.125 1 97.69 227 LEU B O 1
ATOM 4407 N N . PRO B 1 228 ? 17.266 -20.109 -16.688 1 96.88 228 PRO B N 1
ATOM 4408 C CA . PRO B 1 228 ? 17.719 -19.578 -17.984 1 96.88 228 PRO B CA 1
ATOM 4409 C C . PRO B 1 228 ? 16.578 -19.375 -18.969 1 96.88 228 PRO B C 1
ATOM 4411 O O . PRO B 1 228 ? 15.477 -19.891 -18.781 1 96.88 228 PRO B O 1
ATOM 4414 N N . LYS B 1 229 ? 16.922 -18.609 -20 1 96.31 229 LYS B N 1
ATOM 4415 C CA . LYS B 1 229 ? 15.953 -18.359 -21.047 1 96.31 229 LYS B CA 1
ATOM 4416 C C . LYS B 1 229 ? 15.328 -19.641 -21.562 1 96.31 229 LYS B C 1
ATOM 4418 O O . LYS B 1 229 ? 16.031 -20.609 -21.844 1 96.31 229 LYS B O 1
ATOM 4423 N N . GLY B 1 230 ? 14.023 -19.641 -21.625 1 92 230 GLY B N 1
ATOM 4424 C CA . GLY B 1 230 ? 13.305 -20.781 -22.141 1 92 230 GLY B CA 1
ATOM 4425 C C . GLY B 1 230 ? 13.117 -21.891 -21.109 1 92 230 GLY B C 1
ATOM 4426 O O . GLY B 1 230 ? 12.43 -22.875 -21.359 1 92 230 GLY B O 1
ATOM 4427 N N . GLY B 1 231 ? 13.703 -21.703 -19.891 1 89.88 231 GLY B N 1
ATOM 4428 C CA . GLY B 1 231 ? 13.578 -22.703 -18.844 1 89.88 231 GLY B CA 1
ATOM 4429 C C . GLY B 1 231 ? 12.18 -22.766 -18.25 1 89.88 231 GLY B C 1
ATOM 4430 O O . GLY B 1 231 ? 11.445 -21.766 -18.266 1 89.88 231 GLY B O 1
ATOM 4431 N N . SER B 1 232 ? 11.844 -23.922 -17.812 1 83 232 SER B N 1
ATOM 4432 C CA . SER B 1 232 ? 10.57 -24.156 -17.141 1 83 232 SER B CA 1
ATOM 4433 C C . SER B 1 232 ? 10.766 -24.859 -15.812 1 83 232 SER B C 1
ATOM 4435 O O . SER B 1 232 ? 11.875 -24.906 -15.281 1 83 232 SER B O 1
ATOM 4437 N N . ALA B 1 233 ? 9.797 -25.594 -15.375 1 74.69 233 ALA B N 1
ATOM 4438 C CA . ALA B 1 233 ? 9.82 -26.25 -14.07 1 74.69 233 ALA B CA 1
ATOM 4439 C C . ALA B 1 233 ? 11 -27.219 -13.961 1 74.69 233 ALA B C 1
ATOM 4441 O O . ALA B 1 233 ? 11.391 -27.844 -14.945 1 74.69 233 ALA B O 1
ATOM 4442 N N . LEU B 1 234 ? 11.617 -27.109 -12.836 1 78.88 234 LEU B N 1
ATOM 4443 C CA . LEU B 1 234 ? 12.75 -27.969 -12.523 1 78.88 234 LEU B CA 1
ATOM 4444 C C . LEU B 1 234 ? 12.305 -29.172 -11.703 1 78.88 234 LEU B C 1
ATOM 4446 O O . LEU B 1 234 ? 11.352 -29.078 -10.922 1 78.88 234 LEU B O 1
ATOM 4450 N N . PRO B 1 235 ? 13.047 -30.234 -11.914 1 78.19 235 PRO B N 1
ATOM 4451 C CA . PRO B 1 235 ? 12.758 -31.406 -11.094 1 78.19 235 PRO B CA 1
ATOM 4452 C C . PRO B 1 235 ? 12.914 -31.141 -9.594 1 78.19 235 PRO B C 1
ATOM 4454 O O . PRO B 1 235 ? 12.297 -31.812 -8.773 1 78.19 235 PRO B O 1
ATOM 4457 N N . LEU B 1 236 ? 13.648 -30.172 -9.32 1 81.69 236 LEU B N 1
ATOM 4458 C CA . LEU B 1 236 ? 13.93 -29.812 -7.934 1 81.69 236 LEU B CA 1
ATOM 4459 C C . LEU B 1 236 ? 12.688 -29.234 -7.258 1 81.69 236 LEU B C 1
ATOM 4461 O O . LEU B 1 236 ? 12.57 -29.266 -6.031 1 81.69 236 LEU B O 1
ATOM 4465 N N . PHE B 1 237 ? 11.812 -28.766 -8.047 1 87.94 237 PHE B N 1
ATOM 4466 C CA . PHE B 1 237 ? 10.602 -28.172 -7.496 1 87.94 237 PHE B CA 1
ATOM 4467 C C . PHE B 1 237 ? 9.586 -29.234 -7.125 1 87.94 237 PHE B C 1
ATOM 4469 O O . PHE B 1 237 ? 9.188 -30.047 -7.973 1 87.94 237 PHE B O 1
ATOM 4476 N N . VAL B 1 238 ? 9.172 -29.344 -5.875 1 85.31 238 VAL B N 1
ATOM 4477 C CA . VAL B 1 238 ? 8.305 -30.438 -5.426 1 85.31 238 VAL B CA 1
ATOM 4478 C C . VAL B 1 238 ? 6.883 -29.922 -5.242 1 85.31 238 VAL B C 1
ATOM 4480 O O . VAL B 1 238 ? 5.922 -30.688 -5.324 1 85.31 238 VAL B O 1
ATOM 4483 N N . ASP B 1 239 ? 6.727 -28.656 -4.832 1 88.94 239 ASP B N 1
ATOM 4484 C CA . ASP B 1 239 ? 5.426 -28.047 -4.602 1 88.94 239 ASP B CA 1
ATOM 4485 C C . ASP B 1 239 ? 5.469 -26.547 -4.898 1 88.94 239 ASP B C 1
ATOM 4487 O O . ASP B 1 239 ? 6.551 -25.953 -5.008 1 88.94 239 ASP B O 1
ATOM 4491 N N . GLY B 1 240 ? 4.281 -26.109 -5.199 1 92.12 240 GLY B N 1
ATOM 4492 C CA . GLY B 1 240 ? 4.215 -24.672 -5.426 1 92.12 240 GLY B CA 1
ATOM 4493 C C . GLY B 1 240 ? 3.285 -24.297 -6.562 1 92.12 240 GLY B C 1
ATOM 4494 O O . GLY B 1 240 ? 2.578 -25.141 -7.105 1 92.12 240 GLY B O 1
ATOM 4495 N N . VAL B 1 241 ? 3.266 -23.047 -6.816 1 94.94 241 VAL B N 1
ATOM 4496 C CA . VAL B 1 241 ? 2.424 -22.484 -7.871 1 94.94 241 VAL B CA 1
ATOM 4497 C C . VAL B 1 241 ? 3.285 -22.125 -9.078 1 94.94 241 VAL B C 1
ATOM 4499 O O . VAL B 1 241 ? 4.051 -21.156 -9.031 1 94.94 241 VAL B O 1
ATOM 4502 N N . LEU B 1 242 ? 3.174 -22.922 -10.086 1 94.88 242 LEU B N 1
ATOM 4503 C CA . LEU B 1 242 ? 3.736 -22.562 -11.383 1 94.88 242 LEU B CA 1
ATOM 4504 C C . LEU B 1 242 ? 2.646 -22.094 -12.336 1 94.88 242 LEU B C 1
ATOM 4506 O O . LEU B 1 242 ? 1.667 -22.812 -12.57 1 94.88 242 LEU B O 1
ATOM 4510 N N . LEU B 1 243 ? 2.873 -20.922 -12.852 1 94.44 243 LEU B N 1
ATOM 4511 C CA . LEU B 1 243 ? 1.854 -20.328 -13.719 1 94.44 243 LEU B CA 1
ATOM 4512 C C . LEU B 1 243 ? 1.735 -21.109 -15.023 1 94.44 243 LEU B C 1
ATOM 4514 O O . LEU B 1 243 ? 2.746 -21.5 -15.617 1 94.44 243 LEU B O 1
ATOM 4518 N N . GLU B 1 244 ? 0.492 -21.297 -15.398 1 89.94 244 GLU B N 1
ATOM 4519 C CA . GLU B 1 244 ? 0.265 -21.969 -16.672 1 89.94 244 GLU B CA 1
ATOM 4520 C C . GLU B 1 244 ? 0.867 -21.156 -17.828 1 89.94 244 GLU B C 1
ATOM 4522 O O . GLU B 1 244 ? 1.471 -21.719 -18.734 1 89.94 244 GLU B O 1
ATOM 4527 N N . THR B 1 245 ? 0.625 -19.922 -17.75 1 92.88 245 THR B N 1
ATOM 4528 C CA . THR B 1 245 ? 1.235 -18.984 -18.688 1 92.88 245 THR B CA 1
ATOM 4529 C C . THR B 1 245 ? 2.139 -18 -17.953 1 92.88 245 THR B C 1
ATOM 4531 O O . THR B 1 245 ? 1.655 -17.141 -17.203 1 92.88 245 THR B O 1
ATOM 4534 N N . PRO B 1 246 ? 3.461 -18.141 -18.188 1 95.38 246 PRO B N 1
ATOM 4535 C CA . PRO B 1 246 ? 4.367 -17.188 -17.562 1 95.38 246 PRO B CA 1
ATOM 4536 C C . PRO B 1 246 ? 4.031 -15.734 -17.906 1 95.38 246 PRO B C 1
ATOM 4538 O O . PRO B 1 246 ? 3.459 -15.469 -18.953 1 95.38 246 PRO B O 1
ATOM 4541 N N . ILE B 1 247 ? 4.324 -14.844 -17.062 1 96.81 247 ILE B N 1
ATOM 4542 C CA . ILE B 1 247 ? 4.043 -13.43 -17.281 1 96.81 247 ILE B CA 1
ATOM 4543 C C . ILE B 1 247 ? 5.234 -12.766 -17.969 1 96.81 247 ILE B C 1
ATOM 4545 O O . ILE B 1 247 ? 6.344 -12.75 -17.422 1 96.81 247 ILE B O 1
ATOM 4549 N N . ASP B 1 248 ? 5 -12.211 -19.094 1 97.56 248 ASP B N 1
ATOM 4550 C CA . ASP B 1 248 ? 6.016 -11.531 -19.891 1 97.56 248 ASP B CA 1
ATOM 4551 C C . ASP B 1 248 ? 6.156 -10.07 -19.484 1 97.56 248 ASP B C 1
ATOM 4553 O O . ASP B 1 248 ? 5.477 -9.195 -20.016 1 97.56 248 ASP B O 1
ATOM 4557 N N . MET B 1 249 ? 7.086 -9.781 -18.609 1 97.56 249 MET B N 1
ATOM 4558 C CA . MET B 1 249 ? 7.242 -8.422 -18.094 1 97.56 249 MET B CA 1
ATOM 4559 C C . MET B 1 249 ? 7.883 -7.516 -19.141 1 97.56 249 MET B C 1
ATOM 4561 O O . MET B 1 249 ? 7.609 -6.316 -19.172 1 97.56 249 MET B O 1
ATOM 4565 N N . VAL B 1 250 ? 8.727 -8.117 -19.984 1 98.06 250 VAL B N 1
ATOM 4566 C CA . VAL B 1 250 ? 9.391 -7.34 -21.031 1 98.06 250 VAL B CA 1
ATOM 4567 C C . VAL B 1 250 ? 8.352 -6.75 -21.969 1 98.06 250 VAL B C 1
ATOM 4569 O O . VAL B 1 250 ? 8.375 -5.551 -22.266 1 98.06 250 VAL B O 1
ATOM 4572 N N . ALA B 1 251 ? 7.453 -7.559 -22.406 1 97.06 251 ALA B N 1
ATOM 4573 C CA . ALA B 1 251 ? 6.402 -7.098 -23.312 1 97.06 251 ALA B CA 1
ATOM 4574 C C . ALA B 1 251 ? 5.562 -6 -22.672 1 97.06 251 ALA B C 1
ATOM 4576 O O . ALA B 1 251 ? 5.195 -5.023 -23.328 1 97.06 251 ALA B O 1
ATOM 4577 N N . ARG B 1 252 ? 5.27 -6.133 -21.422 1 95.81 252 ARG B N 1
ATOM 4578 C CA . ARG B 1 252 ? 4.43 -5.168 -20.719 1 95.81 252 ARG B CA 1
ATOM 4579 C C . ARG B 1 252 ? 5.152 -3.834 -20.547 1 95.81 252 ARG B C 1
ATOM 4581 O O . ARG B 1 252 ? 4.562 -2.771 -20.766 1 95.81 252 ARG B O 1
ATOM 4588 N N . VAL B 1 253 ? 6.387 -3.895 -20.156 1 96.75 253 VAL B N 1
ATOM 4589 C CA . VAL B 1 253 ? 7.191 -2.689 -19.984 1 96.75 253 VAL B CA 1
ATOM 4590 C C . VAL B 1 253 ? 7.328 -1.975 -21.328 1 96.75 253 VAL B C 1
ATOM 4592 O O . VAL B 1 253 ? 7.148 -0.757 -21.422 1 96.75 253 VAL B O 1
ATOM 4595 N N . MET B 1 254 ? 7.535 -2.752 -22.391 1 96.19 254 MET B N 1
ATOM 4596 C CA . MET B 1 254 ? 7.742 -2.17 -23.719 1 96.19 254 MET B CA 1
ATOM 4597 C C . MET B 1 254 ? 6.441 -1.591 -24.266 1 96.19 254 MET B C 1
ATOM 4599 O O . MET B 1 254 ? 6.457 -0.584 -24.969 1 96.19 254 MET B O 1
ATOM 4603 N N . ARG B 1 255 ? 5.34 -2.174 -23.969 1 94.06 255 ARG B N 1
ATOM 4604 C CA . ARG B 1 255 ? 4.051 -1.625 -24.375 1 94.06 255 ARG B CA 1
ATOM 4605 C C . ARG B 1 255 ? 3.834 -0.234 -23.797 1 94.06 255 ARG B C 1
ATOM 4607 O O . ARG B 1 255 ? 3.377 0.675 -24.484 1 94.06 255 ARG B O 1
ATOM 4614 N N . HIS B 1 256 ? 4.168 -0.103 -22.578 1 91.31 256 HIS B N 1
ATOM 4615 C CA . HIS B 1 256 ? 4.039 1.199 -21.938 1 91.31 256 HIS B CA 1
ATOM 4616 C C . HIS B 1 256 ? 4.988 2.217 -22.562 1 91.31 256 HIS B C 1
ATOM 4618 O O . HIS B 1 256 ? 4.621 3.377 -22.766 1 91.31 256 HIS B O 1
ATOM 4624 N N . HIS B 1 257 ? 6.168 1.777 -22.781 1 90.12 257 HIS B N 1
ATOM 4625 C CA . HIS B 1 257 ? 7.156 2.672 -23.375 1 90.12 257 HIS B CA 1
ATOM 4626 C C . HIS B 1 257 ? 6.715 3.143 -24.75 1 90.12 257 HIS B C 1
ATOM 4628 O O . HIS B 1 257 ? 6.93 4.301 -25.125 1 90.12 257 HIS B O 1
ATOM 4634 N N . GLY B 1 258 ? 6.105 2.328 -25.484 1 89.88 258 GLY B N 1
ATOM 4635 C CA . GLY B 1 258 ? 5.645 2.666 -26.812 1 89.88 258 GLY B CA 1
ATOM 4636 C C . GLY B 1 258 ? 4.383 3.514 -26.812 1 89.88 258 GLY B C 1
ATOM 4637 O O . GLY B 1 258 ? 4.223 4.395 -27.656 1 89.88 258 GLY B O 1
ATOM 4638 N N . SER B 1 259 ? 3.49 3.182 -25.891 1 87.31 259 SER B N 1
ATOM 4639 C CA . SER B 1 259 ? 2.227 3.898 -25.75 1 87.31 259 SER B CA 1
ATOM 4640 C C . SER B 1 259 ? 1.913 4.199 -24.281 1 87.31 259 SER B C 1
ATOM 4642 O O . SER B 1 259 ? 1.175 3.451 -23.641 1 87.31 259 SER B O 1
ATOM 4644 N N . PRO B 1 260 ? 2.432 5.375 -23.891 1 81.5 260 PRO B N 1
ATOM 4645 C CA . PRO B 1 260 ? 2.244 5.711 -22.469 1 81.5 260 PRO B CA 1
ATOM 4646 C C . PRO B 1 260 ? 0.826 6.18 -22.156 1 81.5 260 PRO B C 1
ATOM 4648 O O . PRO B 1 260 ? 0.563 7.387 -22.141 1 81.5 260 PRO B O 1
ATOM 4651 N N . GLU B 1 261 ? -0.111 5.195 -22.031 1 82.75 261 GLU B N 1
ATOM 4652 C CA . GLU B 1 261 ? -1.501 5.449 -21.656 1 82.75 261 GLU B CA 1
ATOM 4653 C C . GLU B 1 261 ? -1.771 5.035 -20.219 1 82.75 261 GLU B C 1
ATOM 4655 O O . GLU B 1 261 ? -0.97 4.324 -19.609 1 82.75 261 GLU B O 1
ATOM 4660 N N . VAL B 1 262 ? -2.857 5.457 -19.75 1 80.69 262 VAL B N 1
ATOM 4661 C CA . VAL B 1 262 ? -3.252 5.184 -18.359 1 80.69 262 VAL B CA 1
ATOM 4662 C C . VAL B 1 262 ? -3.369 3.674 -18.156 1 80.69 262 VAL B C 1
ATOM 4664 O O . VAL B 1 262 ? -2.869 3.143 -17.156 1 80.69 262 VAL B O 1
ATOM 4667 N N . GLU B 1 263 ? -3.865 3.041 -19.109 1 85.44 263 GLU B N 1
ATOM 4668 C CA . GLU B 1 263 ? -4.113 1.608 -18.984 1 85.44 263 GLU B CA 1
ATOM 4669 C C . GLU B 1 263 ? -2.805 0.825 -18.938 1 85.44 263 GLU B C 1
ATOM 4671 O O . GLU B 1 263 ? -2.662 -0.105 -18.141 1 85.44 263 GLU B O 1
ATOM 4676 N N . SER B 1 264 ? -1.878 1.14 -19.828 1 88.56 264 SER B N 1
ATOM 4677 C CA . SER B 1 264 ? -0.609 0.419 -19.844 1 88.56 264 SER B CA 1
ATOM 4678 C C . SER B 1 264 ? 0.192 0.687 -18.562 1 88.56 264 SER B C 1
ATOM 4680 O O . SER B 1 264 ? 0.844 -0.215 -18.031 1 88.56 264 SER B O 1
ATOM 4682 N N . ALA B 1 265 ? 0.118 1.882 -18.062 1 88.44 265 ALA B N 1
ATOM 4683 C CA . ALA B 1 265 ? 0.792 2.217 -16.797 1 88.44 265 ALA B CA 1
ATOM 4684 C C . ALA B 1 265 ? 0.188 1.446 -15.633 1 88.44 265 ALA B C 1
ATOM 4686 O O . ALA B 1 265 ? 0.916 0.901 -14.797 1 88.44 265 ALA B O 1
ATOM 4687 N N . SER B 1 266 ? -1.092 1.377 -15.672 1 89.5 266 SER B N 1
ATOM 4688 C CA . SER B 1 266 ? -1.8 0.654 -14.617 1 89.5 266 SER B CA 1
ATOM 4689 C C . SER B 1 266 ? -1.48 -0.837 -14.664 1 89.5 266 SER B C 1
ATOM 4691 O O . SER B 1 266 ? -1.301 -1.469 -13.617 1 89.5 266 SER B O 1
ATOM 4693 N N . ALA B 1 267 ? -1.376 -1.349 -15.828 1 93.38 267 ALA B N 1
ATOM 4694 C CA . ALA B 1 267 ? -1.076 -2.77 -15.992 1 93.38 267 ALA B CA 1
ATOM 4695 C C . ALA B 1 267 ? 0.303 -3.105 -15.438 1 93.38 267 ALA B C 1
ATOM 4697 O O . ALA B 1 267 ? 0.469 -4.109 -14.742 1 93.38 267 ALA B O 1
ATOM 4698 N N . VAL B 1 268 ? 1.244 -2.291 -15.703 1 94.69 268 VAL B N 1
ATOM 4699 C CA . VAL B 1 268 ? 2.6 -2.535 -15.227 1 94.69 268 VAL B CA 1
ATOM 4700 C C . VAL B 1 268 ? 2.643 -2.387 -13.703 1 94.69 268 VAL B C 1
ATOM 4702 O O . VAL B 1 268 ? 3.268 -3.195 -13.016 1 94.69 268 VAL B O 1
ATOM 4705 N N . SER B 1 269 ? 1.942 -1.404 -13.203 1 93.75 269 SER B N 1
ATOM 4706 C CA . SER B 1 269 ? 1.885 -1.209 -11.758 1 93.75 269 SER B CA 1
ATOM 4707 C C . SER B 1 269 ? 1.225 -2.396 -11.062 1 93.75 269 SER B C 1
ATOM 4709 O O . SER B 1 269 ? 1.651 -2.809 -9.984 1 93.75 269 SER B O 1
ATOM 4711 N N . ALA B 1 270 ? 0.237 -2.9 -11.719 1 95.88 270 ALA B N 1
ATOM 4712 C CA . ALA B 1 270 ? -0.432 -4.082 -11.172 1 95.88 270 ALA B CA 1
ATOM 4713 C C . ALA B 1 270 ? 0.521 -5.27 -11.109 1 95.88 270 ALA B C 1
ATOM 4715 O O . ALA B 1 270 ? 0.512 -6.031 -10.141 1 95.88 270 ALA B O 1
ATOM 4716 N N . MET B 1 271 ? 1.323 -5.398 -12.094 1 96.69 271 MET B N 1
ATOM 4717 C CA . MET B 1 271 ? 2.275 -6.508 -12.117 1 96.69 271 MET B CA 1
ATOM 4718 C C . MET B 1 271 ? 3.354 -6.324 -11.055 1 96.69 271 MET B C 1
ATOM 4720 O O . MET B 1 271 ? 3.836 -7.301 -10.484 1 96.69 271 MET B O 1
ATOM 4724 N N . ALA B 1 272 ? 3.727 -5.078 -10.844 1 96.19 272 ALA B N 1
ATOM 4725 C CA . ALA B 1 272 ? 4.664 -4.797 -9.758 1 96.19 272 ALA B CA 1
ATOM 4726 C C . ALA B 1 272 ? 4.105 -5.262 -8.414 1 96.19 272 ALA B C 1
ATOM 4728 O O . ALA B 1 272 ? 4.805 -5.906 -7.633 1 96.19 272 ALA B O 1
ATOM 4729 N N . GLN B 1 273 ? 2.865 -4.953 -8.203 1 94.94 273 GLN B N 1
ATOM 4730 C CA . GLN B 1 273 ? 2.215 -5.355 -6.957 1 94.94 273 GLN B CA 1
ATOM 4731 C C . GLN B 1 273 ? 2.088 -6.875 -6.871 1 94.94 273 GLN B C 1
ATOM 4733 O O . GLN B 1 273 ? 2.205 -7.449 -5.785 1 94.94 273 GLN B O 1
ATOM 4738 N N . LEU B 1 274 ? 1.816 -7.484 -7.984 1 96.75 274 LEU B N 1
ATOM 4739 C CA . LEU B 1 274 ? 1.724 -8.938 -8.039 1 96.75 274 LEU B CA 1
ATOM 4740 C C . LEU B 1 274 ? 3.047 -9.586 -7.633 1 96.75 274 LEU B C 1
ATOM 4742 O O . LEU B 1 274 ? 3.072 -10.477 -6.785 1 96.75 274 LEU B O 1
ATOM 4746 N N . LEU B 1 275 ? 4.09 -9.109 -8.219 1 96.62 275 LEU B N 1
ATOM 4747 C CA . LEU B 1 275 ? 5.414 -9.641 -7.91 1 96.62 275 LEU B CA 1
ATOM 4748 C C . LEU B 1 275 ? 5.754 -9.43 -6.438 1 96.62 275 LEU B C 1
ATOM 4750 O O . LEU B 1 275 ? 6.273 -10.336 -5.785 1 96.62 275 LEU B O 1
ATOM 4754 N N . ARG B 1 276 ? 5.465 -8.266 -5.91 1 94.19 276 ARG B N 1
ATOM 4755 C CA . ARG B 1 276 ? 5.684 -8.016 -4.492 1 94.19 276 ARG B CA 1
ATOM 4756 C C . ARG B 1 276 ? 4.918 -9.016 -3.631 1 94.19 276 ARG B C 1
ATOM 4758 O O . ARG B 1 276 ? 5.449 -9.531 -2.646 1 94.19 276 ARG B O 1
ATOM 4765 N N . GLY B 1 277 ? 3.682 -9.227 -4.035 1 93.25 277 GLY B N 1
ATOM 4766 C CA . GLY B 1 277 ? 2.879 -10.211 -3.322 1 93.25 277 GLY B CA 1
ATOM 4767 C C . GLY B 1 277 ? 3.457 -11.609 -3.383 1 93.25 277 GLY B C 1
ATOM 4768 O O . GLY B 1 277 ? 3.434 -12.344 -2.391 1 93.25 277 GLY B O 1
ATOM 4769 N N . MET B 1 278 ? 3.938 -11.984 -4.527 1 94.94 278 MET B N 1
ATOM 4770 C CA . MET B 1 278 ? 4.551 -13.297 -4.699 1 94.94 278 MET B CA 1
ATOM 4771 C C . MET B 1 278 ? 5.781 -13.445 -3.814 1 94.94 278 MET B C 1
ATOM 4773 O O . MET B 1 278 ? 5.984 -14.492 -3.195 1 94.94 278 MET B O 1
ATOM 4777 N N . MET B 1 279 ? 6.527 -12.406 -3.686 1 92.69 279 MET B N 1
ATOM 4778 C CA . MET B 1 279 ? 7.773 -12.43 -2.922 1 92.69 279 MET B CA 1
ATOM 4779 C C . MET B 1 279 ? 7.492 -12.406 -1.423 1 92.69 279 MET B C 1
ATOM 4781 O O . MET B 1 279 ? 8.367 -12.727 -0.618 1 92.69 279 MET B O 1
ATOM 4785 N N . ALA B 1 280 ? 6.309 -11.992 -1.106 1 87.19 280 ALA B N 1
ATOM 4786 C CA . ALA B 1 280 ? 5.93 -11.914 0.302 1 87.19 280 ALA B CA 1
ATOM 4787 C C . ALA B 1 280 ? 5.367 -13.242 0.792 1 87.19 280 ALA B C 1
ATOM 4789 O O . ALA B 1 280 ? 5.098 -13.414 1.984 1 87.19 280 ALA B O 1
ATOM 4790 N N . THR B 1 281 ? 5.16 -14.18 -0.083 1 87.25 281 THR B N 1
ATOM 4791 C CA . THR B 1 281 ? 4.668 -15.5 0.299 1 87.25 281 THR B CA 1
ATOM 4792 C C . THR B 1 281 ? 5.816 -16.406 0.709 1 87.25 281 THR B C 1
ATOM 4794 O O . THR B 1 281 ? 6.973 -16.156 0.368 1 87.25 281 THR B O 1
ATOM 4797 N N . ASP B 1 282 ? 5.5 -17.406 1.416 1 85.62 282 ASP B N 1
ATOM 4798 C CA . ASP B 1 282 ? 6.512 -18.406 1.734 1 85.62 282 ASP B CA 1
ATOM 4799 C C . ASP B 1 282 ? 6.969 -19.141 0.477 1 85.62 282 ASP B C 1
ATOM 4801 O O . ASP B 1 282 ? 6.215 -19.25 -0.493 1 85.62 282 ASP B O 1
ATOM 4805 N N . GLY B 1 283 ? 8.211 -19.516 0.545 1 91.81 283 GLY B N 1
ATOM 4806 C CA . GLY B 1 283 ? 8.734 -20.281 -0.577 1 91.81 283 GLY B CA 1
ATOM 4807 C C . GLY B 1 283 ? 9.578 -19.438 -1.525 1 91.81 283 GLY B C 1
ATOM 4808 O O . GLY B 1 283 ? 10.031 -18.359 -1.165 1 91.81 283 GLY B O 1
ATOM 4809 N N . ILE B 1 284 ? 9.773 -20.016 -2.719 1 95.5 284 ILE B N 1
ATOM 4810 C CA . ILE B 1 284 ? 10.672 -19.438 -3.713 1 95.5 284 ILE B CA 1
ATOM 4811 C C . ILE B 1 284 ? 9.859 -18.781 -4.824 1 95.5 284 ILE B C 1
ATOM 4813 O O . ILE B 1 284 ? 8.906 -19.375 -5.34 1 95.5 284 ILE B O 1
ATOM 4817 N N . THR B 1 285 ? 10.141 -17.578 -5.113 1 96.75 285 THR B N 1
ATOM 4818 C CA . THR B 1 285 ? 9.656 -16.969 -6.355 1 96.75 285 THR B CA 1
ATOM 4819 C C . THR B 1 285 ? 10.547 -17.375 -7.527 1 96.75 285 THR B C 1
ATOM 4821 O O . THR B 1 285 ? 11.773 -17.266 -7.449 1 96.75 285 THR B O 1
ATOM 4824 N N . VAL B 1 286 ? 9.945 -17.859 -8.547 1 97.62 286 VAL B N 1
ATOM 4825 C CA . VAL B 1 286 ? 10.695 -18.375 -9.68 1 97.62 286 VAL B CA 1
ATOM 4826 C C . VAL B 1 286 ? 10.562 -17.438 -10.867 1 97.62 286 VAL B C 1
ATOM 4828 O O . VAL B 1 286 ? 9.453 -17.188 -11.352 1 97.62 286 VAL B O 1
ATOM 4831 N N . LEU B 1 287 ? 11.656 -16.922 -11.312 1 98.19 287 LEU B N 1
ATOM 4832 C CA . LEU B 1 287 ? 11.734 -16 -12.43 1 98.19 287 LEU B CA 1
ATOM 4833 C C . LEU B 1 287 ? 12.664 -16.531 -13.516 1 98.19 287 LEU B C 1
ATOM 4835 O O . LEU B 1 287 ? 13.234 -17.609 -13.375 1 98.19 287 LEU B O 1
ATOM 4839 N N . ARG B 1 288 ? 12.727 -15.828 -14.594 1 98.12 288 ARG B N 1
ATOM 4840 C CA . ARG B 1 288 ? 13.555 -16.266 -15.711 1 98.12 288 ARG B CA 1
ATOM 4841 C C . ARG B 1 288 ? 14.445 -15.125 -16.203 1 98.12 288 ARG B C 1
ATOM 4843 O O . ARG B 1 288 ? 14.086 -13.953 -16.094 1 98.12 288 ARG B O 1
ATOM 4850 N N . SER B 1 289 ? 15.539 -15.453 -16.828 1 98.25 289 SER B N 1
ATOM 4851 C CA . SER B 1 289 ? 16.578 -14.492 -17.188 1 98.25 289 SER B CA 1
ATOM 4852 C C . SER B 1 289 ? 16.156 -13.625 -18.359 1 98.25 289 SER B C 1
ATOM 4854 O O . SER B 1 289 ? 16.797 -12.617 -18.672 1 98.25 289 SER B O 1
ATOM 4856 N N . ASP B 1 290 ? 15.086 -13.984 -19 1 98.38 290 ASP B N 1
ATOM 4857 C CA . ASP B 1 290 ? 14.578 -13.18 -20.109 1 98.38 290 ASP B CA 1
ATOM 4858 C C . ASP B 1 290 ? 13.383 -12.344 -19.656 1 98.38 290 ASP B C 1
ATOM 4860 O O . ASP B 1 290 ? 12.578 -11.906 -20.5 1 98.38 290 ASP B O 1
ATOM 4864 N N . GLY B 1 291 ? 13.203 -12.164 -18.359 1 98.25 291 GLY B N 1
ATOM 4865 C CA . GLY B 1 291 ? 12.305 -11.164 -17.812 1 98.25 291 GLY B CA 1
ATOM 4866 C C . GLY B 1 291 ? 10.93 -11.703 -17.484 1 98.25 291 GLY B C 1
ATOM 4867 O O . GLY B 1 291 ? 10 -10.945 -17.234 1 98.25 291 GLY B O 1
ATOM 4868 N N . PHE B 1 292 ? 10.758 -13.047 -17.406 1 98.12 292 PHE B N 1
ATOM 4869 C CA . PHE B 1 292 ? 9.445 -13.648 -17.172 1 98.12 292 PHE B CA 1
ATOM 4870 C C . PHE B 1 292 ? 9.266 -14.016 -15.703 1 98.12 292 PHE B C 1
ATOM 4872 O O . PHE B 1 292 ? 10.234 -14.359 -15.023 1 98.12 292 PHE B O 1
ATOM 4879 N N . ILE B 1 293 ? 8.07 -13.953 -15.227 1 97.94 293 ILE B N 1
ATOM 4880 C CA . ILE B 1 293 ? 7.656 -14.516 -13.945 1 97.94 293 ILE B CA 1
ATOM 4881 C C . ILE B 1 293 ? 7.039 -15.898 -14.164 1 97.94 293 ILE B C 1
ATOM 4883 O O . ILE B 1 293 ? 6.082 -16.047 -14.93 1 97.94 293 ILE B O 1
ATOM 4887 N N . LEU B 1 294 ? 7.508 -16.891 -13.438 1 97.19 294 LEU B N 1
ATOM 4888 C CA . LEU B 1 294 ? 7.105 -18.266 -13.719 1 97.19 294 LEU B CA 1
ATOM 4889 C C . LEU B 1 294 ? 6.25 -18.828 -12.586 1 97.19 294 LEU B C 1
ATOM 4891 O O . LEU B 1 294 ? 5.43 -19.719 -12.805 1 97.19 294 LEU B O 1
ATOM 4895 N N . GLY B 1 295 ? 6.555 -18.406 -11.391 1 96.62 295 GLY B N 1
ATOM 4896 C CA . GLY B 1 295 ? 5.824 -18.984 -10.273 1 96.62 295 GLY B CA 1
ATOM 4897 C C . GLY B 1 295 ? 6.262 -18.438 -8.93 1 96.62 295 GLY B C 1
ATOM 4898 O O . GLY B 1 295 ? 7.117 -17.562 -8.852 1 96.62 295 GLY B O 1
ATOM 4899 N N . TYR B 1 296 ? 5.609 -18.875 -7.918 1 96.31 296 TYR B N 1
ATOM 4900 C CA . TYR B 1 296 ? 5.867 -18.484 -6.535 1 96.31 296 TYR B CA 1
ATOM 4901 C C . TYR B 1 296 ? 5.402 -19.562 -5.562 1 96.31 296 TYR B C 1
ATOM 4903 O O . TYR B 1 296 ? 4.828 -20.578 -5.977 1 96.31 296 TYR B O 1
ATOM 4911 N N . ASN B 1 297 ? 5.715 -19.359 -4.312 1 94.31 297 ASN B N 1
ATOM 4912 C CA . ASN B 1 297 ? 5.375 -20.359 -3.305 1 94.31 297 ASN B CA 1
ATOM 4913 C C . ASN B 1 297 ? 5.918 -21.734 -3.672 1 94.31 297 ASN B C 1
ATOM 4915 O O . ASN B 1 297 ? 5.246 -22.734 -3.475 1 94.31 297 ASN B O 1
ATOM 4919 N N . VAL B 1 298 ? 7.082 -21.781 -4.27 1 95.12 298 VAL B N 1
ATOM 4920 C CA . VAL B 1 298 ? 7.684 -23.031 -4.723 1 95.12 298 VAL B CA 1
ATOM 4921 C C . VAL B 1 298 ? 8.625 -23.562 -3.65 1 95.12 298 VAL B C 1
ATOM 4923 O O . VAL B 1 298 ? 9.367 -22.797 -3.025 1 95.12 298 VAL B O 1
ATOM 4926 N N . PHE B 1 299 ? 8.609 -24.844 -3.508 1 93.44 299 PHE B N 1
ATOM 4927 C CA . PHE B 1 299 ? 9.477 -25.516 -2.539 1 93.44 299 PHE B CA 1
ATOM 4928 C C . PHE B 1 299 ? 10.375 -26.531 -3.227 1 93.44 299 PHE B C 1
ATOM 4930 O O . PHE B 1 299 ? 10.039 -27.031 -4.301 1 93.44 299 PHE B O 1
ATOM 4937 N N . ILE B 1 300 ? 11.469 -26.781 -2.627 1 91.44 300 ILE B N 1
ATOM 4938 C CA . ILE B 1 300 ? 12.414 -27.719 -3.221 1 91.44 300 ILE B CA 1
ATOM 4939 C C . ILE B 1 300 ? 12.68 -28.875 -2.248 1 91.44 300 ILE B C 1
ATOM 4941 O O . ILE B 1 300 ? 12.469 -28.734 -1.042 1 91.44 300 ILE B O 1
ATOM 4945 N N . ARG B 1 301 ? 13.07 -29.969 -2.873 1 84 301 ARG B N 1
ATOM 4946 C CA . ARG B 1 301 ? 13.531 -31.094 -2.082 1 84 301 ARG B CA 1
ATOM 4947 C C . ARG B 1 301 ? 14.93 -30.844 -1.533 1 84 301 ARG B C 1
ATOM 4949 O O . ARG B 1 301 ? 15.828 -30.422 -2.27 1 84 301 ARG B O 1
ATOM 4956 N N . HIS B 1 302 ? 15.031 -30.891 -0.243 1 80.5 302 HIS B N 1
ATOM 4957 C CA . HIS B 1 302 ? 16.359 -30.766 0.352 1 80.5 302 HIS B CA 1
ATOM 4958 C C . HIS B 1 302 ? 17.078 -32.125 0.356 1 80.5 302 HIS B C 1
ATOM 4960 O O . HIS B 1 302 ? 16.5 -33.125 0.705 1 80.5 302 HIS B O 1
ATOM 4966 N N . PRO B 1 303 ? 18.266 -32.125 -0.221 1 68.44 303 PRO B N 1
ATOM 4967 C CA . PRO B 1 303 ? 19.016 -33.375 -0.165 1 68.44 303 PRO B CA 1
ATOM 4968 C C . PRO B 1 303 ? 19.172 -33.906 1.257 1 68.44 303 PRO B C 1
ATOM 4970 O O . PRO B 1 303 ? 19.156 -33.125 2.217 1 68.44 303 PRO B O 1
ATOM 4973 N N . GLU B 1 304 ? 18.953 -35.281 1.45 1 61.34 304 GLU B N 1
ATOM 4974 C CA . GLU B 1 304 ? 19.094 -35.969 2.725 1 61.34 304 GLU B CA 1
ATOM 4975 C C . GLU B 1 304 ? 20.297 -35.469 3.512 1 61.34 304 GLU B C 1
ATOM 4977 O O . GLU B 1 304 ? 20.266 -35.438 4.742 1 61.34 304 GLU B O 1
ATOM 4982 N N . THR B 1 305 ? 21.359 -35.25 2.939 1 52.16 305 THR B N 1
ATOM 4983 C CA . THR B 1 305 ? 22.562 -34.812 3.641 1 52.16 305 THR B CA 1
ATOM 4984 C C . THR B 1 305 ? 22.328 -33.469 4.328 1 52.16 305 THR B C 1
ATOM 4986 O O . THR B 1 305 ? 22.906 -33.188 5.391 1 52.16 305 THR B O 1
ATOM 4989 N N . LEU B 1 306 ? 21.641 -32.562 3.752 1 54.19 306 LEU B N 1
ATOM 4990 C CA . LEU B 1 306 ? 21.406 -31.266 4.328 1 54.19 306 LEU B CA 1
ATOM 4991 C C . LEU B 1 306 ? 20.391 -31.328 5.465 1 54.19 306 LEU B C 1
ATOM 4993 O O . LEU B 1 306 ? 20.344 -30.438 6.309 1 54.19 306 LEU B O 1
ATOM 4997 N N . SER B 1 307 ? 19.531 -32.375 5.391 1 49.22 307 SER B N 1
ATOM 4998 C CA . SER B 1 307 ? 18.531 -32.531 6.453 1 49.22 307 SER B CA 1
ATOM 4999 C C . SER B 1 307 ? 19.203 -32.844 7.789 1 49.22 307 SER B C 1
ATOM 5001 O O . SER B 1 307 ? 18.641 -32.562 8.852 1 49.22 307 SER B O 1
ATOM 5003 N N . ARG B 1 308 ? 20.156 -33.719 7.777 1 45.22 308 ARG B N 1
ATOM 5004 C CA . ARG B 1 308 ? 20.828 -34.125 9.008 1 45.22 308 ARG B CA 1
ATOM 5005 C C . ARG B 1 308 ? 21.609 -32.938 9.594 1 45.22 308 ARG B C 1
ATOM 5007 O O . ARG B 1 308 ? 21.891 -32.906 10.797 1 45.22 308 ARG B O 1
ATOM 5014 N N . GLU B 1 309 ? 22.391 -32.312 8.898 1 43.31 309 GLU B N 1
ATOM 5015 C CA . GLU B 1 309 ? 23.219 -31.234 9.43 1 43.31 309 GLU B CA 1
ATOM 5016 C C . GLU B 1 309 ? 22.391 -30.016 9.789 1 43.31 309 GLU B C 1
ATOM 5018 O O . GLU B 1 309 ? 22.641 -28.906 9.297 1 43.31 309 GLU B O 1
ATOM 5023 N N . ALA B 1 310 ? 21.219 -30.234 9.875 1 45.78 310 ALA B N 1
ATOM 5024 C CA . ALA B 1 310 ? 20.219 -29.266 10.281 1 45.78 310 ALA B CA 1
ATOM 5025 C C . ALA B 1 310 ? 20.734 -28.375 11.406 1 45.78 310 ALA B C 1
ATOM 5027 O O . ALA B 1 310 ? 20.062 -27.438 11.828 1 45.78 310 ALA B O 1
ATOM 5028 N N . ALA B 1 311 ? 21.562 -29 12.164 1 43.22 311 ALA B N 1
ATOM 5029 C CA . ALA B 1 311 ? 22.156 -28.312 13.297 1 43.22 311 ALA B CA 1
ATOM 5030 C C . ALA B 1 311 ? 22.922 -27.062 12.852 1 43.22 311 ALA B C 1
ATOM 5032 O O . ALA B 1 311 ? 23.531 -26.375 13.672 1 43.22 311 ALA B O 1
ATOM 5033 N N . ARG B 1 312 ? 23.312 -26.938 11.508 1 43.28 312 ARG B N 1
ATOM 5034 C CA . ARG B 1 312 ? 24.156 -25.781 11.211 1 43.28 312 ARG B CA 1
ATOM 5035 C C . ARG B 1 312 ? 23.344 -24.484 11.305 1 43.28 312 ARG B C 1
ATOM 5037 O O . ARG B 1 312 ? 22.109 -24.5 11.266 1 43.28 312 ARG B O 1
ATOM 5044 N N . VAL B 1 313 ? 24.062 -23.234 11.375 1 39.78 313 VAL B N 1
ATOM 5045 C CA . VAL B 1 313 ? 24 -21.797 11.602 1 39.78 313 VAL B CA 1
ATOM 5046 C C . VAL B 1 313 ? 23.234 -21.125 10.469 1 39.78 313 VAL B C 1
ATOM 5048 O O . VAL B 1 313 ? 23.641 -21.188 9.305 1 39.78 313 VAL B O 1
ATOM 5051 N N . GLY B 1 314 ? 21.938 -21.094 10.469 1 55.56 314 GLY B N 1
ATOM 5052 C CA . GLY B 1 314 ? 21.109 -20.172 9.703 1 55.56 314 GLY B CA 1
ATOM 5053 C C . GLY B 1 314 ? 19.672 -20.625 9.57 1 55.56 314 GLY B C 1
ATOM 5054 O O . GLY B 1 314 ? 19.344 -21.781 9.836 1 55.56 314 GLY B O 1
ATOM 5055 N N . GLY B 1 315 ? 18.719 -19.875 9.344 1 73.19 315 GLY B N 1
ATOM 5056 C CA . GLY B 1 315 ? 17.281 -20.062 9.195 1 73.19 315 GLY B CA 1
ATOM 5057 C C . GLY B 1 315 ? 16.922 -20.906 7.98 1 73.19 315 GLY B C 1
ATOM 5058 O O . GLY B 1 315 ? 17.766 -21.156 7.121 1 73.19 315 GLY B O 1
ATOM 5059 N N . ALA B 1 316 ? 15.812 -21.703 7.93 1 80.31 316 ALA B N 1
ATOM 5060 C CA . ALA B 1 316 ? 15.289 -22.547 6.863 1 80.31 316 ALA B CA 1
ATOM 5061 C C . ALA B 1 316 ? 15.5 -21.906 5.496 1 80.31 316 ALA B C 1
ATOM 5063 O O . ALA B 1 316 ? 15.867 -22.578 4.531 1 80.31 316 ALA B O 1
ATOM 5064 N N . ARG B 1 317 ? 15.453 -20.672 5.371 1 86.88 317 ARG B N 1
ATOM 5065 C CA . ARG B 1 317 ? 15.602 -19.969 4.109 1 86.88 317 ARG B CA 1
ATOM 5066 C C . ARG B 1 317 ? 17.047 -19.969 3.643 1 86.88 317 ARG B C 1
ATOM 5068 O O . ARG B 1 317 ? 17.328 -20.125 2.453 1 86.88 317 ARG B O 1
ATOM 5075 N N . ARG B 1 318 ? 17.953 -19.781 4.523 1 88.94 318 ARG B N 1
ATOM 5076 C CA . ARG B 1 318 ? 19.359 -19.781 4.172 1 88.94 318 ARG B CA 1
ATOM 5077 C C . ARG B 1 318 ? 19.812 -21.141 3.646 1 88.94 318 ARG B C 1
ATOM 5079 O O . ARG B 1 318 ? 20.547 -21.219 2.668 1 88.94 318 ARG B O 1
ATOM 5086 N N . ARG B 1 319 ? 19.375 -22.156 4.25 1 90.19 319 ARG B N 1
ATOM 5087 C CA . ARG B 1 319 ? 19.703 -23.5 3.797 1 90.19 319 ARG B CA 1
ATOM 5088 C C . ARG B 1 319 ? 19.188 -23.734 2.383 1 90.19 319 ARG B C 1
ATOM 5090 O O . ARG B 1 319 ? 19.891 -24.312 1.547 1 90.19 319 ARG B O 1
ATOM 5097 N N . THR B 1 320 ? 17.969 -23.312 2.219 1 92.69 320 THR B N 1
ATOM 5098 C CA . THR B 1 320 ? 17.391 -23.453 0.889 1 92.69 320 THR B CA 1
ATOM 5099 C C . THR B 1 320 ? 18.188 -22.656 -0.14 1 92.69 320 THR B C 1
ATOM 5101 O O . THR B 1 320 ? 18.422 -23.141 -1.252 1 92.69 320 THR B O 1
ATOM 5104 N N . TYR B 1 321 ? 18.641 -21.547 0.26 1 94.19 321 TYR B N 1
ATOM 5105 C CA . TYR B 1 321 ? 19.469 -20.719 -0.604 1 94.19 321 TYR B CA 1
ATOM 5106 C C . TYR B 1 321 ? 20.75 -21.438 -0.99 1 94.19 321 TYR B C 1
ATOM 5108 O O . TYR B 1 321 ? 21.156 -21.406 -2.154 1 94.19 321 TYR B O 1
ATOM 5116 N N . GLU B 1 322 ? 21.359 -22 -0.058 1 93.06 322 GLU B N 1
ATOM 5117 C CA . GLU B 1 322 ? 22.594 -22.719 -0.32 1 93.06 322 GLU B CA 1
ATOM 5118 C C . GLU B 1 322 ? 22.375 -23.875 -1.305 1 93.06 322 GLU B C 1
ATOM 5120 O O . GLU B 1 322 ? 23.219 -24.125 -2.17 1 93.06 322 GLU B O 1
ATOM 5125 N N . VAL B 1 323 ? 21.297 -24.484 -1.139 1 92.5 323 VAL B N 1
ATOM 5126 C CA . VAL B 1 323 ? 20.953 -25.547 -2.074 1 92.5 323 VAL B CA 1
ATOM 5127 C C . VAL B 1 323 ? 20.781 -24.969 -3.477 1 92.5 323 VAL B C 1
ATOM 5129 O O . VAL B 1 323 ? 21.297 -25.516 -4.453 1 92.5 323 VAL B O 1
ATOM 5132 N N . LEU B 1 324 ? 20.047 -23.875 -3.59 1 94.75 324 LEU B N 1
ATOM 5133 C CA . LEU B 1 324 ? 19.812 -23.219 -4.879 1 94.75 324 LEU B CA 1
ATOM 5134 C C . LEU B 1 324 ? 21.141 -22.797 -5.512 1 94.75 324 LEU B C 1
ATOM 5136 O O . LEU B 1 324 ? 21.328 -22.953 -6.723 1 94.75 324 LEU B O 1
ATOM 5140 N N . CYS B 1 325 ? 22 -22.328 -4.684 1 95.5 325 CYS B N 1
ATOM 5141 C CA . CYS B 1 325 ? 23.297 -21.891 -5.18 1 95.5 325 CYS B CA 1
ATOM 5142 C C . CYS B 1 325 ? 24.047 -23.047 -5.836 1 95.5 325 CYS B C 1
ATOM 5144 O O . CYS B 1 325 ? 24.781 -22.859 -6.809 1 95.5 325 CYS B O 1
ATOM 5146 N N . GLY B 1 326 ? 23.875 -24.156 -5.285 1 92.56 326 GLY B N 1
ATOM 5147 C CA . GLY B 1 326 ? 24.5 -25.344 -5.855 1 92.56 326 GLY B CA 1
ATOM 5148 C C . GLY B 1 326 ? 24 -25.656 -7.254 1 92.56 326 GLY B C 1
ATOM 5149 O O . GLY B 1 326 ? 24.672 -26.375 -8 1 92.56 326 GLY B O 1
ATOM 5150 N N . TRP B 1 327 ? 22.922 -25.141 -7.629 1 93.25 327 TRP B N 1
ATOM 5151 C CA . TRP B 1 327 ? 22.312 -25.406 -8.93 1 93.25 327 TRP B CA 1
ATOM 5152 C C . TRP B 1 327 ? 22.625 -24.281 -9.914 1 93.25 327 TRP B C 1
ATOM 5154 O O . TRP B 1 327 ? 22.312 -24.375 -11.102 1 93.25 327 TRP B O 1
ATOM 5164 N N . VAL B 1 328 ? 23.125 -23.203 -9.422 1 96 328 VAL B N 1
ATOM 5165 C CA . VAL B 1 328 ? 23.5 -22.078 -10.281 1 96 328 VAL B CA 1
ATOM 5166 C C . VAL B 1 328 ? 24.641 -22.484 -11.211 1 96 328 VAL B C 1
ATOM 5168 O O . VAL B 1 328 ? 25.609 -23.109 -10.766 1 96 328 VAL B O 1
ATOM 5171 N N . GLY B 1 329 ? 24.562 -22.062 -12.508 1 94.31 329 GLY B N 1
ATOM 5172 C CA . GLY B 1 329 ? 25.531 -22.469 -13.516 1 94.31 329 GLY B CA 1
ATOM 5173 C C . GLY B 1 329 ? 25.109 -23.703 -14.289 1 94.31 329 GLY B C 1
ATOM 5174 O O . GLY B 1 329 ? 25.734 -24.062 -15.289 1 94.31 329 GLY B O 1
ATOM 5175 N N . ARG B 1 330 ? 24.062 -24.359 -13.836 1 91.75 330 ARG B N 1
ATOM 5176 C CA . ARG B 1 330 ? 23.469 -25.516 -14.508 1 91.75 330 ARG B CA 1
ATOM 5177 C C . ARG B 1 330 ? 22.016 -25.219 -14.898 1 91.75 330 ARG B C 1
ATOM 5179 O O . ARG B 1 330 ? 21.766 -24.562 -15.914 1 91.75 330 ARG B O 1
ATOM 5186 N N . GLU B 1 331 ? 21.109 -25.547 -13.82 1 92.81 331 GLU B N 1
ATOM 5187 C CA . GLU B 1 331 ? 19.703 -25.375 -14.117 1 92.81 331 GLU B CA 1
ATOM 5188 C C . GLU B 1 331 ? 19.203 -23.984 -13.719 1 92.81 331 GLU B C 1
ATOM 5190 O O . GLU B 1 331 ? 18.141 -23.562 -14.148 1 92.81 331 GLU B O 1
ATOM 5195 N N . LEU B 1 332 ? 19.953 -23.312 -12.914 1 96.44 332 LEU B N 1
ATOM 5196 C CA . LEU B 1 332 ? 19.641 -21.953 -12.5 1 96.44 332 LEU B CA 1
ATOM 5197 C C . LEU B 1 332 ? 20.75 -20.984 -12.945 1 96.44 332 LEU B C 1
ATOM 5199 O O . LEU B 1 332 ? 21.906 -21.391 -13.102 1 96.44 332 LEU B O 1
ATOM 5203 N N . THR B 1 333 ? 20.359 -19.75 -13.164 1 97.81 333 THR B N 1
ATOM 5204 C CA . THR B 1 333 ? 21.359 -18.734 -13.477 1 97.81 333 THR B CA 1
ATOM 5205 C C . THR B 1 333 ? 21.656 -17.859 -12.266 1 97.81 333 THR B C 1
ATOM 5207 O O . THR B 1 333 ? 22.734 -17.281 -12.141 1 97.81 333 THR B O 1
ATOM 5210 N N . THR B 1 334 ? 20.641 -17.688 -11.43 1 98 334 THR B N 1
ATOM 5211 C CA . THR B 1 334 ? 20.766 -16.797 -10.273 1 98 334 THR B CA 1
ATOM 5212 C C . THR B 1 334 ? 19.938 -17.328 -9.109 1 98 334 THR B C 1
ATOM 5214 O O . THR B 1 334 ? 18.859 -17.875 -9.305 1 98 334 THR B O 1
ATOM 5217 N N . ALA B 1 335 ? 20.422 -17.297 -7.945 1 97.31 335 ALA B N 1
ATOM 5218 C CA . ALA B 1 335 ? 19.703 -17.516 -6.691 1 97.31 335 ALA B CA 1
ATOM 5219 C C . ALA B 1 335 ? 19.859 -16.328 -5.754 1 97.31 335 ALA B C 1
ATOM 5221 O O . ALA B 1 335 ? 20.922 -15.719 -5.672 1 97.31 335 ALA B O 1
ATOM 5222 N N . PHE B 1 336 ? 18.812 -15.961 -5.125 1 96.44 336 PHE B N 1
ATOM 5223 C CA . PHE B 1 336 ? 18.781 -14.789 -4.258 1 96.44 336 PHE B CA 1
ATOM 5224 C C . PHE B 1 336 ? 18.078 -15.102 -2.947 1 96.44 336 PHE B C 1
ATOM 5226 O O . PHE B 1 336 ? 17.109 -15.875 -2.926 1 96.44 336 PHE B O 1
ATOM 5233 N N . PHE B 1 337 ? 18.641 -14.531 -1.886 1 92.12 337 PHE B N 1
ATOM 5234 C CA . PHE B 1 337 ? 18.047 -14.766 -0.577 1 92.12 337 PHE B CA 1
ATOM 5235 C C . PHE B 1 337 ? 18.125 -13.508 0.287 1 92.12 337 PHE B C 1
ATOM 5237 O O . PHE B 1 337 ? 19.094 -12.758 0.211 1 92.12 337 PHE B O 1
ATOM 5244 N N . ARG B 1 338 ? 17 -13.242 1.004 1 88.81 338 ARG B N 1
ATOM 5245 C CA . ARG B 1 338 ? 16.969 -12.25 2.074 1 88.81 338 ARG B CA 1
ATOM 5246 C C . ARG B 1 338 ? 16.281 -12.812 3.314 1 88.81 338 ARG B C 1
ATOM 5248 O O . ARG B 1 338 ? 15.188 -13.383 3.223 1 88.81 338 ARG B O 1
ATOM 5255 N N . SER B 1 339 ? 16.938 -12.641 4.457 1 82.69 339 SER B N 1
ATOM 5256 C CA . SER B 1 339 ? 16.344 -13.094 5.711 1 82.69 339 SER B CA 1
ATOM 5257 C C . SER B 1 339 ? 15.562 -11.969 6.383 1 82.69 339 SER B C 1
ATOM 5259 O O . SER B 1 339 ? 15.656 -10.812 5.973 1 82.69 339 SER B O 1
ATOM 5261 N N . GLN B 1 340 ? 14.836 -12.344 7.406 1 73.44 340 GLN B N 1
ATOM 5262 C CA . GLN B 1 340 ? 14.07 -11.375 8.188 1 73.44 340 GLN B CA 1
ATOM 5263 C C . GLN B 1 340 ? 14.992 -10.398 8.914 1 73.44 340 GLN B C 1
ATOM 5265 O O . GLN B 1 340 ? 14.656 -9.227 9.086 1 73.44 340 GLN B O 1
ATOM 5270 N N . ASP B 1 341 ? 16.141 -10.953 9.234 1 68.94 341 ASP B N 1
ATOM 5271 C CA . ASP B 1 341 ? 17.078 -10.141 10.016 1 68.94 341 ASP B CA 1
ATOM 5272 C C . ASP B 1 341 ? 17.938 -9.273 9.102 1 68.94 341 ASP B C 1
ATOM 5274 O O . ASP B 1 341 ? 18.828 -8.562 9.578 1 68.94 341 ASP B O 1
ATOM 5278 N N . GLY B 1 342 ? 17.734 -9.422 7.816 1 74.19 342 GLY B N 1
ATOM 5279 C CA . GLY B 1 342 ? 18.375 -8.484 6.914 1 74.19 342 GLY B CA 1
ATOM 5280 C C . GLY B 1 342 ? 19.516 -9.094 6.129 1 74.19 342 GLY B C 1
ATOM 5281 O O . GLY B 1 342 ? 20.078 -8.453 5.238 1 74.19 342 GLY B O 1
ATOM 5282 N N . ALA B 1 343 ? 19.906 -10.328 6.484 1 80.12 343 ALA B N 1
ATOM 5283 C CA . ALA B 1 343 ? 20.922 -10.984 5.676 1 80.12 343 ALA B CA 1
ATOM 5284 C C . ALA B 1 343 ? 20.469 -11.125 4.223 1 80.12 343 ALA B C 1
ATOM 5286 O O . ALA B 1 343 ? 19.312 -11.422 3.957 1 80.12 343 ALA B O 1
ATOM 5287 N N . ILE B 1 344 ? 21.375 -10.812 3.344 1 88.5 344 ILE B N 1
ATOM 5288 C CA . ILE B 1 344 ? 21.031 -10.805 1.926 1 88.5 344 ILE B CA 1
ATOM 5289 C C . ILE B 1 344 ? 22.203 -11.352 1.11 1 88.5 344 ILE B C 1
ATOM 5291 O O . ILE B 1 344 ? 23.375 -11.117 1.448 1 88.5 344 ILE B O 1
ATOM 5295 N N . ALA B 1 345 ? 21.922 -12.125 0.102 1 91.56 345 ALA B N 1
ATOM 5296 C CA . ALA B 1 345 ? 22.953 -12.68 -0.77 1 91.56 345 ALA B CA 1
ATOM 5297 C C . ALA B 1 345 ? 22.391 -12.984 -2.158 1 91.56 345 ALA B C 1
ATOM 5299 O O . ALA B 1 345 ? 21.188 -13.172 -2.32 1 91.56 345 ALA B O 1
ATOM 5300 N N . CYS B 1 346 ? 23.234 -12.93 -3.064 1 95.19 346 CYS B N 1
ATOM 5301 C CA . CYS B 1 346 ? 22.906 -13.266 -4.445 1 95.19 346 CYS B CA 1
ATOM 5302 C C . CYS B 1 346 ? 24.031 -14.086 -5.082 1 95.19 346 CYS B C 1
ATOM 5304 O O . CYS B 1 346 ? 25.203 -13.711 -5.023 1 95.19 346 CYS B O 1
ATOM 5306 N N . CYS B 1 347 ? 23.672 -15.219 -5.582 1 95.81 347 CYS B N 1
ATOM 5307 C CA . CYS B 1 347 ? 24.578 -16.109 -6.293 1 95.81 347 CYS B CA 1
ATOM 5308 C C . CYS B 1 347 ? 24.25 -16.156 -7.781 1 95.81 347 CYS B C 1
ATOM 5310 O O . CYS B 1 347 ? 23.156 -16.578 -8.172 1 95.81 347 CYS B O 1
ATOM 5312 N N . ARG B 1 348 ? 25.141 -15.664 -8.555 1 94.62 348 ARG B N 1
ATOM 5313 C CA . ARG B 1 348 ? 24.906 -15.578 -9.992 1 94.62 348 ARG B CA 1
ATOM 5314 C C . ARG B 1 348 ? 26.031 -16.234 -10.781 1 94.62 348 ARG B C 1
ATOM 5316 O O . ARG B 1 348 ? 27.188 -16.188 -10.375 1 94.62 348 ARG B O 1
ATOM 5323 N N . ASP B 1 349 ? 25.688 -16.859 -11.898 1 88.88 349 ASP B N 1
ATOM 5324 C CA . ASP B 1 349 ? 26.641 -17.516 -12.773 1 88.88 349 ASP B CA 1
ATOM 5325 C C . ASP B 1 349 ? 27.594 -16.5 -13.406 1 88.88 349 ASP B C 1
ATOM 5327 O O . ASP B 1 349 ? 27.219 -15.359 -13.656 1 88.88 349 ASP B O 1
#

Sequence (698 aa):
MDPGASTVLSFRHLLSEAISSFLSEAGLGSAQVGEPISELLVTLSRYREEGEPLFPVAFLGEDLDGMMRVLNGKDPVAVGTGPRTRETVQRALKQCAPLGQGRWWSLYLLLVPEGFRYGIFRTEPSPLVETPLERMRRAGDGASRMVGVLQLAENVVELRALGGLTRHVFLSGARAENLLPTVAMDELALGLTADVREPARGLTRDFYRRVLFEAMQSSHGTLVAVLPKGGSALPLFVDGVLLETPIDMVARVMRHHGSPEVESASAVSAMAQLLRGMMATDGITVLRSDGFILGYNVFIRHPETLSREAARVGGARRRTYEVLCGWVGRELTTAFFRSQDGAIACCRDMDPGASTVLSFRHLLSEAISSFLSEAGLGSAQVGEPISELLVTLSRYREEGEPLFPVAFLGEDLDGMMRVLNGKDPVAVGTGPRTRETVQRALKQCAPLGQGRWWSLYLLLVPEGFRYGIFRTEPSPLVETPLERMRRAGDGASRMVGVLQLAENVVELRALGGLTRHVFLSGARAENLLPTVAMDELALGLTADVREPARGLTRDFYRRVLFEAMQSSHGTLVAVLPKGGSALPLFVDGVLLETPIDMVARVMRHHGSPEVESASAVSAMAQLLRGMMATDGITVLRSDGFILGYNVFIRHPETLSREAARVGGARRRTYEVLCGWVGRELTTAFFRSQDGAIACCRD

Foldseek 3Di:
DPVPPPPPPDCLVVQLVVVLVLLVVLVHHSPLQSNLVSLLLQCQLFPDDPRHTFKAKEKEFADPVVLCVLQVWADWDWDDWDASDNVVSVVLCVRARVVCPLNQKHKYWHQDPRHTTITITGDDNFLQDDGSQNSQCVAASDPTRMWMWTHQHRQWIKIDHHNGDIDIGHRDPDDPPAPDSLVQQLVVLCQQAVPADPPLSVSLSSSSSSLVSVLQHRAQKFKEFAFEPPAADDPQWDDFDWDPDWAALSVLSVVCVVPVDPVSSVVNVVVSVVVSVQRRDPDYFYGYSNNITTGHPTDGDDPPVLVVVVVDDDDPQVSRQVVSLVCPPPGTAKMWIAHSNGHIHMRGD/DPPPPPPPPDCLVVQLVVVLVLLVVLVHHSPLQSNLVSLLLQCQLFPDDPRHTFKAKEKEFADPVVLCVQQVWADWDWDDDDASDNVVSVVLCVRARVVCPLNQKHKYWHQDPRHTTITITGDDNFLQDDGSQNSQCVAASDPTRMWMWTHQHRQWIKIDHHNGDIDIGHRDPDDPPAPDSLVQQLLVLCQQAVPADPPLSVSLSSSSSSLVSVLQHRAQKFKEFAFEPPAADDPQWDDFDWDPDWAALSVLSVVCVVPVDPVSSVVNVVVSVVVSVQRRDPDYFYGYSNNITTGHPTDGDDPPVLVVVVVDDDDPQVSRQVVSLVCDPPGTAKMWIAHSNGHIHMRGD

Solvent-accessible surface area (backbone atoms only — not comparable to full-atom values): 36200 Å² total; per-residue (Å²): 128,83,81,76,69,73,75,74,83,59,68,56,62,60,44,16,52,53,45,23,50,50,34,44,74,44,64,35,84,33,79,73,38,20,60,23,50,41,45,48,52,60,47,50,19,69,32,60,58,98,82,40,78,54,80,43,41,36,34,37,31,65,45,69,68,54,48,26,63,60,40,63,42,40,79,69,44,69,59,50,71,36,53,67,35,49,65,41,43,52,49,49,44,69,72,41,40,57,34,15,57,86,44,31,23,32,36,38,41,31,56,47,97,80,20,34,39,33,30,37,27,35,44,68,61,50,50,87,48,81,42,48,69,57,35,30,42,66,37,58,83,57,93,63,38,39,37,39,40,37,56,70,39,77,31,24,30,38,39,35,25,47,51,56,47,69,48,78,46,68,74,45,90,65,69,82,83,56,65,53,64,68,56,36,45,48,51,49,26,47,45,32,26,64,67,36,57,81,72,56,20,63,58,42,28,48,31,44,42,48,40,50,55,57,38,57,68,75,34,74,27,37,34,38,40,24,25,42,71,92,59,70,91,50,88,56,52,74,45,57,38,64,42,87,69,59,42,59,46,47,61,47,53,49,47,22,72,76,47,82,41,66,64,42,50,49,53,48,46,40,50,44,46,36,51,37,18,38,40,57,36,67,48,25,24,32,33,22,12,48,35,32,44,38,33,22,40,28,39,63,74,73,56,72,71,62,62,69,55,55,82,57,96,66,57,79,64,52,55,52,40,55,54,45,44,70,34,36,69,72,73,22,39,26,26,35,37,34,42,64,85,51,54,50,48,57,41,68,100,127,84,80,76,70,75,76,73,82,59,69,56,62,59,45,16,52,52,46,24,51,49,33,44,74,44,63,35,85,34,79,73,38,20,60,22,48,39,45,48,52,60,47,50,18,68,30,60,59,99,86,40,77,54,82,42,40,37,34,37,31,65,46,68,69,54,47,26,64,59,42,62,43,40,79,70,42,70,59,50,71,36,52,67,37,49,66,41,42,53,49,49,44,68,72,41,40,57,36,15,57,84,45,30,23,32,38,38,40,31,57,47,97,81,22,36,39,32,30,36,27,35,42,69,60,51,48,87,47,81,43,47,69,56,34,31,41,66,38,57,81,59,94,62,37,40,37,38,39,36,58,70,38,77,29,23,32,38,39,34,24,50,51,58,48,68,48,78,45,67,75,46,90,66,69,81,83,56,65,54,63,67,56,35,46,48,53,48,26,47,44,33,26,65,68,36,58,82,73,56,22,62,58,41,28,48,29,44,42,48,40,50,55,56,36,58,68,75,33,73,30,37,34,38,39,24,24,43,72,92,58,72,90,51,88,55,52,74,46,57,39,62,41,86,67,58,43,58,46,45,60,46,52,49,48,22,71,76,47,83,40,63,65,40,50,49,51,47,46,38,49,46,46,36,51,37,18,36,40,58,36,68,49,26,24,32,32,21,12,47,35,31,44,38,34,21,41,28,40,65,71,71,57,71,73,60,62,70,56,56,81,58,98,64,58,77,63,53,57,51,40,55,54,46,41,71,36,37,71,72,74,22,40,25,25,35,38,33,43,63,83,49,52,50,46,57,42,65,100